Protein AF-0000000079923025 (afdb_homodimer)

Foldseek 3Di:
DFDFKAWFAWEKEFAFPCQVVVVCCCCPVQVKDWDDFPQVLRLVGGRQKYKYFYANDDDLFAARVRGPTIIMGSHDVVVVVVVCVVDPVVVRTPDMDIWAIEMEGAADAAVVQLVVVVCVVFVKDKFAPNVCSRGGTNAFHKYWYFNAGRVDRDHSVRTDGIIITGRDHPVVVVVVCVVCSVVSRVSRVPPDFWFKKKKKKDAPLPPQVLLVVLVVLLCVQRSFFDFPDKDWDWDPPDPPDTDIIIMTTTTGNDDQLVVVLLQLLSQADLVLDGGIDMWMDTPNHTDDPVNNDDPPPPDSSVSNNVSVVVSVVSGDPVSVVVSVVSVVVSVVSVD/DFDFKAWFAWEKEFAFPCQVVVVCCCCPVQVKDWDDFPQVLRLVGGRQKYKYFYANDDDLFAARVRGPTIIMGSHDPVVVVVVCVVDPVVVRTPDMDIWAIEMEGAADAAVVQLVVVVCVVFVKDKFAPNVCSRGGTNAFHKYWYFNAGRVDRDHSVRTDGIIITGRDHPVVVVVVCVVCSVVSRVSRVPPDFWFKKKKKKDAPLPVQVLLVVLVVLLCVQRSFFDFPDKDWDWDPPDPPDTDIIIMTTTTGNDDQLVVVLLQLLSQADLVLDGGIDMWMDTPNHTDDPVNNDDPPPPDSSVSNNVSVVVSVVSGDPVSVVVSVVSVVVSVVSVD

Sequence (670 aa):
MFSIIRRGPKSLIIESKNIDKLKEYFVNELKAIKEASLTTAFQEAGEEYTIIFLVEKVKEVVKCSECIDTLIIKEDPDIILCKVLNNKIKEDITFSRIAPRIIFMRIFGDIDKILVKVKEDYKAVEGNIIDLLDNYNDKGTILAFTEKPLNKIMYLEDIHEKSLFIEEKYSDIFKKLRIHALKYLNAGLDNRDWYEIEIKIYDRYGAYKLHYERLLKILEGLELGFILGESWTKDYPRLFMAVGVYRVRFFTFYNPKYIKKILVGSEFLEDGMRIVDYDLYYNRKKINWTDIVEDNLRSKNLLGEKYRKEIFSKLEEKEINEILNLECEIIKTRDMFSIIRRGPKSLIIESKNIDKLKEYFVNELKAIKEASLTTAFQEAGEEYTIIFLVEKVKEVVKCSECIDTLIIKEDPDIILCKVLNNKIKEDITFSRIAPRIIFMRIFGDIDKILVKVKEDYKAVEGNIIDLLDNYNDKGTILAFTEKPLNKIMYLEDIHEKSLFIEEKYSDIFKKLRIHALKYLNAGLDNRDWYEIEIKIYDRYGAYKLHYERLLKILEGLELGFILGESWTKDYPRLFMAVGVYRVRFFTFYNPKYIKKILVGSEFLEDGMRIVDYDLYYNRKKINWTDIVEDNLRSKNLLGEKYRKEIFSKLEEKEINEILNLECEIIKTRD

Secondary structure (DSSP, 8-state):
----EEE--EEEEEEES-HHHHHHHHHHHH--EEES-HHHHHHH--TT-EEEEEESS--SS--GGG-SEEEEESS-HHHHHHHHHTSGGGGGEEEEEEPPEEEEEE--S-HHHHHHHHHHHS-EEEE-HHHHHHH--SS-EEEEEESS-TTS---GGGEEEEEEEE-S-HHHHHHHHHHHHHHHHHHTTTT-PPEEEEEEEE-TT--HHHHHHHHHHHHHHTT--EEEEEEEEEEEEETTEEEEEEEEEEEESS-HHHHHHHHHHHTB-TTS-B--EEEEEETTEEEPGGGG--TT---HHHHHHHHHHHHHHTS-HHHHHHHHHHHHHHHHHT-/----EEE--EEEEEEES-HHHHHHHHHHHH--EEES-HHHHHHH--TT-EEEEEESS--SS--GGG-SEEEEESS-HHHHHHHHHTSGGGGGEEEEEEPPEEEEEE--S-HHHHHHHHHHHS-EEEE-HHHHHHH--SS-EEEEEESS-TTS---GGGEEEEEEEE-S-HHHHHHHHHHHHHHHHHHTTTT-BPEEEEEEEE-TT--HHHHHHHHHHHHHHTT--EEEEEEEEEEEEETTEEEEEEEEEEEESS-HHHHHHHHHHHTB-TTS-B--EEEEEETTEEEPGGGG--TT---HHHHHHHHHHHHHHTS-HHHHHHHHHHHHHHHHHT-

Nearest PDB structures (foldseek):
  2zdo-assembly2_C  TM=4.594E-01  e=4.541E-01  Staphylococcus aureus
  1xbw-assembly2_D  TM=4.341E-01  e=4.278E-01  Staphylococcus aureus subsp. aureus MW2
  1xbw-assembly1_B  TM=3.808E-01  e=3.797E-01  Staphylococcus aureus subsp. aureus MW2
  2dny-assembly1_A  TM=4.589E-01  e=1.329E+00  Homo sapiens
  3us5-assembly1_A  TM=3.776E-01  e=9.292E-01  Homo sapiens

Organism: NCBI:txid1123349

Radius of gyration: 26.83 Å; Cα contacts (8 Å, |Δi|>4): 1394; chains: 2; bounding box: 52×82×68 Å

Structure (mmCIF, N/CA/C/O backbone):
data_AF-0000000079923025-model_v1
#
loop_
_entity.id
_entity.type
_entity.pdbx_description
1 polymer 'Uncharacterized protein'
#
loop_
_atom_site.group_PDB
_atom_site.id
_atom_site.type_symbol
_atom_site.label_atom_id
_atom_site.label_alt_id
_atom_site.label_comp_id
_atom_site.label_asym_id
_atom_site.label_entity_id
_atom_site.label_seq_id
_atom_site.pdbx_PDB_ins_code
_atom_site.Cartn_x
_atom_site.Cartn_y
_atom_site.Cartn_z
_atom_site.occupancy
_atom_site.B_iso_or_equiv
_atom_site.auth_seq_id
_atom_site.auth_comp_id
_atom_site.auth_asym_id
_atom_site.auth_atom_id
_atom_site.pdbx_PDB_model_num
ATOM 1 N N . MET A 1 1 ? 1.878 10.064 -4.904 1 61.19 1 MET A N 1
ATOM 2 C CA . MET A 1 1 ? 1.773 9.595 -3.526 1 61.19 1 MET A CA 1
ATOM 3 C C . MET A 1 1 ? 2.975 8.733 -3.152 1 61.19 1 MET A C 1
ATOM 5 O O . MET A 1 1 ? 3.638 8.172 -4.026 1 61.19 1 MET A O 1
ATOM 9 N N . PHE A 1 2 ? 3.318 9.057 -1.99 1 70.37 2 PHE A N 1
ATOM 10 C CA . PHE A 1 2 ? 4.473 8.474 -1.317 1 70.37 2 PHE A CA 1
ATOM 11 C C . PHE A 1 2 ? 4.204 7.02 -0.945 1 70.37 2 PHE A C 1
ATOM 13 O O . PHE A 1 2 ? 3.281 6.73 -0.182 1 70.37 2 PHE A O 1
ATOM 20 N N . SER A 1 3 ? 4.802 6.156 -1.74 1 79.95 3 SER A N 1
ATOM 21 C CA . SER A 1 3 ? 4.725 4.74 -1.395 1 79.95 3 SER A CA 1
ATOM 22 C C . SER A 1 3 ? 5.807 4.356 -0.392 1 79.95 3 SER A C 1
ATOM 24 O O . SER A 1 3 ? 6.966 4.75 -0.54 1 79.95 3 SER A O 1
ATOM 26 N N . ILE A 1 4 ? 5.338 3.598 0.597 1 87.47 4 ILE A N 1
ATOM 27 C CA . ILE A 1 4 ? 6.292 3.241 1.641 1 87.47 4 ILE A CA 1
ATOM 28 C C . ILE A 1 4 ? 6.791 1.815 1.418 1 87.47 4 ILE A C 1
ATOM 30 O O . ILE A 1 4 ? 7.919 1.481 1.787 1 87.47 4 ILE A O 1
ATOM 34 N N . ILE A 1 5 ? 5.936 1.028 0.785 1 90.41 5 ILE A N 1
ATOM 35 C CA . ILE A 1 5 ? 6.355 -0.346 0.532 1 90.41 5 ILE A CA 1
ATOM 36 C C . ILE A 1 5 ? 6.012 -0.733 -0.905 1 90.41 5 ILE A C 1
ATOM 38 O O . ILE A 1 5 ? 5.067 -0.199 -1.49 1 90.41 5 ILE A O 1
ATOM 42 N N . ARG A 1 6 ? 6.836 -1.585 -1.41 1 90.16 6 ARG A N 1
ATOM 43 C CA . ARG A 1 6 ? 6.666 -2.126 -2.755 1 90.16 6 ARG A CA 1
ATOM 44 C C . ARG A 1 6 ? 7.058 -3.599 -2.806 1 90.16 6 ARG A C 1
ATOM 46 O O . ARG A 1 6 ? 7.976 -4.027 -2.102 1 90.16 6 ARG A O 1
ATOM 53 N N . ARG A 1 7 ? 6.336 -4.282 -3.616 1 90.42 7 ARG A N 1
ATOM 54 C CA . ARG A 1 7 ? 6.716 -5.675 -3.827 1 90.42 7 ARG A CA 1
ATOM 55 C C . ARG A 1 7 ? 7.931 -5.779 -4.742 1 90.42 7 ARG A C 1
ATOM 57 O O . ARG A 1 7 ? 8.143 -4.921 -5.601 1 90.42 7 ARG A O 1
ATOM 64 N N . GLY A 1 8 ? 8.749 -6.753 -4.538 1 89.87 8 GLY A N 1
ATOM 65 C CA . GLY A 1 8 ? 9.821 -7.094 -5.458 1 89.87 8 GLY A CA 1
ATOM 66 C C . GLY A 1 8 ? 9.442 -8.19 -6.436 1 89.87 8 GLY A C 1
ATOM 67 O O . GLY A 1 8 ? 8.299 -8.65 -6.449 1 89.87 8 GLY A O 1
ATOM 68 N N . PRO A 1 9 ? 10.36 -8.417 -7.302 1 89.35 9 PRO A N 1
ATOM 69 C CA . PRO A 1 9 ? 10.104 -9.532 -8.218 1 89.35 9 PRO A CA 1
ATOM 70 C C . PRO A 1 9 ? 9.858 -10.85 -7.489 1 89.35 9 PRO A C 1
ATOM 72 O O . PRO A 1 9 ? 10.371 -11.055 -6.385 1 89.35 9 PRO A O 1
ATOM 75 N N . LYS A 1 10 ? 9.041 -11.641 -8.109 1 91.34 10 LYS A N 1
ATOM 76 C CA . LYS A 1 10 ? 8.784 -12.966 -7.552 1 91.34 10 LYS A CA 1
ATOM 77 C C . LYS A 1 10 ? 9.765 -13.995 -8.107 1 91.34 10 LYS A C 1
ATOM 79 O O . LYS A 1 10 ? 10.401 -13.762 -9.136 1 91.34 10 LYS A O 1
ATOM 84 N N . SER A 1 11 ? 9.921 -15.045 -7.346 1 91.29 11 SER A N 1
ATOM 85 C CA . SER A 1 11 ? 10.866 -16.073 -7.772 1 91.29 11 SER A CA 1
ATOM 86 C C . SER A 1 11 ? 10.23 -17.459 -7.731 1 91.29 11 SER A C 1
ATOM 88 O O . SER A 1 11 ? 9.548 -17.807 -6.765 1 91.29 11 SER A O 1
ATOM 90 N N . LEU A 1 12 ? 10.451 -18.146 -8.743 1 93.92 12 LEU A N 1
ATOM 91 C CA . LEU A 1 12 ? 9.966 -19.514 -8.899 1 93.92 12 LEU A CA 1
ATOM 92 C C . LEU A 1 12 ? 11.119 -20.469 -9.189 1 93.92 12 LEU A C 1
ATOM 94 O O . LEU A 1 12 ? 11.902 -20.241 -10.115 1 93.92 12 LEU A O 1
ATOM 98 N N . ILE A 1 13 ? 11.269 -21.508 -8.403 1 94.16 13 ILE A N 1
ATOM 99 C CA . ILE A 1 13 ? 12.282 -22.537 -8.607 1 94.16 13 ILE A CA 1
ATOM 100 C C . ILE A 1 13 ? 11.634 -23.791 -9.189 1 94.16 13 ILE A C 1
ATOM 102 O O . ILE A 1 13 ? 10.668 -24.315 -8.629 1 94.16 13 ILE A O 1
ATOM 106 N N . ILE A 1 14 ? 12.208 -24.258 -10.258 1 95.86 14 ILE A N 1
ATOM 107 C CA . ILE A 1 14 ? 11.639 -25.415 -10.94 1 95.86 14 ILE A CA 1
ATOM 108 C C . ILE A 1 14 ? 12.716 -26.48 -11.136 1 95.86 14 ILE A C 1
ATOM 110 O O . ILE A 1 14 ? 13.803 -26.187 -11.64 1 95.86 14 ILE A O 1
ATOM 114 N N . GLU A 1 15 ? 12.375 -27.589 -10.695 1 96.64 15 GLU A N 1
ATOM 115 C CA . GLU A 1 15 ? 13.218 -28.761 -10.916 1 96.64 15 GLU A CA 1
ATOM 116 C C . GLU A 1 15 ? 12.798 -29.513 -12.176 1 96.64 15 GLU A C 1
ATOM 118 O O . GLU A 1 15 ? 11.611 -29.776 -12.381 1 96.64 15 GLU A O 1
ATOM 123 N N . SER A 1 16 ? 13.69 -29.824 -12.986 1 95.19 16 SER A N 1
ATOM 124 C CA . SER A 1 16 ? 13.393 -30.587 -14.194 1 95.19 16 SER A CA 1
ATOM 125 C C . SER A 1 16 ? 14.597 -31.412 -14.637 1 95.19 16 SER A C 1
ATOM 127 O O . SER A 1 16 ? 15.742 -30.983 -14.479 1 95.19 16 SER A O 1
ATOM 129 N N . LYS A 1 17 ? 14.283 -32.534 -15.24 1 91.7 17 LYS A N 1
ATOM 130 C CA . LYS A 1 17 ? 15.33 -33.347 -15.852 1 91.7 17 LYS A CA 1
ATOM 131 C C . LYS A 1 17 ? 15.561 -32.944 -17.306 1 91.7 17 LYS A C 1
ATOM 133 O O . LYS A 1 17 ? 16.57 -33.318 -17.907 1 91.7 17 LYS A O 1
ATOM 138 N N . ASN A 1 18 ? 14.678 -32.259 -17.842 1 93.88 18 ASN A N 1
ATOM 139 C CA . ASN A 1 18 ? 14.757 -31.76 -19.21 1 93.88 18 ASN A CA 1
ATOM 140 C C . ASN A 1 18 ? 14.776 -30.235 -19.251 1 93.88 18 ASN A C 1
ATOM 142 O O . ASN A 1 18 ? 13.881 -29.614 -19.826 1 93.88 18 ASN A O 1
ATOM 146 N N . ILE A 1 19 ? 15.789 -29.685 -18.832 1 93.48 19 ILE A N 1
ATOM 147 C CA . ILE A 1 19 ? 15.911 -28.245 -18.627 1 93.48 19 ILE A CA 1
ATOM 148 C C . ILE A 1 19 ? 15.836 -27.525 -19.971 1 93.48 19 ILE A C 1
ATOM 150 O O . ILE A 1 19 ? 15.193 -26.479 -20.087 1 93.48 19 ILE A O 1
ATOM 154 N N . ASP A 1 20 ? 16.445 -28.048 -20.968 1 93.46 20 ASP A N 1
ATOM 155 C CA . ASP A 1 20 ? 16.463 -27.407 -22.279 1 93.46 20 ASP A CA 1
ATOM 156 C C . ASP A 1 20 ? 15.057 -27.322 -22.868 1 93.46 20 ASP A C 1
ATOM 158 O O . ASP A 1 20 ? 14.677 -26.297 -23.438 1 93.46 20 ASP A O 1
ATOM 162 N N . LYS A 1 21 ? 14.386 -28.4 -22.699 1 94.92 21 LYS A N 1
ATOM 163 C CA . LYS A 1 21 ? 13.011 -28.418 -23.189 1 94.92 21 LYS A CA 1
ATOM 164 C C . LYS A 1 21 ? 12.153 -27.39 -22.456 1 94.92 21 LYS A C 1
ATOM 166 O O . LYS A 1 21 ? 11.354 -26.685 -23.076 1 94.92 21 LYS A O 1
ATOM 171 N N . LEU A 1 22 ? 12.32 -27.348 -21.215 1 94.72 22 LEU A N 1
ATOM 172 C CA . LEU A 1 22 ? 11.563 -26.401 -20.403 1 94.72 22 LEU A CA 1
ATOM 173 C C . LEU A 1 22 ? 11.936 -24.965 -20.756 1 94.72 22 LEU A C 1
ATOM 175 O O . LEU A 1 22 ? 11.065 -24.097 -20.848 1 94.72 22 LEU A O 1
ATOM 179 N N . LYS A 1 23 ? 13.182 -24.744 -20.871 1 94.66 23 LYS A N 1
ATOM 180 C CA . LYS A 1 23 ? 13.678 -23.425 -21.253 1 94.66 23 LYS A CA 1
ATOM 181 C C . LYS A 1 23 ? 13.073 -22.973 -22.579 1 94.66 23 LYS A C 1
ATOM 183 O O . LYS A 1 23 ? 12.638 -21.827 -22.71 1 94.66 23 LYS A O 1
ATOM 188 N N . GLU A 1 24 ? 13.049 -23.811 -23.496 1 95.05 24 GLU A N 1
ATOM 189 C CA . GLU A 1 24 ? 12.492 -23.498 -24.808 1 95.05 24 GLU A CA 1
ATOM 190 C C . GLU A 1 24 ? 11.009 -23.155 -24.711 1 95.05 24 GLU A C 1
ATOM 192 O O . GLU A 1 24 ? 10.529 -22.25 -25.397 1 95.05 24 GLU A O 1
ATOM 197 N N . TYR A 1 25 ? 10.371 -23.884 -23.913 1 95.79 25 TYR A N 1
ATOM 198 C CA . TYR A 1 25 ? 8.951 -23.61 -23.717 1 95.79 25 TYR A CA 1
ATOM 199 C C . TYR A 1 25 ? 8.739 -22.214 -23.143 1 95.79 25 TYR A C 1
ATOM 201 O O . TYR A 1 25 ? 7.905 -21.452 -23.638 1 95.79 25 TYR A O 1
ATOM 209 N N . PHE A 1 26 ? 9.485 -21.853 -22.107 1 96.21 26 PHE A N 1
ATOM 210 C CA . PHE A 1 26 ? 9.321 -20.558 -21.457 1 96.21 26 PHE A CA 1
ATOM 211 C C . PHE A 1 26 ? 9.683 -19.424 -22.409 1 96.21 26 PHE A C 1
ATOM 213 O O . PHE A 1 26 ? 9.009 -18.392 -22.438 1 96.21 26 PHE A O 1
ATOM 220 N N . VAL A 1 27 ? 10.693 -19.593 -23.16 1 95.61 27 VAL A N 1
ATOM 221 C CA . VAL A 1 27 ? 11.17 -18.549 -24.061 1 95.61 27 VAL A CA 1
ATOM 222 C C . VAL A 1 27 ? 10.204 -18.398 -25.234 1 95.61 27 VAL A C 1
ATOM 224 O O . VAL A 1 27 ? 9.801 -17.284 -25.576 1 95.61 27 VAL A O 1
ATOM 227 N N . ASN A 1 28 ? 9.759 -19.482 -25.784 1 95.08 28 ASN A N 1
ATOM 228 C CA . ASN A 1 28 ? 8.976 -19.441 -27.015 1 95.08 28 ASN A CA 1
ATOM 229 C C . ASN A 1 28 ? 7.495 -19.209 -26.73 1 95.08 28 ASN A C 1
ATOM 231 O O . ASN A 1 28 ? 6.825 -18.477 -27.46 1 95.08 28 ASN A O 1
ATOM 235 N N . GLU A 1 29 ? 7.046 -19.85 -25.703 1 93.98 29 GLU A N 1
ATOM 236 C CA . GLU A 1 29 ? 5.608 -19.805 -25.456 1 93.98 29 GLU A CA 1
ATOM 237 C C . GLU A 1 29 ? 5.25 -18.694 -24.473 1 93.98 29 GLU A C 1
ATOM 239 O O . GLU A 1 29 ? 4.148 -18.144 -24.524 1 93.98 29 GLU A O 1
ATOM 244 N N . LEU A 1 30 ? 6.128 -18.42 -23.554 1 94.81 30 LEU A N 1
ATOM 245 C CA . LEU A 1 30 ? 5.78 -17.458 -22.515 1 94.81 30 LEU A CA 1
ATOM 246 C C . LEU A 1 30 ? 6.636 -16.201 -22.629 1 94.81 30 LEU A C 1
ATOM 248 O O . LEU A 1 30 ? 6.602 -15.34 -21.747 1 94.81 30 LEU A O 1
ATOM 252 N N . LYS A 1 31 ? 7.524 -16.059 -23.584 1 94.29 31 LYS A N 1
ATOM 253 C CA . LYS A 1 31 ? 8.327 -14.878 -23.89 1 94.29 31 LYS A CA 1
ATOM 254 C C . LYS A 1 31 ? 9.291 -14.559 -22.75 1 94.29 31 LYS A C 1
ATOM 256 O O . LYS A 1 31 ? 9.431 -13.4 -22.354 1 94.29 31 LYS A O 1
ATOM 261 N N . ALA A 1 32 ? 9.813 -15.572 -22.241 1 94.55 32 ALA A N 1
ATOM 262 C CA . ALA A 1 32 ? 10.815 -15.406 -21.192 1 94.55 32 ALA A CA 1
ATOM 263 C C . ALA A 1 32 ? 12.134 -14.899 -21.768 1 94.55 32 ALA A C 1
ATOM 265 O O . ALA A 1 32 ? 12.47 -15.195 -22.917 1 94.55 32 ALA A O 1
ATOM 266 N N . ILE A 1 33 ? 12.841 -14.131 -21.023 1 92.69 33 ILE A N 1
ATOM 267 C CA . ILE A 1 33 ? 14.164 -13.641 -21.393 1 92.69 33 ILE A CA 1
ATOM 268 C C . ILE A 1 33 ? 15.228 -14.333 -20.545 1 92.69 33 ILE A C 1
ATOM 270 O O . ILE A 1 33 ? 15.102 -14.407 -19.32 1 92.69 33 ILE A O 1
ATOM 274 N N . LYS A 1 34 ? 16.174 -14.802 -21.212 1 89.29 34 LYS A N 1
ATOM 275 C CA . LYS A 1 34 ? 17.26 -15.467 -20.499 1 89.29 34 LYS A CA 1
ATOM 276 C C . LYS A 1 34 ? 18.223 -14.451 -19.891 1 89.29 34 LYS A C 1
ATOM 278 O O . LYS A 1 34 ? 18.551 -13.444 -20.523 1 89.29 34 LYS A O 1
ATOM 283 N N . GLU A 1 35 ? 18.501 -14.788 -18.658 1 80.15 35 GLU A N 1
ATOM 284 C CA . GLU A 1 35 ? 19.459 -13.917 -17.984 1 80.15 35 GLU A CA 1
ATOM 285 C C . GLU A 1 35 ? 20.68 -14.702 -17.51 1 80.15 35 GLU A C 1
ATOM 287 O O . GLU A 1 35 ? 20.585 -15.899 -17.233 1 80.15 35 GLU A O 1
ATOM 292 N N . ALA A 1 36 ? 21.715 -13.953 -17.421 1 70.84 36 ALA A N 1
ATOM 293 C CA . ALA A 1 36 ? 23.007 -14.578 -17.152 1 70.84 36 ALA A CA 1
ATOM 294 C C . ALA A 1 36 ? 23.216 -14.785 -15.655 1 70.84 36 ALA A C 1
ATOM 296 O O . ALA A 1 36 ? 23.878 -15.739 -15.24 1 70.84 36 ALA A O 1
ATOM 297 N N . SER A 1 37 ? 22.738 -13.837 -14.877 1 77.49 37 SER A N 1
ATOM 298 C CA . SER A 1 37 ? 23.028 -13.92 -13.449 1 77.49 37 SER A CA 1
ATOM 299 C C . SER A 1 37 ? 21.842 -13.446 -12.615 1 77.49 37 SER A C 1
ATOM 301 O O . SER A 1 37 ? 20.934 -12.793 -13.134 1 77.49 37 SER A O 1
ATOM 303 N N . LEU A 1 38 ? 21.866 -13.889 -11.389 1 76.89 38 LEU A N 1
ATOM 304 C CA . LEU A 1 38 ? 20.852 -13.438 -10.441 1 76.89 38 LEU A CA 1
ATOM 305 C C . LEU A 1 38 ? 20.841 -11.917 -10.339 1 76.89 38 LEU A C 1
ATOM 307 O O . LEU A 1 38 ? 19.774 -11.303 -10.266 1 76.89 38 LEU A O 1
ATOM 311 N N . THR A 1 39 ? 22.012 -11.359 -10.355 1 76.9 39 THR A N 1
ATOM 312 C CA . THR A 1 39 ? 22.157 -9.914 -10.222 1 76.9 39 THR A CA 1
ATOM 313 C C . THR A 1 39 ? 21.494 -9.193 -11.392 1 76.9 39 THR A C 1
ATOM 315 O O . THR A 1 39 ? 20.756 -8.226 -11.194 1 76.9 39 THR A O 1
ATOM 318 N N . THR A 1 40 ? 21.739 -9.694 -12.496 1 79.81 40 THR A N 1
ATOM 319 C CA . THR A 1 40 ? 21.17 -9.062 -13.681 1 79.81 40 THR A CA 1
ATOM 320 C C . THR A 1 40 ? 19.66 -9.273 -13.735 1 79.81 40 THR A C 1
ATOM 322 O O . THR A 1 40 ? 18.917 -8.38 -14.149 1 79.81 40 THR A O 1
ATOM 325 N N . ALA A 1 41 ? 19.266 -10.457 -13.361 1 81.92 41 ALA A N 1
ATOM 326 C CA . ALA A 1 41 ? 17.836 -10.756 -13.335 1 81.92 41 ALA A CA 1
ATOM 327 C C . ALA A 1 41 ? 17.096 -9.816 -12.387 1 81.92 41 ALA A C 1
ATOM 329 O O . ALA A 1 41 ? 16.027 -9.302 -12.722 1 81.92 41 ALA A O 1
ATOM 330 N N . PHE A 1 42 ? 17.73 -9.569 -11.304 1 77.95 42 PHE A N 1
ATOM 331 C CA . PHE A 1 42 ? 17.14 -8.709 -10.285 1 77.95 42 PHE A CA 1
ATOM 332 C C . PHE A 1 42 ? 17.049 -7.27 -10.778 1 77.95 42 PHE A C 1
ATOM 334 O O . PHE A 1 42 ? 16.083 -6.566 -10.479 1 77.95 42 PHE A O 1
ATOM 341 N N . GLN A 1 43 ? 17.924 -6.847 -11.449 1 77.16 43 GLN A N 1
ATOM 342 C CA . GLN A 1 43 ? 17.985 -5.477 -11.946 1 77.16 43 GLN A CA 1
ATOM 343 C C . GLN A 1 43 ? 16.944 -5.24 -13.036 1 77.16 43 GLN A C 1
ATOM 345 O O . GLN A 1 43 ? 16.371 -4.152 -13.129 1 77.16 43 GLN A O 1
ATOM 350 N N . GLU A 1 44 ? 16.726 -6.281 -13.706 1 80.63 44 GLU A N 1
ATOM 351 C CA . GLU A 1 44 ? 15.823 -6.144 -14.845 1 80.63 44 GLU A CA 1
ATOM 352 C C . GLU A 1 44 ? 14.381 -6.443 -14.445 1 80.63 44 GLU A C 1
ATOM 354 O O . GLU A 1 44 ? 13.443 -5.993 -15.106 1 80.63 44 GLU A O 1
ATOM 359 N N . ALA A 1 45 ? 14.279 -7.207 -13.439 1 83.32 45 ALA A N 1
ATOM 360 C CA . ALA A 1 45 ? 12.949 -7.66 -13.038 1 83.32 45 ALA A CA 1
ATOM 361 C C . ALA A 1 45 ? 12.287 -6.653 -12.102 1 83.32 45 ALA A C 1
ATOM 363 O O . ALA A 1 45 ? 12.809 -6.361 -11.024 1 83.32 45 ALA A O 1
ATOM 364 N N . GLY A 1 46 ? 11.247 -6.104 -12.569 1 82.48 46 GLY A N 1
ATOM 365 C CA . GLY A 1 46 ? 10.456 -5.216 -11.733 1 82.48 46 GLY A CA 1
ATOM 366 C C . GLY A 1 46 ? 9.402 -5.944 -10.92 1 82.48 46 GLY A C 1
ATOM 367 O O . GLY A 1 46 ? 9.463 -7.166 -10.767 1 82.48 46 GLY A O 1
ATOM 368 N N . GLU A 1 47 ? 8.478 -5.281 -10.363 1 84.76 47 GLU A N 1
ATOM 369 C CA . GLU A 1 47 ? 7.437 -5.817 -9.491 1 84.76 47 GLU A CA 1
ATOM 370 C C . GLU A 1 47 ? 6.532 -6.788 -10.243 1 84.76 47 GLU A C 1
ATOM 372 O O . GLU A 1 47 ? 5.952 -7.696 -9.644 1 84.76 47 GLU A O 1
ATOM 377 N N . GLU A 1 48 ? 6.472 -6.689 -11.501 1 87.01 48 GLU A N 1
ATOM 378 C CA . GLU A 1 48 ? 5.537 -7.469 -12.305 1 87.01 48 GLU A CA 1
ATOM 379 C C . GLU A 1 48 ? 6.222 -8.682 -12.927 1 87.01 48 GLU A C 1
ATOM 381 O O . GLU A 1 48 ? 5.64 -9.365 -13.773 1 87.01 48 GLU A O 1
ATOM 386 N N . TYR A 1 49 ? 7.406 -8.896 -12.508 1 90.21 49 TYR A N 1
ATOM 387 C CA . TYR A 1 49 ? 8.176 -9.968 -13.128 1 90.21 49 TYR A CA 1
ATOM 388 C C . TYR A 1 49 ? 8.332 -11.149 -12.177 1 90.21 49 TYR A C 1
ATOM 390 O O . TYR A 1 49 ? 8.216 -10.992 -10.959 1 90.21 49 TYR A O 1
ATOM 398 N N . THR A 1 50 ? 8.521 -12.225 -12.768 1 94.22 50 THR A N 1
ATOM 399 C CA . THR A 1 50 ? 8.904 -13.445 -12.066 1 94.22 50 THR A CA 1
ATOM 400 C C . THR A 1 50 ? 10.252 -13.955 -12.566 1 94.22 50 THR A C 1
ATOM 402 O O . THR A 1 50 ? 10.47 -14.068 -13.774 1 94.22 50 THR A O 1
ATOM 405 N N . ILE A 1 51 ? 11.108 -14.171 -11.669 1 92.6 51 ILE A N 1
ATOM 406 C CA . ILE A 1 51 ? 12.38 -14.806 -11.995 1 92.6 51 ILE A CA 1
ATOM 407 C C . ILE A 1 51 ? 12.26 -16.319 -11.829 1 92.6 51 ILE A C 1
ATOM 409 O O . ILE A 1 51 ? 11.911 -16.805 -10.75 1 92.6 51 ILE A O 1
ATOM 413 N N . ILE A 1 52 ? 12.555 -17.043 -12.841 1 94.51 52 ILE A N 1
ATOM 414 C CA . ILE A 1 52 ? 12.465 -18.499 -12.811 1 94.51 52 ILE A CA 1
ATOM 415 C C . ILE A 1 52 ? 13.866 -19.102 -12.75 1 94.51 52 ILE A C 1
ATOM 417 O O . ILE A 1 52 ? 14.701 -18.837 -13.618 1 94.51 52 ILE A O 1
ATOM 421 N N . PHE A 1 53 ? 14.056 -19.922 -11.775 1 92.43 53 PHE A N 1
ATOM 422 C CA . PHE A 1 53 ? 15.306 -20.658 -11.628 1 92.43 53 PHE A CA 1
ATOM 423 C C . PHE A 1 53 ? 15.116 -22.125 -11.996 1 92.43 53 PHE A C 1
ATOM 425 O O . PHE A 1 53 ? 14.357 -22.842 -11.34 1 92.43 53 PHE A O 1
ATOM 432 N N . LEU A 1 54 ? 15.818 -22.518 -13.005 1 94.34 54 LEU A N 1
ATOM 433 C CA . LEU A 1 54 ? 15.771 -23.92 -13.405 1 94.34 54 LEU A CA 1
ATOM 434 C C . LEU A 1 54 ? 16.94 -24.696 -12.806 1 94.34 54 LEU A C 1
ATOM 436 O O . LEU A 1 54 ? 18.1 -24.332 -13.007 1 94.34 54 LEU A O 1
ATOM 440 N N . VAL A 1 55 ? 16.575 -25.717 -12.109 1 93.47 55 VAL A N 1
ATOM 441 C CA . VAL A 1 55 ? 17.603 -26.505 -11.438 1 93.47 55 VAL A CA 1
ATOM 442 C C . VAL A 1 55 ? 17.381 -27.99 -11.718 1 93.47 55 VAL A C 1
ATOM 444 O O . VAL A 1 55 ? 16.273 -28.403 -12.066 1 93.47 55 VAL A O 1
ATOM 447 N N . GLU A 1 56 ? 18.41 -28.792 -11.583 1 92.3 56 GLU A N 1
ATOM 448 C CA . GLU A 1 56 ? 18.299 -30.236 -11.767 1 92.3 56 GLU A CA 1
ATOM 449 C C . GLU A 1 56 ? 17.687 -30.903 -10.538 1 92.3 56 GLU A C 1
ATOM 451 O O . GLU A 1 56 ? 16.956 -31.888 -10.66 1 92.3 56 GLU A O 1
ATOM 456 N N . LYS A 1 57 ? 18.072 -30.295 -9.444 1 90.78 57 LYS A N 1
ATOM 457 C CA . LYS A 1 57 ? 17.565 -30.818 -8.178 1 90.78 57 LYS A CA 1
ATOM 458 C C . LYS A 1 57 ? 17.309 -29.691 -7.181 1 90.78 57 LYS A C 1
ATOM 460 O O . LYS A 1 57 ? 18.196 -28.878 -6.914 1 90.78 57 LYS A O 1
ATOM 465 N N . VAL A 1 58 ? 16.091 -29.704 -6.683 1 86.79 58 VAL A N 1
ATOM 466 C CA . VAL A 1 58 ? 15.75 -28.689 -5.691 1 86.79 58 VAL A CA 1
ATOM 467 C C . VAL A 1 58 ? 16.18 -29.157 -4.303 1 86.79 58 VAL A C 1
ATOM 469 O O . VAL A 1 58 ? 15.896 -30.29 -3.908 1 86.79 58 VAL A O 1
ATOM 472 N N . LYS A 1 59 ? 16.939 -28.297 -3.699 1 87.22 59 LYS A N 1
ATOM 473 C CA . LYS A 1 59 ? 17.336 -28.487 -2.307 1 87.22 59 LYS A CA 1
ATOM 474 C C . LYS A 1 59 ? 16.627 -27.493 -1.392 1 87.22 59 LYS A C 1
ATOM 476 O O . LYS A 1 59 ? 15.85 -26.656 -1.859 1 87.22 59 LYS A O 1
ATOM 481 N N . GLU A 1 60 ? 16.716 -27.725 -0.104 1 84.56 60 GLU A N 1
ATOM 482 C CA . GLU A 1 60 ? 16.13 -26.765 0.826 1 84.56 60 GLU A CA 1
ATOM 483 C C . GLU A 1 60 ? 16.605 -25.346 0.527 1 84.56 60 GLU A C 1
ATOM 485 O O . GLU A 1 60 ? 15.794 -24.423 0.423 1 84.56 60 GLU A O 1
ATOM 490 N N . VAL A 1 61 ? 17.904 -25.295 0.465 1 86.52 61 VAL A N 1
ATOM 491 C CA . VAL A 1 61 ? 18.508 -24.037 0.039 1 86.52 61 VAL A CA 1
ATOM 492 C C . VAL A 1 61 ? 19.195 -24.226 -1.312 1 86.52 61 VAL A C 1
ATOM 494 O O . VAL A 1 61 ? 20.04 -25.111 -1.467 1 86.52 61 VAL A O 1
ATOM 497 N N . VAL A 1 62 ? 18.72 -23.475 -2.307 1 83.57 62 VAL A N 1
ATOM 498 C CA . VAL A 1 62 ? 19.3 -23.537 -3.644 1 83.57 62 VAL A CA 1
ATOM 499 C C . VAL A 1 62 ? 20.168 -22.305 -3.888 1 83.57 62 VAL A C 1
ATOM 501 O O . VAL A 1 62 ? 19.662 -21.181 -3.939 1 83.57 62 VAL A O 1
ATOM 504 N N . LYS A 1 63 ? 21.382 -22.518 -4.03 1 83.17 63 LYS A N 1
ATOM 505 C CA . LYS A 1 63 ? 22.291 -21.415 -4.327 1 83.17 63 LYS A CA 1
ATOM 506 C C . LYS A 1 63 ? 22.201 -21.009 -5.796 1 83.17 63 LYS A C 1
ATOM 508 O O . LYS A 1 63 ? 21.885 -21.835 -6.655 1 83.17 63 LYS A O 1
ATOM 513 N N . CYS A 1 64 ? 22.487 -19.764 -5.983 1 79.48 64 CYS A N 1
ATOM 514 C CA . CYS A 1 64 ? 22.432 -19.239 -7.343 1 79.48 64 CYS A CA 1
ATOM 515 C C . CYS A 1 64 ? 23.37 -20.01 -8.264 1 79.48 64 CYS A C 1
ATOM 517 O O . CYS A 1 64 ? 23.08 -20.185 -9.448 1 79.48 64 CYS A O 1
ATOM 519 N N . SER A 1 65 ? 24.481 -20.41 -7.73 1 79.78 65 SER A N 1
ATOM 520 C CA . SER A 1 65 ? 25.482 -21.132 -8.508 1 79.78 65 SER A CA 1
ATOM 521 C C . SER A 1 65 ? 24.953 -22.486 -8.969 1 79.78 65 SER A C 1
ATOM 523 O O . SER A 1 65 ? 25.473 -23.071 -9.922 1 79.78 65 SER A O 1
ATOM 525 N N . GLU A 1 66 ? 23.924 -22.928 -8.384 1 81.84 66 GLU A N 1
ATOM 526 C CA . GLU A 1 66 ? 23.366 -24.239 -8.704 1 81.84 66 GLU A CA 1
ATOM 527 C C . GLU A 1 66 ? 22.297 -24.134 -9.789 1 81.84 66 GLU A C 1
ATOM 529 O O . GLU A 1 66 ? 21.83 -25.15 -10.307 1 81.84 66 GLU A O 1
ATOM 534 N N . CYS A 1 67 ? 21.934 -22.973 -10.099 1 85 67 CYS A N 1
ATOM 535 C CA . CYS A 1 67 ? 20.928 -22.756 -11.132 1 85 67 CYS A CA 1
ATOM 536 C C . CYS A 1 67 ? 21.532 -22.907 -12.522 1 85 67 CYS A C 1
ATOM 538 O O . CYS A 1 67 ? 22.59 -22.343 -12.809 1 85 67 CYS A O 1
ATOM 540 N N . ILE A 1 68 ? 20.992 -23.67 -13.292 1 87.53 68 ILE A N 1
ATOM 541 C CA . ILE A 1 68 ? 21.485 -23.924 -14.641 1 87.53 68 ILE A CA 1
ATOM 542 C C . ILE A 1 68 ? 21.086 -22.773 -15.561 1 87.53 68 ILE A C 1
ATOM 544 O O . ILE A 1 68 ? 21.899 -22.293 -16.355 1 87.53 68 ILE A O 1
ATOM 548 N N . ASP A 1 69 ? 19.809 -22.406 -15.399 1 90.75 69 ASP A N 1
ATOM 549 C CA . ASP A 1 69 ? 19.304 -21.285 -16.185 1 90.75 69 ASP A CA 1
ATOM 550 C C . ASP A 1 69 ? 18.439 -20.361 -15.331 1 90.75 69 ASP A C 1
ATOM 552 O O . ASP A 1 69 ? 17.781 -20.812 -14.391 1 90.75 69 ASP A O 1
ATOM 556 N N . THR A 1 70 ? 18.526 -19.166 -15.625 1 91.9 70 THR A N 1
ATOM 557 C CA . THR A 1 70 ? 17.693 -18.141 -15.005 1 91.9 70 THR A CA 1
ATOM 558 C C . THR A 1 70 ? 16.91 -17.368 -16.063 1 91.9 70 THR A C 1
ATOM 560 O O . THR A 1 70 ? 17.495 -16.825 -17.003 1 91.9 70 THR A O 1
ATOM 563 N N . LEU A 1 71 ? 15.624 -17.39 -15.886 1 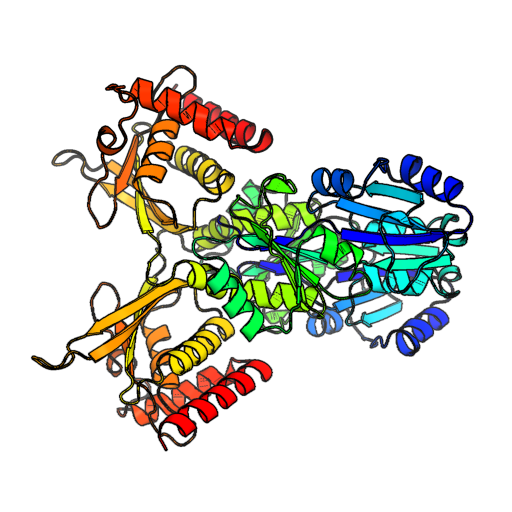94.46 71 LEU A N 1
ATOM 564 C CA . LEU A 1 71 ? 14.753 -16.718 -16.845 1 94.46 71 LEU A CA 1
ATOM 565 C C . LEU A 1 71 ? 13.914 -15.645 -16.159 1 94.46 71 LEU A C 1
ATOM 567 O O . LEU A 1 71 ? 13.628 -15.745 -14.963 1 94.46 71 LEU A O 1
ATOM 571 N N . ILE A 1 72 ? 13.541 -14.62 -16.861 1 94.77 72 ILE A N 1
ATOM 572 C CA . ILE A 1 72 ? 12.643 -13.585 -16.362 1 94.77 72 ILE A CA 1
ATOM 573 C C . ILE A 1 72 ? 11.411 -13.493 -17.259 1 94.77 72 ILE A C 1
ATOM 575 O O . ILE A 1 72 ? 11.526 -13.521 -18.487 1 94.77 72 ILE A O 1
ATOM 579 N N . ILE A 1 73 ? 10.298 -13.507 -16.633 1 94.93 73 ILE A N 1
ATOM 580 C CA . ILE A 1 73 ? 9.033 -13.398 -17.352 1 94.93 73 ILE A CA 1
ATOM 581 C C . ILE A 1 73 ? 8.197 -12.269 -16.756 1 94.93 73 ILE A C 1
ATOM 583 O O . ILE A 1 73 ? 8.085 -12.149 -15.534 1 94.93 73 ILE A O 1
ATOM 587 N N . LYS A 1 74 ? 7.657 -11.396 -17.602 1 91.14 74 LYS A N 1
ATOM 588 C CA . LYS A 1 74 ? 6.791 -10.315 -17.139 1 91.14 74 LYS A CA 1
ATOM 589 C C . LYS A 1 74 ? 5.376 -10.82 -16.874 1 91.14 74 LYS A C 1
ATOM 591 O O . LYS A 1 74 ? 4.43 -10.419 -17.555 1 91.14 74 LYS A O 1
ATOM 596 N N . GLU A 1 75 ? 5.324 -11.689 -15.93 1 92.18 75 GLU A N 1
ATOM 597 C CA . GLU A 1 75 ? 4.06 -12.295 -15.523 1 92.18 75 GLU A CA 1
ATOM 598 C C . GLU A 1 75 ? 4.126 -12.796 -14.083 1 92.18 75 GLU A C 1
ATOM 600 O O . GLU A 1 75 ? 5.209 -13.091 -13.573 1 92.18 75 GLU A O 1
ATOM 605 N N . ASP A 1 76 ? 2.963 -12.865 -13.456 1 91.82 76 ASP A N 1
ATOM 606 C CA . ASP A 1 76 ? 2.907 -13.388 -12.094 1 91.82 76 ASP A CA 1
ATOM 607 C C . ASP A 1 76 ? 3.078 -14.905 -12.081 1 91.82 76 ASP A C 1
ATOM 609 O O . ASP A 1 76 ? 2.68 -15.589 -13.027 1 91.82 76 ASP A O 1
ATOM 613 N N . PRO A 1 77 ? 3.634 -15.402 -11.042 1 94.49 77 PRO A N 1
ATOM 614 C CA . PRO A 1 77 ? 3.902 -16.841 -10.993 1 94.49 77 PRO A CA 1
ATOM 615 C C . PRO A 1 77 ? 2.633 -17.682 -11.113 1 94.49 77 PRO A C 1
ATOM 617 O O . PRO A 1 77 ? 2.667 -18.781 -11.672 1 94.49 77 PRO A O 1
ATOM 620 N N . ASP A 1 78 ? 1.537 -17.204 -10.526 1 94.16 78 ASP A N 1
ATOM 621 C CA . ASP A 1 78 ? 0.304 -17.982 -10.594 1 94.16 78 ASP A CA 1
ATOM 622 C C . ASP A 1 78 ? -0.178 -18.121 -12.037 1 94.16 78 ASP A C 1
ATOM 624 O O . ASP A 1 78 ? -0.649 -19.186 -12.439 1 94.16 78 ASP A O 1
ATOM 628 N N . ILE A 1 79 ? -0.043 -17.103 -12.786 1 93.65 79 ILE A N 1
ATOM 629 C CA . ILE A 1 79 ? -0.426 -17.158 -14.193 1 93.65 79 ILE A CA 1
ATOM 630 C C . ILE A 1 79 ? 0.517 -18.094 -14.947 1 93.65 79 ILE A C 1
ATOM 632 O O . ILE A 1 79 ? 0.074 -18.902 -15.766 1 93.65 79 ILE A O 1
ATOM 636 N N . ILE A 1 80 ? 1.775 -17.993 -14.707 1 96.06 80 ILE A N 1
ATOM 637 C CA . ILE A 1 80 ? 2.78 -18.841 -15.339 1 96.06 80 ILE A CA 1
ATOM 638 C C . ILE A 1 80 ? 2.481 -20.308 -15.038 1 96.06 80 ILE A C 1
ATOM 640 O O . ILE A 1 80 ? 2.497 -21.149 -15.939 1 96.06 80 ILE A O 1
ATOM 644 N N . LEU A 1 81 ? 2.218 -20.564 -13.821 1 96.99 81 LEU A N 1
ATOM 645 C CA . LEU A 1 81 ? 1.982 -21.933 -13.377 1 96.99 81 LEU A CA 1
ATOM 646 C C . LEU A 1 81 ? 0.699 -22.489 -13.986 1 96.99 81 LEU A C 1
ATOM 648 O O . LEU A 1 81 ? 0.624 -23.676 -14.311 1 96.99 81 LEU A O 1
ATOM 652 N N . CYS A 1 82 ? -0.288 -21.679 -14.124 1 96.16 82 CYS A N 1
ATOM 653 C CA . CYS A 1 82 ? -1.498 -22.111 -14.814 1 96.16 82 CYS A CA 1
ATOM 654 C C . CYS A 1 82 ? -1.196 -22.489 -16.259 1 96.16 82 CYS A C 1
ATOM 656 O O . CYS A 1 82 ? -1.674 -23.514 -16.75 1 96.16 82 CYS A O 1
ATOM 658 N N . LYS A 1 83 ? -0.436 -21.691 -16.941 1 95.67 83 LYS A N 1
ATOM 659 C CA . LYS A 1 83 ? -0.077 -21.971 -18.328 1 95.67 83 LYS A CA 1
ATOM 660 C C . LYS A 1 83 ? 0.697 -23.282 -18.442 1 95.67 83 LYS A C 1
ATOM 662 O O . LYS A 1 83 ? 0.475 -24.061 -19.371 1 95.67 83 LYS A O 1
ATOM 667 N N . VAL A 1 84 ? 1.576 -23.48 -17.524 1 96.45 84 VAL A N 1
ATOM 668 C CA . VAL A 1 84 ? 2.365 -24.706 -17.49 1 96.45 84 VAL A CA 1
ATOM 669 C C . VAL A 1 84 ? 1.448 -25.905 -17.258 1 96.45 84 VAL A C 1
ATOM 671 O O . VAL A 1 84 ? 1.571 -26.928 -17.936 1 96.45 84 VAL A O 1
ATOM 674 N N . LEU A 1 85 ? 0.587 -25.755 -16.305 1 95.8 85 LEU A N 1
ATOM 675 C CA . LEU A 1 85 ? -0.331 -26.828 -15.941 1 95.8 85 LEU A CA 1
ATOM 676 C C . LEU A 1 85 ? -1.252 -27.176 -17.106 1 95.8 85 LEU A C 1
ATOM 678 O O . LEU A 1 85 ? -1.691 -28.321 -17.235 1 95.8 85 LEU A O 1
ATOM 682 N N . ASN A 1 86 ? -1.57 -26.205 -17.921 1 95.94 86 ASN A N 1
ATOM 683 C CA . ASN A 1 86 ? -2.49 -26.381 -19.039 1 95.94 86 ASN A CA 1
ATOM 684 C C . ASN A 1 86 ? -1.795 -27.007 -20.244 1 95.94 86 ASN A C 1
ATOM 686 O O . ASN A 1 86 ? -2.442 -27.324 -21.244 1 95.94 86 ASN A O 1
ATOM 690 N N . ASN A 1 87 ? -0.507 -27.14 -20.169 1 94.36 87 ASN A N 1
ATOM 691 C CA . ASN A 1 87 ? 0.29 -27.639 -21.284 1 94.36 87 ASN A CA 1
ATOM 692 C C . ASN A 1 87 ? 0.998 -28.943 -20.928 1 94.36 87 ASN A C 1
ATOM 694 O O . ASN A 1 87 ? 1.204 -29.24 -19.75 1 94.36 87 ASN A O 1
ATOM 698 N N . LYS A 1 88 ? 1.462 -29.688 -21.863 1 92.98 88 LYS A N 1
ATOM 699 C CA . LYS A 1 88 ? 2.113 -30.981 -21.669 1 92.98 88 LYS A CA 1
ATOM 700 C C . LYS A 1 88 ? 3.467 -30.817 -20.983 1 92.98 88 LYS A C 1
ATOM 702 O O . LYS A 1 88 ? 3.995 -31.77 -20.406 1 92.98 88 LYS A O 1
ATOM 707 N N . ILE A 1 89 ? 3.938 -29.654 -20.97 1 94.38 89 ILE A N 1
ATOM 708 C CA . ILE A 1 89 ? 5.256 -29.379 -20.408 1 94.38 89 ILE A CA 1
ATOM 709 C C . ILE A 1 89 ? 5.247 -29.666 -18.908 1 94.38 89 ILE A C 1
ATOM 711 O O . ILE A 1 89 ? 6.306 -29.8 -18.29 1 94.38 89 ILE A O 1
ATOM 715 N N . LYS A 1 90 ? 4.044 -29.726 -18.322 1 94.33 90 LYS A N 1
ATOM 716 C CA . LYS A 1 90 ? 3.922 -30.003 -16.893 1 94.33 90 LYS A CA 1
ATOM 717 C C . LYS A 1 90 ? 4.6 -31.32 -16.529 1 94.33 90 LYS A C 1
ATOM 719 O O . LYS A 1 90 ? 5.06 -31.495 -15.398 1 94.33 90 LYS A O 1
ATOM 724 N N . GLU A 1 91 ? 4.728 -32.207 -17.478 1 93.48 91 GLU A N 1
ATOM 725 C CA . GLU A 1 91 ? 5.321 -33.518 -17.233 1 93.48 91 GLU A CA 1
ATOM 726 C C . GLU A 1 91 ? 6.828 -33.411 -17.019 1 93.48 91 GLU A C 1
ATOM 728 O O . GLU A 1 91 ? 7.436 -34.288 -16.402 1 93.48 91 GLU A O 1
ATOM 733 N N . ASP A 1 92 ? 7.382 -32.346 -17.489 1 94.5 92 ASP A N 1
ATOM 734 C CA . ASP A 1 92 ? 8.827 -32.161 -17.396 1 94.5 92 ASP A CA 1
ATOM 735 C C . ASP A 1 92 ? 9.212 -31.51 -16.069 1 94.5 92 ASP A C 1
ATOM 737 O O . ASP A 1 92 ? 10.398 -31.372 -15.761 1 94.5 92 ASP A O 1
ATOM 741 N N . ILE A 1 93 ? 8.237 -31.138 -15.333 1 95.53 93 ILE A N 1
ATOM 742 C CA . ILE A 1 93 ? 8.492 -30.521 -14.035 1 95.53 93 ILE A CA 1
ATOM 743 C C . ILE A 1 93 ? 8.327 -31.561 -12.929 1 95.53 93 ILE A C 1
ATOM 745 O O . ILE A 1 93 ? 7.24 -32.112 -12.743 1 95.53 93 ILE A O 1
ATOM 749 N N . THR A 1 94 ? 9.379 -31.811 -12.26 1 94.9 94 THR A N 1
ATOM 750 C CA . THR A 1 94 ? 9.339 -32.816 -11.203 1 94.9 94 THR A CA 1
ATOM 751 C C . THR A 1 94 ? 9.044 -32.169 -9.852 1 94.9 94 THR A C 1
ATOM 753 O O . THR A 1 94 ? 8.51 -32.818 -8.951 1 94.9 94 THR A O 1
ATOM 756 N N . PHE A 1 95 ? 9.484 -30.929 -9.732 1 95.85 95 PHE A N 1
ATOM 757 C CA . PHE A 1 95 ? 9.248 -30.204 -8.489 1 95.85 95 PHE A CA 1
ATOM 758 C C . PHE A 1 95 ? 9.305 -28.699 -8.72 1 95.85 95 PHE A C 1
ATOM 760 O O . PHE A 1 95 ? 10.063 -28.225 -9.569 1 95.85 95 PHE A O 1
ATOM 767 N N . SER A 1 96 ? 8.476 -28.021 -8.04 1 95.59 96 SER A N 1
ATOM 768 C CA . SER A 1 96 ? 8.487 -26.564 -8.124 1 95.59 96 SER A CA 1
ATOM 769 C C . SER A 1 96 ? 8.16 -25.93 -6.776 1 95.59 96 SER A C 1
ATOM 771 O O . SER A 1 96 ? 7.445 -26.521 -5.964 1 95.59 96 SER A O 1
ATOM 773 N N . ARG A 1 97 ? 8.667 -24.758 -6.502 1 94.71 97 ARG A N 1
ATOM 774 C CA . ARG A 1 97 ? 8.332 -24.004 -5.298 1 94.71 97 ARG A CA 1
ATOM 775 C C . ARG A 1 97 ? 8.607 -22.517 -5.49 1 94.71 97 ARG A C 1
ATOM 777 O O . ARG A 1 97 ? 9.401 -22.133 -6.351 1 94.71 97 ARG A O 1
ATOM 784 N N . ILE A 1 98 ? 7.89 -21.75 -4.677 1 92.29 98 ILE A N 1
ATOM 785 C CA . ILE A 1 98 ? 8.11 -20.308 -4.662 1 92.29 98 ILE A CA 1
ATOM 786 C C . ILE A 1 98 ? 9.257 -19.971 -3.713 1 92.29 98 ILE A C 1
ATOM 788 O O . ILE A 1 98 ? 9.37 -20.555 -2.633 1 92.29 98 ILE A O 1
ATOM 792 N N . ALA A 1 99 ? 10.18 -19.146 -4.176 1 89.03 99 ALA A N 1
ATOM 793 C CA . ALA A 1 99 ? 11.237 -18.624 -3.313 1 89.03 99 ALA A CA 1
ATOM 794 C C . ALA A 1 99 ? 10.738 -17.44 -2.49 1 89.03 99 ALA A C 1
ATOM 796 O O . ALA A 1 99 ? 9.653 -16.913 -2.744 1 89.03 99 ALA A O 1
ATOM 797 N N . PRO A 1 100 ? 11.491 -17.099 -1.475 1 86.92 100 PRO A N 1
ATOM 798 C CA . PRO A 1 100 ? 11.046 -15.984 -0.635 1 86.92 100 PRO A CA 1
ATOM 799 C C . PRO A 1 100 ? 10.728 -14.727 -1.442 1 86.92 100 PRO A C 1
ATOM 801 O O . PRO A 1 100 ? 11.436 -14.41 -2.402 1 86.92 100 PRO A O 1
ATOM 804 N N . ARG A 1 101 ? 9.691 -14.113 -1.076 1 90.91 101 ARG A N 1
ATOM 805 C CA . ARG A 1 101 ? 9.289 -12.862 -1.711 1 90.91 101 ARG A CA 1
ATOM 806 C C . ARG A 1 101 ? 10.026 -11.676 -1.099 1 90.91 101 ARG A C 1
ATOM 808 O O . ARG A 1 101 ? 10.541 -11.767 0.017 1 90.91 101 ARG A O 1
ATOM 815 N N . ILE A 1 102 ? 10.145 -10.706 -1.879 1 92.9 102 ILE A N 1
ATOM 816 C CA . ILE A 1 102 ? 10.883 -9.519 -1.46 1 92.9 102 ILE A CA 1
ATOM 817 C C . ILE A 1 102 ? 9.921 -8.343 -1.302 1 92.9 102 ILE A C 1
ATOM 819 O O . ILE A 1 102 ? 9.037 -8.14 -2.137 1 92.9 102 ILE A O 1
ATOM 823 N N . ILE A 1 103 ? 10.065 -7.632 -0.251 1 94.41 103 ILE A N 1
ATOM 824 C CA . ILE A 1 103 ? 9.383 -6.361 -0.034 1 94.41 103 ILE A CA 1
ATOM 825 C C . ILE A 1 103 ? 10.409 -5.236 0.072 1 94.41 103 ILE A C 1
ATOM 827 O O . ILE A 1 103 ? 11.383 -5.344 0.821 1 94.41 103 ILE A O 1
ATOM 831 N N . PHE A 1 104 ? 10.225 -4.249 -0.686 1 93.65 104 PHE A N 1
ATOM 832 C CA . PHE A 1 104 ? 11.048 -3.051 -0.569 1 93.65 104 PHE A CA 1
ATOM 833 C C . PHE A 1 104 ? 10.365 -2.008 0.308 1 93.65 104 PHE A C 1
ATOM 835 O O . PHE A 1 104 ? 9.173 -1.738 0.147 1 93.65 104 PHE A O 1
ATOM 842 N N . MET A 1 105 ? 11.083 -1.491 1.172 1 94.22 105 MET A N 1
ATOM 843 C CA . MET A 1 105 ? 10.556 -0.442 2.04 1 94.22 105 MET A CA 1
ATOM 844 C C . MET A 1 105 ? 11.374 0.838 1.906 1 94.22 105 MET A C 1
ATOM 846 O O . MET A 1 105 ? 12.605 0.801 1.957 1 94.22 105 MET A O 1
ATOM 850 N N . ARG A 1 106 ? 10.695 1.887 1.726 1 92.37 106 ARG A N 1
ATOM 851 C CA . ARG A 1 106 ? 11.324 3.203 1.687 1 92.37 106 ARG A CA 1
ATOM 852 C C . ARG A 1 106 ? 11.748 3.65 3.082 1 92.37 106 ARG A C 1
ATOM 854 O O . ARG A 1 106 ? 11.018 3.445 4.054 1 92.37 106 ARG A O 1
ATOM 861 N N . ILE A 1 107 ? 12.9 4.212 3.172 1 91.3 107 ILE A N 1
ATOM 862 C CA . ILE A 1 107 ? 13.372 4.662 4.477 1 91.3 107 ILE A CA 1
ATOM 863 C C . ILE A 1 107 ? 13.922 6.082 4.365 1 91.3 107 ILE A C 1
ATOM 865 O O . ILE A 1 107 ? 14.291 6.527 3.275 1 91.3 107 ILE A O 1
ATOM 869 N N . PHE A 1 108 ? 13.909 6.764 5.449 1 87.8 108 PHE A N 1
ATOM 870 C CA . PHE A 1 108 ? 14.468 8.101 5.603 1 87.8 108 PHE A CA 1
ATOM 871 C C . PHE A 1 108 ? 15.15 8.25 6.958 1 87.8 108 PHE A C 1
ATOM 873 O O . PHE A 1 108 ? 14.639 7.769 7.971 1 87.8 108 PHE A O 1
ATOM 880 N N . GLY A 1 109 ? 16.271 8.85 6.949 1 88.29 109 GLY A N 1
ATOM 881 C CA . GLY A 1 109 ? 16.925 9.112 8.221 1 88.29 109 GLY A CA 1
ATOM 882 C C . GLY A 1 109 ? 17.813 7.971 8.681 1 88.29 109 GLY A C 1
ATOM 883 O O . GLY A 1 109 ? 18.586 7.423 7.893 1 88.29 109 GLY A O 1
ATOM 884 N N . ASP A 1 110 ? 17.674 7.613 9.945 1 91.34 110 ASP A N 1
ATOM 885 C CA . ASP A 1 110 ? 18.562 6.645 10.581 1 91.34 110 ASP A CA 1
ATOM 886 C C . ASP A 1 110 ? 18.07 5.217 10.354 1 91.34 110 ASP A C 1
ATOM 888 O O . ASP A 1 110 ? 17.171 4.746 11.054 1 91.34 110 ASP A O 1
ATOM 892 N N . ILE A 1 111 ? 18.733 4.489 9.583 1 91.07 111 ILE A N 1
ATOM 893 C CA . ILE A 1 111 ? 18.327 3.138 9.212 1 91.07 111 ILE A CA 1
ATOM 894 C C . ILE A 1 111 ? 18.464 2.209 10.416 1 91.07 111 ILE A C 1
ATOM 896 O O . ILE A 1 111 ? 17.665 1.286 10.59 1 91.07 111 ILE A O 1
ATOM 900 N N . ASP A 1 112 ? 19.433 2.468 11.233 1 92.66 112 ASP A N 1
ATOM 901 C CA . ASP A 1 112 ? 19.648 1.592 12.38 1 92.66 112 ASP A CA 1
ATOM 902 C C . ASP A 1 112 ? 18.451 1.624 13.328 1 92.66 112 ASP A C 1
ATOM 904 O O . ASP A 1 112 ? 18.057 0.591 13.874 1 92.66 112 ASP A O 1
ATOM 908 N N . LYS A 1 113 ? 17.92 2.754 13.453 1 91.07 113 LYS A N 1
ATOM 909 C CA . LYS A 1 113 ? 16.736 2.87 14.299 1 91.07 113 LYS A CA 1
ATOM 910 C C . LYS A 1 113 ? 15.549 2.132 13.688 1 91.07 113 LYS A C 1
ATOM 912 O O . LYS A 1 113 ? 14.745 1.536 14.407 1 91.07 113 LYS A O 1
ATOM 917 N N . ILE A 1 114 ? 15.445 2.227 12.395 1 91.24 114 ILE A N 1
ATOM 918 C CA . ILE A 1 114 ? 14.375 1.534 11.686 1 91.24 114 ILE A CA 1
ATOM 919 C C . ILE A 1 114 ? 14.538 0.025 11.853 1 91.24 114 ILE A C 1
ATOM 921 O O . ILE A 1 114 ? 13.575 -0.679 12.167 1 91.24 114 ILE A O 1
ATOM 925 N N . LEU A 1 115 ? 15.766 -0.452 11.704 1 94.09 115 LEU A N 1
ATOM 926 C CA . LEU A 1 115 ? 16.056 -1.877 11.83 1 94.09 115 LEU A CA 1
ATOM 927 C C . LEU A 1 115 ? 15.724 -2.377 13.232 1 94.09 115 LEU A C 1
ATOM 929 O O . LEU A 1 115 ? 15.152 -3.457 13.391 1 94.09 115 LEU A O 1
ATOM 933 N N . VAL A 1 116 ? 16.055 -1.583 14.176 1 92.26 116 VAL A N 1
ATOM 934 C CA . VAL A 1 116 ? 15.782 -1.948 15.563 1 92.26 116 VAL A CA 1
ATOM 935 C C . VAL A 1 116 ? 14.275 -2.063 15.78 1 92.26 116 VAL A C 1
ATOM 937 O O . VAL A 1 116 ? 13.801 -3.022 16.394 1 92.26 116 VAL A O 1
ATOM 940 N N . LYS A 1 117 ? 13.557 -1.141 15.257 1 88.84 117 LYS A N 1
ATOM 941 C CA . LYS A 1 117 ? 12.108 -1.137 15.433 1 88.84 117 LYS A CA 1
ATOM 942 C C . LYS A 1 117 ? 11.466 -2.336 14.74 1 88.84 117 LYS A C 1
ATOM 944 O O . LYS A 1 117 ? 10.528 -2.936 15.269 1 88.84 117 LYS A O 1
ATOM 949 N N . VAL A 1 118 ? 11.915 -2.677 13.55 1 91.85 118 VAL A N 1
ATOM 950 C CA . VAL A 1 118 ? 11.383 -3.821 12.817 1 91.85 118 VAL A CA 1
ATOM 951 C C . VAL A 1 118 ? 11.721 -5.112 13.558 1 91.85 118 VAL A C 1
ATOM 953 O O . VAL A 1 118 ? 10.879 -6.006 13.676 1 91.85 118 VAL A O 1
ATOM 956 N N . LYS A 1 119 ? 12.868 -5.192 14.104 1 92.85 119 LYS A N 1
ATOM 957 C CA . LYS A 1 119 ? 13.333 -6.393 14.79 1 92.85 119 LYS A CA 1
ATOM 958 C C . LYS A 1 119 ? 12.605 -6.584 16.118 1 92.85 119 LYS A C 1
ATOM 960 O O . LYS A 1 119 ? 12.551 -7.696 16.648 1 92.85 119 LYS A O 1
ATOM 965 N N . GLU A 1 120 ? 12.091 -5.488 16.617 1 87.67 120 GLU A N 1
ATOM 966 C CA . GLU A 1 120 ? 11.24 -5.602 17.798 1 87.67 120 GLU A CA 1
ATOM 967 C C . GLU A 1 120 ? 9.95 -6.352 17.478 1 87.67 120 GLU A C 1
ATOM 969 O O . GLU A 1 120 ? 9.401 -7.046 18.336 1 87.67 120 GLU A O 1
ATOM 974 N N . ASP A 1 121 ? 9.541 -6.19 16.279 1 87.12 121 ASP A N 1
ATOM 975 C CA . ASP A 1 121 ? 8.25 -6.759 15.903 1 87.12 121 ASP A CA 1
ATOM 976 C C . ASP A 1 121 ? 8.422 -8.124 15.242 1 87.12 121 ASP A C 1
ATOM 978 O O . ASP A 1 121 ? 7.498 -8.94 15.238 1 87.12 121 ASP A O 1
ATOM 982 N N . TYR A 1 122 ? 9.602 -8.3 14.654 1 90.52 122 TYR A N 1
ATOM 983 C CA . TYR A 1 122 ? 9.821 -9.533 13.905 1 90.52 122 TYR A CA 1
ATOM 984 C C . TYR A 1 122 ? 11.156 -10.168 14.277 1 90.52 122 TYR A C 1
ATOM 986 O O . TYR A 1 122 ? 12.145 -9.465 14.496 1 90.52 122 TYR A O 1
ATOM 994 N N . LYS A 1 123 ? 11.111 -11.443 14.392 1 90.16 123 LYS A N 1
ATOM 995 C CA . LYS A 1 123 ? 12.388 -12.151 14.408 1 90.16 123 LYS A CA 1
ATOM 996 C C . LYS A 1 123 ? 13.032 -12.154 13.024 1 90.16 123 LYS A C 1
ATOM 998 O O . LYS A 1 123 ? 12.524 -12.793 12.099 1 90.16 123 LYS A O 1
ATOM 1003 N N . ALA A 1 124 ? 14.094 -11.463 12.965 1 94.04 124 ALA A N 1
ATOM 1004 C CA . ALA A 1 124 ? 14.666 -11.281 11.634 1 94.04 124 ALA A CA 1
ATOM 1005 C C . ALA A 1 124 ? 16.179 -11.476 11.655 1 94.04 124 ALA A C 1
ATOM 1007 O O . ALA A 1 124 ? 16.826 -11.251 12.681 1 94.04 124 ALA A O 1
ATOM 1008 N N . VAL A 1 125 ? 16.7 -11.929 10.627 1 94.37 125 VAL A N 1
ATOM 1009 C CA . VAL A 1 125 ? 18.134 -12.069 10.399 1 94.37 125 VAL A CA 1
ATOM 1010 C C . VAL A 1 125 ? 18.616 -10.974 9.449 1 94.37 125 VAL A C 1
ATOM 1012 O O . VAL A 1 125 ? 18.05 -10.788 8.369 1 94.37 125 VAL A O 1
ATOM 1015 N N . GLU A 1 126 ? 19.648 -10.336 9.879 1 94.84 126 GLU A N 1
ATOM 1016 C CA . GLU A 1 126 ? 20.184 -9.227 9.094 1 94.84 126 GLU A CA 1
ATOM 1017 C C . GLU A 1 126 ? 21.258 -9.707 8.122 1 94.84 126 GLU A C 1
ATOM 1019 O O . GLU A 1 126 ? 22.041 -10.603 8.447 1 94.84 126 GLU A O 1
ATOM 1024 N N . GLY A 1 127 ? 21.316 -9.088 6.885 1 93.3 127 GLY A N 1
ATOM 1025 C CA . GLY A 1 127 ? 22.334 -9.401 5.895 1 93.3 127 GLY A CA 1
ATOM 1026 C C . GLY A 1 127 ? 22.137 -8.665 4.583 1 93.3 127 GLY A C 1
ATOM 1027 O O . GLY A 1 127 ? 21.198 -7.88 4.441 1 93.3 127 GLY A O 1
ATOM 1028 N N . ASN A 1 128 ? 23.095 -8.863 3.737 1 92.05 128 ASN A N 1
ATOM 1029 C CA . ASN A 1 128 ? 22.953 -8.354 2.377 1 92.05 128 ASN A CA 1
ATOM 1030 C C . ASN A 1 128 ? 21.859 -9.094 1.613 1 92.05 128 ASN A C 1
ATOM 1032 O O . ASN A 1 128 ? 21.697 -10.306 1.771 1 92.05 128 ASN A O 1
ATOM 1036 N N . ILE A 1 129 ? 21.169 -8.383 0.751 1 89.99 129 ILE A N 1
ATOM 1037 C CA . ILE A 1 129 ? 19.994 -8.944 0.094 1 89.99 129 ILE A CA 1
ATOM 1038 C C . ILE A 1 129 ? 20.393 -10.175 -0.715 1 89.99 129 ILE A C 1
ATOM 1040 O O . ILE A 1 129 ? 19.689 -11.188 -0.704 1 89.99 129 ILE A O 1
ATOM 1044 N N . ILE A 1 130 ? 21.505 -10.129 -1.443 1 85.11 130 ILE A N 1
ATOM 1045 C CA . ILE A 1 130 ? 21.937 -11.238 -2.286 1 85.11 130 ILE A CA 1
ATOM 1046 C C . ILE A 1 130 ? 22.306 -12.436 -1.414 1 85.11 130 ILE A C 1
ATOM 1048 O O . ILE A 1 130 ? 21.97 -13.577 -1.741 1 85.11 130 ILE A O 1
ATOM 1052 N N . ASP A 1 131 ? 22.977 -12.148 -0.319 1 88.02 131 ASP A N 1
ATOM 1053 C CA . ASP A 1 131 ? 23.348 -13.207 0.614 1 88.02 131 ASP A CA 1
ATOM 1054 C C . ASP A 1 131 ? 22.11 -13.861 1.224 1 88.02 131 ASP A C 1
ATOM 1056 O O . ASP A 1 131 ? 22.068 -15.08 1.399 1 88.02 131 ASP A O 1
ATOM 1060 N N . LEU A 1 132 ? 21.172 -13.058 1.549 1 89.59 132 LEU A N 1
ATOM 1061 C CA . LEU A 1 132 ? 19.942 -13.572 2.14 1 89.59 132 LEU A CA 1
ATOM 1062 C C . LEU A 1 132 ? 19.174 -14.43 1.139 1 89.59 132 LEU A C 1
ATOM 1064 O O . LEU A 1 132 ? 18.672 -15.5 1.489 1 89.59 132 LEU A O 1
ATOM 1068 N N . LEU A 1 133 ? 19.109 -13.984 -0.085 1 85.06 133 LEU A N 1
ATOM 1069 C CA . LEU A 1 133 ? 18.415 -14.728 -1.131 1 85.06 133 LEU A CA 1
ATOM 1070 C C . LEU A 1 133 ? 19.114 -16.055 -1.408 1 85.06 133 LEU A C 1
ATOM 1072 O O . LEU A 1 133 ? 18.458 -17.058 -1.698 1 85.06 133 LEU A O 1
ATOM 1076 N N . ASP A 1 134 ? 20.386 -15.999 -1.311 1 84.03 134 ASP A N 1
ATOM 1077 C CA . ASP A 1 134 ? 21.194 -17.175 -1.616 1 84.03 134 ASP A CA 1
ATOM 1078 C C . ASP A 1 134 ? 21.138 -18.19 -0.477 1 84.03 134 ASP A C 1
ATOM 1080 O O . ASP A 1 134 ? 21.294 -19.392 -0.701 1 84.03 134 ASP A O 1
ATOM 1084 N N . ASN A 1 135 ? 20.85 -17.692 0.672 1 86.51 135 ASN A N 1
ATOM 1085 C CA . ASN A 1 135 ? 20.984 -18.574 1.827 1 86.51 135 ASN A CA 1
ATOM 1086 C C . ASN A 1 135 ? 19.626 -18.901 2.442 1 86.51 135 ASN A C 1
ATOM 1088 O O . ASN A 1 135 ? 19.498 -19.868 3.196 1 86.51 135 ASN A O 1
ATOM 1092 N N . TYR A 1 136 ? 18.654 -18.065 2.188 1 82.19 136 TYR A N 1
ATOM 1093 C CA . TYR A 1 136 ? 17.33 -18.268 2.766 1 82.19 136 TYR A CA 1
ATOM 1094 C C . TYR A 1 136 ? 16.26 -18.298 1.681 1 82.19 136 TYR A C 1
ATOM 1096 O O . TYR A 1 136 ? 15.495 -17.343 1.528 1 82.19 136 TYR A O 1
ATOM 1104 N N . ASN A 1 137 ? 16.123 -19.302 0.959 1 75.34 137 ASN A N 1
ATOM 1105 C CA . ASN A 1 137 ? 15.175 -19.291 -0.15 1 75.34 137 ASN A CA 1
ATOM 1106 C C . ASN A 1 137 ? 14.171 -20.435 -0.042 1 75.34 137 ASN A C 1
ATOM 1108 O O . ASN A 1 137 ? 13.595 -20.858 -1.046 1 75.34 137 ASN A O 1
ATOM 1112 N N . ASP A 1 138 ? 14.113 -21.004 1.022 1 78.08 138 ASP A N 1
ATOM 1113 C CA . ASP A 1 138 ? 13.133 -22.07 1.215 1 78.08 138 ASP A CA 1
ATOM 1114 C C . ASP A 1 138 ? 11.803 -21.509 1.712 1 78.08 138 ASP A C 1
ATOM 1116 O O . ASP A 1 138 ? 10.745 -22.091 1.46 1 78.08 138 ASP A O 1
ATOM 1120 N N . LYS A 1 139 ? 11.895 -20.494 2.476 1 80.8 139 LYS A N 1
ATOM 1121 C CA . LYS A 1 139 ? 10.681 -19.897 3.024 1 80.8 139 LYS A CA 1
ATOM 1122 C C . LYS A 1 139 ? 10.94 -18.474 3.513 1 80.8 139 LYS A C 1
ATOM 1124 O O . LYS A 1 139 ? 12.07 -17.985 3.443 1 80.8 139 LYS A O 1
ATOM 1129 N N . GLY A 1 140 ? 9.886 -17.826 3.81 1 88.88 140 GLY A N 1
ATOM 1130 C CA . GLY A 1 140 ? 10.011 -16.539 4.477 1 88.88 140 GLY A CA 1
ATOM 1131 C C . GLY A 1 140 ? 9.925 -15.363 3.523 1 88.88 140 GLY A C 1
ATOM 1132 O O . GLY A 1 140 ? 9.393 -15.489 2.419 1 88.88 140 GLY A O 1
ATOM 1133 N N . THR A 1 141 ? 10.289 -14.204 4.023 1 94.32 141 THR A N 1
ATOM 1134 C CA . THR A 1 141 ? 10.174 -12.933 3.318 1 94.32 141 THR A CA 1
ATOM 1135 C C . THR A 1 141 ? 11.414 -12.074 3.545 1 94.32 141 THR A C 1
ATOM 1137 O O . THR A 1 141 ? 11.963 -12.046 4.648 1 94.32 141 THR A O 1
ATOM 1140 N N . ILE A 1 142 ? 11.881 -11.513 2.511 1 95.19 142 ILE A N 1
ATOM 1141 C CA . ILE A 1 142 ? 13.007 -10.593 2.619 1 95.19 142 ILE A CA 1
ATOM 1142 C C . ILE A 1 142 ? 12.5 -9.152 2.596 1 95.19 142 ILE A C 1
ATOM 1144 O O . ILE A 1 142 ? 11.727 -8.774 1.713 1 95.19 142 ILE A O 1
ATOM 1148 N N . LEU A 1 143 ? 12.874 -8.418 3.544 1 96.33 143 LEU A N 1
ATOM 1149 C CA . LEU A 1 143 ? 12.573 -6.992 3.613 1 96.33 143 LEU A CA 1
ATOM 1150 C C . LEU A 1 143 ? 13.812 -6.159 3.302 1 96.33 143 LEU A C 1
ATOM 1152 O O . LEU A 1 143 ? 14.762 -6.133 4.088 1 96.33 143 LEU A O 1
ATOM 1156 N N . ALA A 1 144 ? 13.821 -5.53 2.18 1 95.41 144 ALA A N 1
ATOM 1157 C CA . ALA A 1 144 ? 14.938 -4.697 1.743 1 95.41 144 ALA A CA 1
ATOM 1158 C C . ALA A 1 144 ? 14.604 -3.214 1.882 1 95.41 144 ALA A C 1
ATOM 1160 O O . ALA A 1 144 ? 13.435 -2.826 1.818 1 95.41 144 ALA A O 1
ATOM 1161 N N . PHE A 1 145 ? 15.607 -2.407 2.055 1 95.8 145 PHE A N 1
ATOM 1162 C CA . PHE A 1 145 ? 15.409 -0.99 2.338 1 95.8 145 PHE A CA 1
ATOM 1163 C C . PHE A 1 145 ? 16.069 -0.127 1.269 1 95.8 145 PHE A C 1
ATOM 1165 O O . PHE A 1 145 ? 17.125 -0.482 0.742 1 95.8 145 PHE A O 1
ATOM 1172 N N . THR A 1 146 ? 15.465 0.992 0.967 1 94.2 146 THR A N 1
ATOM 1173 C CA . THR A 1 146 ? 16.029 1.921 -0.006 1 94.2 146 THR A CA 1
ATOM 1174 C C . THR A 1 146 ? 15.612 3.354 0.31 1 94.2 146 THR A C 1
ATOM 1176 O O . THR A 1 146 ? 14.549 3.584 0.89 1 94.2 146 THR A O 1
ATOM 1179 N N . GLU A 1 147 ? 16.409 4.294 -0.044 1 91.1 147 GLU A N 1
ATOM 1180 C CA . GLU A 1 147 ? 16.085 5.71 0.102 1 91.1 147 GLU A CA 1
ATOM 1181 C C . GLU A 1 147 ? 15.501 6.279 -1.188 1 91.1 147 GLU A C 1
ATOM 1183 O O . GLU A 1 147 ? 15.018 7.413 -1.21 1 91.1 147 GLU A O 1
ATOM 1188 N N . LYS A 1 148 ? 15.522 5.481 -2.165 1 89.16 148 LYS A N 1
ATOM 1189 C CA . LYS A 1 148 ? 15.069 5.934 -3.477 1 89.16 148 LYS A CA 1
ATOM 1190 C C . LYS A 1 148 ? 13.564 5.738 -3.636 1 89.16 148 LYS A C 1
ATOM 1192 O O . LYS A 1 148 ? 12.965 4.904 -2.955 1 89.16 148 LYS A O 1
ATOM 1197 N N . PRO A 1 149 ? 12.975 6.523 -4.542 1 88.31 149 PRO A N 1
ATOM 1198 C CA . PRO A 1 149 ? 11.555 6.313 -4.837 1 88.31 149 PRO A CA 1
ATOM 1199 C C . PRO A 1 149 ? 11.253 4.89 -5.3 1 88.31 149 PRO A C 1
ATOM 1201 O O . PRO A 1 149 ? 12.032 4.304 -6.056 1 88.31 149 PRO A O 1
ATOM 1204 N N . LEU A 1 150 ? 10.129 4.359 -4.886 1 88.72 150 LEU A N 1
ATOM 1205 C CA . LEU A 1 150 ? 9.804 2.953 -5.098 1 88.72 150 LEU A CA 1
ATOM 1206 C C . LEU A 1 150 ? 9.129 2.749 -6.45 1 88.72 150 LEU A C 1
ATOM 1208 O O . LEU A 1 150 ? 9.004 1.617 -6.922 1 88.72 150 LEU A O 1
ATOM 1212 N N . ASN A 1 151 ? 8.72 3.773 -7.065 1 81.01 151 ASN A N 1
ATOM 1213 C CA . ASN A 1 151 ? 8.036 3.638 -8.346 1 81.01 151 ASN A CA 1
ATOM 1214 C C . ASN A 1 151 ? 9.026 3.562 -9.505 1 81.01 151 ASN A C 1
ATOM 1216 O O . ASN A 1 151 ? 8.624 3.425 -10.662 1 81.01 151 ASN A O 1
ATOM 1220 N N . LYS A 1 152 ? 10.243 3.555 -9.208 1 79.6 152 LYS A N 1
ATOM 1221 C CA . LYS A 1 152 ? 11.287 3.509 -10.228 1 79.6 152 LYS A CA 1
ATOM 1222 C C . LYS A 1 152 ? 11.938 2.13 -10.287 1 79.6 152 LYS A C 1
ATOM 1224 O O . LYS A 1 152 ? 11.689 1.283 -9.427 1 79.6 152 LYS A O 1
ATOM 1229 N N . ILE A 1 153 ? 12.677 1.961 -11.355 1 77.23 153 ILE A N 1
ATOM 1230 C CA . ILE A 1 153 ? 13.499 0.758 -11.443 1 77.23 153 ILE A CA 1
ATOM 1231 C C . ILE A 1 153 ? 14.516 0.745 -10.305 1 77.23 153 ILE A C 1
ATOM 1233 O O . ILE A 1 153 ? 15.117 1.774 -9.988 1 77.23 153 ILE A O 1
ATOM 1237 N N . MET A 1 154 ? 14.553 -0.377 -9.686 1 81.5 154 MET A N 1
ATOM 1238 C CA . MET A 1 154 ? 15.459 -0.497 -8.548 1 81.5 154 MET A CA 1
ATOM 1239 C C . MET A 1 154 ? 16.698 -1.305 -8.921 1 81.5 154 MET A C 1
ATOM 1241 O O . MET A 1 154 ? 16.586 -2.437 -9.394 1 81.5 154 MET A O 1
ATOM 1245 N N . TYR A 1 155 ? 17.827 -0.668 -8.713 1 83.61 155 TYR A N 1
ATOM 1246 C CA . TYR A 1 155 ? 19.102 -1.353 -8.896 1 83.61 155 TYR A CA 1
ATOM 1247 C C . TYR A 1 155 ? 19.666 -1.821 -7.56 1 83.61 155 TYR A C 1
ATOM 1249 O O . TYR A 1 155 ? 19.246 -1.347 -6.502 1 83.61 155 TYR A O 1
ATOM 1257 N N . LEU A 1 156 ? 20.537 -2.766 -7.658 1 85.77 156 LEU A N 1
ATOM 1258 C CA . LEU A 1 156 ? 21.136 -3.296 -6.438 1 85.77 156 LEU A CA 1
ATOM 1259 C C . LEU A 1 156 ? 21.812 -2.188 -5.638 1 85.77 156 LEU A C 1
ATOM 1261 O O . LEU A 1 156 ? 21.823 -2.225 -4.405 1 85.77 156 LEU A O 1
ATOM 1265 N N . GLU A 1 157 ? 22.343 -1.254 -6.324 1 87.67 157 GLU A N 1
ATOM 1266 C CA . GLU A 1 157 ? 23.053 -0.155 -5.676 1 87.67 157 GLU A CA 1
ATOM 1267 C C . GLU A 1 157 ? 22.089 0.758 -4.925 1 87.67 157 GLU A C 1
ATOM 1269 O O . GLU A 1 157 ? 22.504 1.525 -4.054 1 87.67 157 GLU A O 1
ATOM 1274 N N . ASP A 1 158 ? 20.869 0.64 -5.302 1 89.11 158 ASP A N 1
ATOM 1275 C CA . ASP A 1 158 ? 19.86 1.487 -4.673 1 89.11 158 ASP A CA 1
ATOM 1276 C C . ASP A 1 158 ? 19.374 0.88 -3.359 1 89.11 158 ASP A C 1
ATOM 1278 O O . ASP A 1 158 ? 18.727 1.557 -2.558 1 89.11 158 ASP A O 1
ATOM 1282 N N . ILE A 1 159 ? 19.702 -0.351 -3.176 1 92.4 159 ILE A N 1
ATOM 1283 C CA . ILE A 1 159 ? 19.251 -1.076 -1.993 1 92.4 159 ILE A CA 1
ATOM 1284 C C . ILE A 1 159 ? 20.281 -0.931 -0.876 1 92.4 159 ILE A C 1
ATOM 1286 O O . ILE A 1 159 ? 21.486 -1.042 -1.115 1 92.4 159 ILE A O 1
ATOM 1290 N N . HIS A 1 160 ? 19.798 -0.681 0.223 1 94.08 160 HIS A N 1
ATOM 1291 C CA . HIS A 1 160 ? 20.688 -0.555 1.371 1 94.08 160 HIS A CA 1
ATOM 1292 C C . HIS A 1 160 ? 21.439 -1.856 1.631 1 94.08 160 HIS A C 1
ATOM 1294 O O . HIS A 1 160 ? 20.932 -2.941 1.334 1 94.08 160 HIS A O 1
ATOM 1300 N N . GLU A 1 161 ? 22.544 -1.778 2.241 1 93.37 161 GLU A N 1
ATOM 1301 C CA . GLU A 1 161 ? 23.409 -2.928 2.485 1 93.37 161 GLU A CA 1
ATOM 1302 C C . GLU A 1 161 ? 22.764 -3.905 3.464 1 93.37 161 GLU A C 1
ATOM 1304 O O . GLU A 1 161 ? 23.022 -5.109 3.409 1 93.37 161 GLU A O 1
ATOM 1309 N N . LYS A 1 162 ? 21.956 -3.336 4.307 1 94.72 162 LYS A N 1
ATOM 1310 C CA . LYS A 1 162 ? 21.29 -4.176 5.298 1 94.72 162 LYS A CA 1
ATOM 1311 C C . LYS A 1 162 ? 19.856 -4.489 4.879 1 94.72 162 LYS A C 1
ATOM 1313 O O . LYS A 1 162 ? 19.104 -3.588 4.503 1 94.72 162 LYS A O 1
ATOM 1318 N N . SER A 1 163 ? 19.528 -5.678 4.821 1 95.57 163 SER A N 1
ATOM 1319 C CA . SER A 1 163 ? 18.179 -6.202 4.638 1 95.57 163 SER A CA 1
ATOM 1320 C C . SER A 1 163 ? 17.825 -7.211 5.725 1 95.57 163 SER A C 1
ATOM 1322 O O . SER A 1 163 ? 18.676 -7.578 6.539 1 95.57 163 SER A O 1
ATOM 1324 N N . LEU A 1 164 ? 16.622 -7.566 5.8 1 96.62 164 LEU A N 1
ATOM 1325 C CA . LEU A 1 164 ? 16.168 -8.477 6.845 1 96.62 164 LEU A CA 1
ATOM 1326 C C . LEU A 1 164 ? 15.477 -9.695 6.241 1 96.62 164 LEU A C 1
ATOM 1328 O O . LEU A 1 164 ? 14.662 -9.562 5.326 1 96.62 164 LEU A O 1
ATOM 1332 N N . PHE A 1 165 ? 15.885 -10.837 6.679 1 96.13 165 PHE A N 1
ATOM 1333 C CA . PHE A 1 165 ? 15.122 -12.052 6.418 1 96.13 165 PHE A CA 1
ATOM 1334 C C . PHE A 1 165 ? 14.169 -12.35 7.569 1 96.13 165 PHE A C 1
ATOM 1336 O O . PHE A 1 165 ? 14.592 -12.453 8.722 1 96.13 165 PHE A O 1
ATOM 1343 N N . ILE A 1 166 ? 12.9 -12.4 7.318 1 95.49 166 ILE A N 1
ATOM 1344 C CA . ILE A 1 166 ? 11.865 -12.679 8.307 1 95.49 166 ILE A CA 1
ATOM 1345 C C . ILE A 1 166 ? 11.195 -14.014 7.991 1 95.49 166 ILE A C 1
ATOM 1347 O O . ILE A 1 166 ? 10.686 -14.214 6.885 1 95.49 166 ILE A O 1
ATOM 1351 N N . GLU A 1 167 ? 11.191 -14.891 8.965 1 91.45 167 GLU A N 1
ATOM 1352 C CA . GLU A 1 167 ? 10.623 -16.216 8.74 1 91.45 167 GLU A CA 1
ATOM 1353 C C . GLU A 1 167 ? 9.102 -16.192 8.86 1 91.45 167 GLU A C 1
ATOM 1355 O O . GLU A 1 167 ? 8.534 -16.827 9.751 1 91.45 167 GLU A O 1
ATOM 1360 N N . GLU A 1 168 ? 8.417 -15.41 8.254 1 90.55 168 GLU A N 1
ATOM 1361 C CA . GLU A 1 168 ? 6.963 -15.314 8.171 1 90.55 168 GLU A CA 1
ATOM 1362 C C . GLU A 1 168 ? 6.499 -15.219 6.72 1 90.55 168 GLU A C 1
ATOM 1364 O O . GLU A 1 168 ? 7.262 -14.807 5.844 1 90.55 168 GLU A O 1
ATOM 1369 N N . LYS A 1 169 ? 5.308 -15.59 6.556 1 88.45 169 LYS A N 1
ATOM 1370 C CA . LYS A 1 169 ? 4.734 -15.573 5.213 1 88.45 169 LYS A CA 1
ATOM 1371 C C . LYS A 1 169 ? 4.665 -14.151 4.663 1 88.45 169 LYS A C 1
ATOM 1373 O O . LYS A 1 169 ? 4.354 -13.21 5.397 1 88.45 169 LYS A O 1
ATOM 1378 N N . TYR A 1 170 ? 4.908 -14.05 3.403 1 89.17 170 TYR A N 1
ATOM 1379 C CA . TYR A 1 170 ? 4.912 -12.772 2.699 1 89.17 170 TYR A CA 1
ATOM 1380 C C . TYR A 1 170 ? 3.615 -12.01 2.945 1 89.17 170 TYR A C 1
ATOM 1382 O O . TYR A 1 170 ? 3.637 -10.812 3.235 1 89.17 170 TYR A O 1
ATOM 1390 N N . SER A 1 171 ? 2.514 -12.676 2.802 1 86.59 171 SER A N 1
ATOM 1391 C CA . SER A 1 171 ? 1.208 -12.032 2.907 1 86.59 171 SER A CA 1
ATOM 1392 C C . SER A 1 171 ? 1.001 -11.425 4.291 1 86.59 171 SER A C 1
ATOM 1394 O O . SER A 1 171 ? 0.409 -10.352 4.421 1 86.59 171 SER A O 1
ATOM 1396 N N . ASP A 1 172 ? 1.501 -12.075 5.266 1 86.63 172 ASP A N 1
ATOM 1397 C CA . ASP A 1 172 ? 1.363 -11.593 6.636 1 86.63 172 ASP A CA 1
ATOM 1398 C C . ASP A 1 172 ? 2.228 -10.357 6.873 1 86.63 172 ASP A C 1
ATOM 1400 O O . ASP A 1 172 ? 1.777 -9.384 7.481 1 86.63 172 ASP A O 1
ATOM 1404 N N . ILE A 1 173 ? 3.414 -10.467 6.411 1 90.34 173 ILE A N 1
ATOM 1405 C CA . ILE A 1 173 ? 4.342 -9.356 6.595 1 90.34 173 ILE A CA 1
ATOM 1406 C C . ILE A 1 173 ? 3.85 -8.139 5.814 1 90.34 173 ILE A C 1
ATOM 1408 O O . ILE A 1 173 ? 3.901 -7.012 6.313 1 90.34 173 ILE A O 1
ATOM 1412 N N . PHE A 1 174 ? 3.441 -8.38 4.636 1 88.63 174 PHE A N 1
ATOM 1413 C CA . PHE A 1 174 ? 2.973 -7.289 3.79 1 88.63 174 PHE A CA 1
ATOM 1414 C C . PHE A 1 174 ? 1.776 -6.589 4.422 1 88.63 174 PHE A C 1
ATOM 1416 O O . PHE A 1 174 ? 1.694 -5.359 4.415 1 88.63 174 PHE A O 1
ATOM 1423 N N . LYS A 1 175 ? 0.842 -7.305 4.898 1 84.43 175 LYS A N 1
ATOM 1424 C CA . LYS A 1 175 ? -0.316 -6.756 5.597 1 84.43 175 LYS A CA 1
ATOM 1425 C C . LYS A 1 175 ? 0.113 -5.914 6.795 1 84.43 175 LYS A C 1
ATOM 1427 O O . LYS A 1 175 ? -0.38 -4.8 6.986 1 84.43 175 LYS A O 1
ATOM 1432 N N . LYS A 1 176 ? 0.978 -6.412 7.561 1 84.95 176 LYS A N 1
ATOM 1433 C CA . LYS A 1 176 ? 1.452 -5.706 8.747 1 84.95 176 LYS A CA 1
ATOM 1434 C C . LYS A 1 176 ? 2.17 -4.413 8.367 1 84.95 176 LYS A C 1
ATOM 1436 O O . LYS A 1 176 ? 2.002 -3.387 9.028 1 84.95 176 LYS A O 1
ATOM 1441 N N . LEU A 1 177 ? 2.963 -4.516 7.318 1 88.32 177 LEU A N 1
ATOM 1442 C CA . LEU A 1 177 ? 3.71 -3.34 6.885 1 88.32 177 LEU A CA 1
ATOM 1443 C C . LEU A 1 177 ? 2.772 -2.278 6.32 1 88.32 177 LEU A C 1
ATOM 1445 O O . LEU A 1 177 ? 3.032 -1.08 6.452 1 88.32 177 LEU A O 1
ATOM 1449 N N . ARG A 1 178 ? 1.787 -2.726 5.678 1 83.9 178 ARG A N 1
ATOM 1450 C CA . ARG A 1 178 ? 0.8 -1.786 5.158 1 83.9 178 ARG A CA 1
ATOM 1451 C C . ARG A 1 178 ? 0.178 -0.967 6.283 1 83.9 178 ARG A C 1
ATOM 1453 O O . ARG A 1 178 ? -0.137 0.211 6.1 1 83.9 178 ARG A O 1
ATOM 1460 N N . ILE A 1 179 ? 0.148 -1.57 7.386 1 79.29 179 ILE A N 1
ATOM 1461 C CA . ILE A 1 179 ? -0.489 -0.937 8.536 1 79.29 179 ILE A CA 1
ATOM 1462 C C . ILE A 1 179 ? 0.544 -0.125 9.315 1 79.29 179 ILE A C 1
ATOM 1464 O O . ILE A 1 179 ? 0.265 0.998 9.743 1 79.29 179 ILE A O 1
ATOM 1468 N N . HIS A 1 180 ? 1.801 -0.672 9.367 1 82.69 180 HIS A N 1
ATOM 1469 C CA . HIS A 1 180 ? 2.776 -0.123 10.303 1 82.69 180 HIS A CA 1
ATOM 1470 C C . HIS A 1 180 ? 3.892 0.613 9.568 1 82.69 180 HIS A C 1
ATOM 1472 O O . HIS A 1 180 ? 4.826 1.117 10.196 1 82.69 180 HIS A O 1
ATOM 1478 N N . ALA A 1 181 ? 3.854 0.718 8.316 1 83.87 181 ALA A N 1
ATOM 1479 C CA . ALA A 1 181 ? 4.99 1.226 7.55 1 83.87 181 ALA A CA 1
ATOM 1480 C C . ALA A 1 181 ? 5.404 2.612 8.038 1 83.87 181 ALA A C 1
ATOM 1482 O O . ALA A 1 181 ? 6.595 2.919 8.115 1 83.87 181 ALA A O 1
ATOM 1483 N N . LEU A 1 182 ? 4.429 3.422 8.327 1 84.19 182 LEU A N 1
ATOM 1484 C CA . LEU A 1 182 ? 4.741 4.783 8.75 1 84.19 182 LEU A CA 1
ATOM 1485 C C . LEU A 1 182 ? 5.435 4.784 10.108 1 84.19 182 LEU A C 1
ATOM 1487 O O . LEU A 1 182 ? 6.286 5.636 10.374 1 84.19 182 LEU A O 1
ATOM 1491 N N . LYS A 1 183 ? 5.042 3.815 10.924 1 84.19 183 LYS A N 1
ATOM 1492 C CA . LYS A 1 183 ? 5.708 3.643 12.212 1 84.19 183 LYS A CA 1
ATOM 1493 C C . LYS A 1 183 ? 7.207 3.426 12.031 1 84.19 183 LYS A C 1
ATOM 1495 O O . LYS A 1 183 ? 8.018 4.048 12.721 1 84.19 183 LYS A O 1
ATOM 1500 N N . TYR A 1 184 ? 7.519 2.604 11.147 1 86.78 184 TYR A N 1
ATOM 1501 C CA . TYR A 1 184 ? 8.922 2.286 10.906 1 86.78 184 TYR A CA 1
ATOM 1502 C C . TYR A 1 184 ? 9.64 3.454 10.241 1 86.78 184 TYR A C 1
ATOM 1504 O O . TYR A 1 184 ? 10.768 3.788 10.611 1 86.78 184 TYR A O 1
ATOM 1512 N N . LEU A 1 185 ? 8.978 4.041 9.313 1 86.4 185 LEU A N 1
ATOM 1513 C CA . LEU A 1 185 ? 9.565 5.183 8.621 1 86.4 185 LEU A CA 1
ATOM 1514 C C . LEU A 1 185 ? 9.857 6.319 9.596 1 86.4 185 LEU A C 1
ATOM 1516 O O . LEU A 1 185 ? 10.923 6.936 9.535 1 86.4 185 LEU A O 1
ATOM 1520 N N . ASN A 1 186 ? 8.953 6.567 10.454 1 84.35 186 ASN A N 1
ATOM 1521 C CA . ASN A 1 186 ? 9.085 7.661 11.411 1 84.35 186 ASN A CA 1
ATOM 1522 C C . ASN A 1 186 ? 10.187 7.384 12.43 1 84.35 186 ASN A C 1
ATOM 1524 O O . ASN A 1 186 ? 10.779 8.315 12.979 1 84.35 186 ASN A O 1
ATOM 1528 N N . ALA A 1 187 ? 10.383 6.158 12.716 1 83.66 187 ALA A N 1
ATOM 1529 C CA . ALA A 1 187 ? 11.459 5.8 13.637 1 83.66 187 ALA A CA 1
ATOM 1530 C C . ALA A 1 187 ? 12.802 6.331 13.145 1 83.66 187 ALA A C 1
ATOM 1532 O O . ALA A 1 187 ? 13.672 6.679 13.947 1 83.66 187 ALA A O 1
ATOM 1533 N N . GLY A 1 188 ? 12.93 6.38 11.839 1 86.09 188 GLY A N 1
ATOM 1534 C CA . GLY A 1 188 ? 14.174 6.871 11.269 1 86.09 188 GLY A CA 1
ATOM 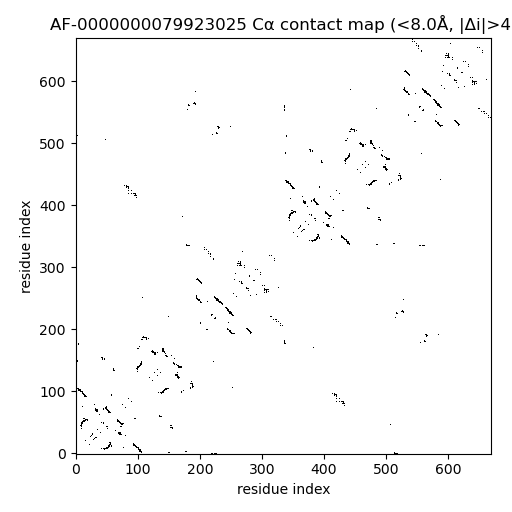1535 C C . GLY A 1 188 ? 14.311 8.38 11.348 1 86.09 188 GLY A C 1
ATOM 1536 O O . GLY A 1 188 ? 15.411 8.917 11.201 1 86.09 188 GLY A O 1
ATOM 1537 N N . LEU A 1 189 ? 13.19 9.034 11.48 1 84.21 189 LEU A N 1
ATOM 1538 C CA . LEU A 1 189 ? 13.192 10.492 11.483 1 84.21 189 LEU A CA 1
ATOM 1539 C C . LEU A 1 189 ? 13.468 11.033 12.883 1 84.21 189 LEU A C 1
ATOM 1541 O O . LEU A 1 189 ? 13.737 12.224 13.051 1 84.21 189 LEU A O 1
ATOM 1545 N N . ASP A 1 190 ? 13.522 10.1 13.855 1 75.48 190 ASP A N 1
ATOM 1546 C CA . ASP A 1 190 ? 13.765 10.478 15.243 1 75.48 190 ASP A CA 1
ATOM 1547 C C . ASP A 1 190 ? 12.756 11.524 15.712 1 75.48 190 ASP A C 1
ATOM 1549 O O . ASP A 1 190 ? 11.546 11.302 15.641 1 75.48 190 ASP A O 1
ATOM 1553 N N . ASN A 1 191 ? 13.161 12.75 16.149 1 72.24 191 ASN A N 1
ATOM 1554 C CA . ASN A 1 191 ? 12.282 13.743 16.755 1 72.24 191 ASN A CA 1
ATOM 1555 C C . ASN A 1 191 ? 11.872 14.817 15.751 1 72.24 191 ASN A C 1
ATOM 1557 O O . ASN A 1 191 ? 11.488 15.922 16.139 1 72.24 191 ASN A O 1
ATOM 1561 N N . ARG A 1 192 ? 11.871 14.392 14.518 1 77.53 192 ARG A N 1
ATOM 1562 C CA . ARG A 1 192 ? 11.519 15.389 13.513 1 77.53 192 ARG A CA 1
ATOM 1563 C C . ARG A 1 192 ? 10.133 15.121 12.937 1 77.53 192 ARG A C 1
ATOM 1565 O O . ARG A 1 192 ? 9.752 13.967 12.733 1 77.53 192 ARG A O 1
ATOM 1572 N N . ASP A 1 193 ? 9.447 16.205 12.67 1 81.65 193 ASP A N 1
ATOM 1573 C CA . ASP A 1 193 ? 8.136 16.152 12.029 1 81.65 193 ASP A CA 1
ATOM 1574 C C . ASP A 1 193 ? 8.264 16.241 10.51 1 81.65 193 ASP A C 1
ATOM 1576 O O . ASP A 1 193 ? 9.264 16.745 9.995 1 81.65 193 ASP A O 1
ATOM 1580 N N . TRP A 1 194 ? 7.313 15.684 9.835 1 87.54 194 TRP A N 1
ATOM 1581 C CA . TRP A 1 194 ? 7.186 15.968 8.41 1 87.54 194 TRP A CA 1
ATOM 1582 C C . TRP A 1 194 ? 6.943 17.455 8.17 1 87.54 194 TRP A C 1
ATOM 1584 O O . TRP A 1 194 ? 6.302 18.124 8.983 1 87.54 194 TRP A O 1
ATOM 1594 N N . TYR A 1 195 ? 7.505 17.892 7.107 1 90.34 195 TYR A N 1
ATOM 1595 C CA . TYR A 1 195 ? 7.195 19.263 6.717 1 90.34 195 TYR A CA 1
ATOM 1596 C C . TYR A 1 195 ? 5.773 19.369 6.18 1 90.34 195 TYR A C 1
ATOM 1598 O O . TYR A 1 195 ? 5.355 18.56 5.348 1 90.34 195 TYR A O 1
ATOM 1606 N N . GLU A 1 196 ? 5.085 20.197 6.739 1 91.13 196 GLU A N 1
ATOM 1607 C CA . GLU A 1 196 ? 3.801 20.571 6.154 1 91.13 196 GLU A CA 1
ATOM 1608 C C . GLU A 1 196 ? 3.926 21.838 5.312 1 91.13 196 GLU A C 1
ATOM 1610 O O . GLU A 1 196 ? 4.278 22.901 5.828 1 91.13 196 GLU A O 1
ATOM 1615 N N . ILE A 1 197 ? 3.603 21.712 4.084 1 94.29 197 ILE A N 1
ATOM 1616 C CA . ILE A 1 197 ? 3.733 22.882 3.223 1 94.29 197 ILE A CA 1
ATOM 1617 C C . ILE A 1 197 ? 2.433 23.102 2.453 1 94.29 197 ILE A C 1
ATOM 1619 O O . ILE A 1 197 ? 1.644 22.171 2.274 1 94.29 197 ILE A O 1
ATOM 1623 N N . GLU A 1 198 ? 2.238 24.298 2.135 1 94.01 198 GLU A N 1
ATOM 1624 C CA . GLU A 1 198 ? 1.095 24.688 1.315 1 94.01 198 GLU A CA 1
ATOM 1625 C C . GLU A 1 198 ? 1.544 25.197 -0.051 1 94.01 198 GLU A C 1
ATOM 1627 O O . GLU A 1 198 ? 2.378 26.101 -0.139 1 94.01 198 GLU A O 1
ATOM 1632 N N . ILE A 1 199 ? 1.007 24.578 -1.049 1 94.77 199 ILE A N 1
ATOM 1633 C CA . ILE A 1 199 ? 1.301 25.001 -2.413 1 94.77 199 ILE A CA 1
ATOM 1634 C C . ILE A 1 199 ? 0.081 25.698 -3.012 1 94.77 199 ILE A C 1
ATOM 1636 O O . ILE A 1 199 ? -1.014 25.13 -3.04 1 94.77 199 ILE A O 1
ATOM 1640 N N . LYS A 1 200 ? 0.203 26.87 -3.461 1 93.11 200 LYS A N 1
ATOM 1641 C CA . LYS A 1 200 ? -0.867 27.613 -4.119 1 93.11 200 LYS A CA 1
ATOM 1642 C C . LYS A 1 200 ? -0.61 27.737 -5.618 1 93.11 200 LYS A C 1
ATOM 1644 O O . LYS A 1 200 ? 0.491 28.102 -6.036 1 93.11 200 LYS A O 1
ATOM 1649 N N . ILE A 1 201 ? -1.56 27.423 -6.336 1 93.1 201 ILE A N 1
ATOM 1650 C CA . ILE A 1 201 ? -1.469 27.449 -7.792 1 93.1 201 ILE A CA 1
ATOM 1651 C C . ILE A 1 201 ? -2.19 28.682 -8.332 1 93.1 201 ILE A C 1
ATOM 1653 O O . ILE A 1 201 ? -3.378 28.881 -8.065 1 93.1 201 ILE A O 1
ATOM 1657 N N . TYR A 1 202 ? -1.487 29.499 -9.092 1 90.08 202 TYR A N 1
ATOM 1658 C CA . TYR A 1 202 ? -2.044 30.688 -9.729 1 90.08 202 TYR A CA 1
ATOM 1659 C C . TYR A 1 202 ? -2.008 30.561 -11.247 1 90.08 202 TYR A C 1
ATOM 1661 O O . TYR A 1 202 ? -0.969 30.229 -11.824 1 90.08 202 TYR A O 1
ATOM 1669 N N . ASP A 1 203 ? -3.101 30.828 -11.791 1 88.45 203 ASP A N 1
ATOM 1670 C CA . ASP A 1 203 ? -3.18 30.819 -13.248 1 88.45 203 ASP A CA 1
ATOM 1671 C C . ASP A 1 203 ? -4.182 31.857 -13.751 1 88.45 203 ASP A C 1
ATOM 1673 O O . ASP A 1 203 ? -5.381 31.749 -13.485 1 88.45 203 ASP A O 1
ATOM 1677 N N . ARG A 1 204 ? -3.719 32.721 -14.596 1 84.08 204 ARG A N 1
ATOM 1678 C CA . ARG A 1 204 ? -4.556 33.793 -15.125 1 84.08 204 ARG A CA 1
ATOM 1679 C C . ARG A 1 204 ? -5.625 33.242 -16.062 1 84.08 204 ARG A C 1
ATOM 1681 O O . ARG A 1 204 ? -6.686 33.848 -16.226 1 84.08 204 ARG A O 1
ATOM 1688 N N . TYR A 1 205 ? -5.401 32.144 -16.632 1 86.96 205 TYR A N 1
ATOM 1689 C CA . TYR A 1 205 ? -6.318 31.591 -17.624 1 86.96 205 TYR A CA 1
ATOM 1690 C C . TYR A 1 205 ? -7.275 30.593 -16.985 1 86.96 205 TYR A C 1
ATOM 1692 O O . TYR A 1 205 ? -8.156 30.05 -17.657 1 86.96 205 TYR A O 1
ATOM 1700 N N . GLY A 1 206 ? -7.082 30.243 -15.725 1 85 206 GLY A N 1
ATOM 1701 C CA . GLY A 1 206 ? -8.047 29.458 -14.972 1 85 206 GLY A CA 1
ATOM 1702 C C . GLY A 1 206 ? -7.9 27.964 -15.188 1 85 206 GLY A C 1
ATOM 1703 O O . GLY A 1 206 ? -8.797 27.191 -14.846 1 85 206 GLY A O 1
ATOM 1704 N N . ALA A 1 207 ? -6.826 27.508 -15.795 1 89.84 207 ALA A N 1
ATOM 1705 C CA . ALA A 1 207 ? -6.616 26.083 -16.039 1 89.84 207 ALA A CA 1
ATOM 1706 C C . ALA A 1 207 ? -6.068 25.39 -14.795 1 89.84 207 ALA A C 1
ATOM 1708 O O . ALA A 1 207 ? -5.083 24.65 -14.872 1 89.84 207 ALA A O 1
ATOM 1709 N N . TYR A 1 208 ? -6.688 25.579 -13.662 1 87.15 208 TYR A N 1
ATOM 1710 C CA . TYR A 1 208 ? -6.195 25.126 -12.366 1 87.15 208 TYR A CA 1
ATOM 1711 C C . TYR A 1 208 ? -6.141 23.605 -12.304 1 87.15 208 TYR A C 1
ATOM 1713 O O . TYR A 1 208 ? -5.162 23.031 -11.821 1 87.15 208 TYR A O 1
ATOM 1721 N N . LYS A 1 209 ? -7.134 23.047 -12.835 1 85.34 209 LYS A N 1
ATOM 1722 C CA . LYS A 1 209 ? -7.21 21.589 -12.788 1 85.34 209 LYS A CA 1
ATOM 1723 C C . LYS A 1 209 ? -6.034 20.953 -13.523 1 85.34 209 LYS A C 1
ATOM 1725 O O . LYS A 1 209 ? -5.409 20.02 -13.016 1 85.34 209 LYS A O 1
ATOM 1730 N N . LEU A 1 210 ? -5.739 21.438 -14.644 1 92.32 210 LEU A N 1
ATOM 1731 C CA . LEU A 1 210 ? -4.655 20.895 -15.455 1 92.32 210 LEU A CA 1
ATOM 1732 C C . LEU A 1 210 ? -3.307 21.11 -14.773 1 92.32 210 LEU A C 1
ATOM 1734 O O . LEU A 1 210 ? -2.463 20.212 -14.761 1 92.32 210 LEU A O 1
ATOM 1738 N N . HIS A 1 211 ? -3.133 22.316 -14.195 1 93.64 211 HIS A N 1
ATOM 1739 C CA . HIS A 1 211 ? -1.89 22.605 -13.489 1 93.64 211 HIS A CA 1
ATOM 1740 C C . HIS A 1 211 ? -1.726 21.703 -12.271 1 93.64 211 HIS A C 1
ATOM 1742 O O . HIS A 1 211 ? -0.615 21.265 -11.963 1 93.64 211 HIS A O 1
ATOM 1748 N N . TYR A 1 212 ? -2.819 21.447 -11.657 1 90.35 212 TYR A N 1
ATOM 1749 C CA . TYR A 1 212 ? -2.787 20.56 -10.5 1 90.35 212 TYR A CA 1
ATOM 1750 C C . TYR A 1 212 ? -2.405 19.143 -10.91 1 90.35 212 TYR A C 1
ATOM 1752 O O . TYR A 1 212 ? -1.55 18.516 -10.28 1 90.35 212 TYR A O 1
ATOM 1760 N N . GLU A 1 213 ? -3.031 18.654 -11.882 1 90.09 213 GLU A N 1
ATOM 1761 C CA . GLU A 1 213 ? -2.737 17.306 -12.36 1 90.09 213 GLU A CA 1
ATOM 1762 C C . GLU A 1 213 ? -1.272 17.172 -12.766 1 90.09 213 GLU A C 1
ATOM 1764 O O . GLU A 1 213 ? -0.633 16.157 -12.479 1 90.09 213 GLU A O 1
ATOM 1769 N N . ARG A 1 214 ? -0.796 18.175 -13.425 1 95.2 214 ARG A N 1
ATOM 1770 C CA . ARG A 1 214 ? 0.603 18.185 -13.839 1 95.2 214 ARG A CA 1
ATOM 1771 C C . ARG A 1 214 ? 1.532 18.157 -12.629 1 95.2 214 ARG A C 1
ATOM 1773 O O . ARG A 1 214 ? 2.503 17.398 -12.602 1 95.2 214 ARG A O 1
ATOM 1780 N N . LEU A 1 215 ? 1.228 18.999 -11.653 1 93.85 215 LEU A N 1
ATOM 1781 C CA . LEU A 1 215 ? 2.02 19.043 -10.429 1 93.85 215 LEU A CA 1
ATOM 1782 C C . LEU A 1 215 ? 1.968 17.705 -9.699 1 93.85 215 LEU A C 1
ATOM 1784 O O . LEU A 1 215 ? 2.99 17.224 -9.203 1 93.85 215 LEU A O 1
ATOM 1788 N N . LEU A 1 216 ? 0.799 17.177 -9.648 1 91.33 216 LEU A N 1
ATOM 1789 C CA . LEU A 1 216 ? 0.601 15.891 -8.987 1 91.33 216 LEU A CA 1
ATOM 1790 C C . LEU A 1 216 ? 1.469 14.812 -9.625 1 91.33 216 LEU A C 1
ATOM 1792 O O . LEU A 1 216 ? 2.083 14.007 -8.921 1 91.33 216 LEU A O 1
ATOM 1796 N N . LYS A 1 217 ? 1.497 14.788 -10.901 1 91.61 217 LYS A N 1
ATOM 1797 C CA . LYS A 1 217 ? 2.301 13.802 -11.616 1 91.61 217 LYS A CA 1
ATOM 1798 C C . LYS A 1 217 ? 3.779 13.935 -11.261 1 91.61 217 LYS A C 1
ATOM 1800 O O . LYS A 1 217 ? 4.485 12.933 -11.132 1 91.61 217 LYS A O 1
ATOM 1805 N N . ILE A 1 218 ? 4.195 15.128 -11.12 1 93.86 218 ILE A N 1
ATOM 1806 C CA . ILE A 1 218 ? 5.595 15.385 -10.801 1 93.86 218 ILE A CA 1
ATOM 1807 C C . ILE A 1 218 ? 5.885 14.953 -9.366 1 93.86 218 ILE A C 1
ATOM 1809 O O . ILE A 1 218 ? 6.866 14.25 -9.109 1 93.86 218 ILE A O 1
ATOM 1813 N N . LEU A 1 219 ? 5.04 15.354 -8.415 1 92.65 219 LEU A N 1
ATOM 1814 C CA . LEU A 1 219 ? 5.241 15.03 -7.007 1 92.65 219 LEU A CA 1
ATOM 1815 C C . LEU A 1 219 ? 5.177 13.524 -6.781 1 92.65 219 LEU A C 1
ATOM 1817 O O . LEU A 1 219 ? 5.952 12.976 -5.993 1 92.65 219 LEU A O 1
ATOM 1821 N N . GLU A 1 220 ? 4.292 12.898 -7.452 1 89.36 220 GLU A N 1
ATOM 1822 C CA . GLU A 1 220 ? 4.147 11.45 -7.346 1 89.36 220 GLU A CA 1
ATOM 1823 C C . GLU A 1 220 ? 5.319 10.728 -8.006 1 89.36 220 GLU A C 1
ATOM 1825 O O . GLU A 1 220 ? 5.833 9.745 -7.467 1 89.36 220 GLU A O 1
ATOM 1830 N N . GLY A 1 221 ? 5.622 11.207 -9.213 1 88.87 221 GLY A N 1
ATOM 1831 C CA . GLY A 1 221 ? 6.745 10.604 -9.913 1 88.87 221 GLY A CA 1
ATOM 1832 C C . GLY A 1 221 ? 8.029 10.62 -9.106 1 88.87 221 GLY A C 1
ATOM 1833 O O . GLY A 1 221 ? 8.82 9.677 -9.169 1 88.87 221 GLY A O 1
ATOM 1834 N N . LEU A 1 222 ? 8.175 11.677 -8.322 1 91.49 222 LEU A N 1
ATOM 1835 C CA . LEU A 1 222 ? 9.373 11.829 -7.504 1 91.49 222 LEU A CA 1
ATOM 1836 C C . LEU A 1 222 ? 9.139 11.301 -6.093 1 91.49 222 LEU A C 1
ATOM 1838 O O . LEU A 1 222 ? 10.066 11.251 -5.282 1 91.49 222 LEU A O 1
ATOM 1842 N N . GLU A 1 223 ? 7.9 10.875 -5.779 1 89.97 223 GLU A N 1
ATOM 1843 C CA . GLU A 1 223 ? 7.499 10.356 -4.475 1 89.97 223 GLU A CA 1
ATOM 1844 C C . GLU A 1 223 ? 7.984 11.262 -3.347 1 89.97 223 GLU A C 1
ATOM 1846 O O . GLU A 1 223 ? 8.681 10.81 -2.437 1 89.97 223 GLU A O 1
ATOM 1851 N N . LEU A 1 224 ? 7.417 12.447 -3.351 1 92.01 224 LEU A N 1
ATOM 1852 C CA . LEU A 1 224 ? 7.98 13.477 -2.485 1 92.01 224 LEU A CA 1
ATOM 1853 C C . LEU A 1 224 ? 7.163 13.619 -1.206 1 92.01 224 LEU A C 1
ATOM 1855 O O . LEU A 1 224 ? 7.561 14.336 -0.286 1 92.01 224 LEU A O 1
ATOM 1859 N N . GLY A 1 225 ? 6.029 13.023 -1.175 1 90.16 225 GLY A N 1
ATOM 1860 C CA . GLY A 1 225 ? 5.233 13.176 0.032 1 90.16 225 GLY A CA 1
ATOM 1861 C C . GLY A 1 225 ? 3.77 12.83 -0.17 1 90.16 225 GLY A C 1
ATOM 1862 O O . GLY A 1 225 ? 3.425 12.075 -1.082 1 90.16 225 GLY A O 1
ATOM 1863 N N . PHE A 1 226 ? 2.946 13.376 0.76 1 87.96 226 PHE A N 1
ATOM 1864 C CA . PHE A 1 226 ? 1.516 13.095 0.764 1 87.96 226 PHE A CA 1
ATOM 1865 C C . PHE A 1 226 ? 0.711 14.378 0.591 1 87.96 226 PHE A C 1
ATOM 1867 O O . PHE A 1 226 ? 1.022 15.4 1.206 1 87.96 226 PHE A O 1
ATOM 1874 N N . ILE A 1 227 ? -0.239 14.243 -0.285 1 88.46 227 ILE A N 1
ATOM 1875 C CA . ILE A 1 227 ? -1.21 15.328 -0.373 1 88.46 227 ILE A CA 1
ATOM 1876 C C . ILE A 1 227 ? -2.404 15.025 0.529 1 88.46 227 ILE A C 1
ATOM 1878 O O . ILE A 1 227 ? -3.201 14.13 0.236 1 88.46 227 ILE A O 1
ATOM 1882 N N . LEU A 1 228 ? -2.556 15.735 1.625 1 86.58 228 LEU A N 1
ATOM 1883 C CA . LEU A 1 228 ? -3.622 15.456 2.582 1 86.58 228 LEU A CA 1
ATOM 1884 C C . LEU A 1 228 ? -4.67 16.563 2.567 1 86.58 228 LEU A C 1
ATOM 1886 O O . LEU A 1 228 ? -5.166 16.968 3.621 1 86.58 228 LEU A O 1
ATOM 1890 N N . GLY A 1 229 ? -4.933 17.139 1.447 1 82.54 229 GLY A N 1
ATOM 1891 C CA . GLY A 1 229 ? -5.982 18.137 1.306 1 82.54 229 GLY A CA 1
ATOM 1892 C C . GLY A 1 229 ? -5.814 19.01 0.077 1 82.54 229 GLY A C 1
ATOM 1893 O O . GLY A 1 229 ? -4.691 19.346 -0.304 1 82.54 229 GLY A O 1
ATOM 1894 N N . GLU A 1 230 ? -6.83 19.226 -0.529 1 79.63 230 GLU A N 1
ATOM 1895 C CA . GLU A 1 230 ? -6.896 20.16 -1.649 1 79.63 230 GLU A CA 1
ATOM 1896 C C . GLU A 1 230 ? -8.165 21.007 -1.587 1 79.63 230 GLU A C 1
ATOM 1898 O O . GLU A 1 230 ? -9.226 20.516 -1.196 1 79.63 230 GLU A O 1
ATOM 1903 N N . SER A 1 231 ? -7.944 22.282 -1.83 1 80.85 231 SER A N 1
ATOM 1904 C CA . SER A 1 231 ? -9.118 23.143 -1.738 1 80.85 231 SER A CA 1
ATOM 1905 C C . SER A 1 231 ? -8.989 24.355 -2.654 1 80.85 231 SER A C 1
ATOM 1907 O O . SER A 1 231 ? -7.878 24.783 -2.974 1 80.85 231 SER A O 1
ATOM 1909 N N . TRP A 1 232 ? -10.13 24.777 -3.043 1 78.11 232 TRP A N 1
ATOM 1910 C CA . TRP A 1 232 ? -10.214 26.086 -3.682 1 78.11 232 TRP A CA 1
ATOM 1911 C C . TRP A 1 232 ? -10.261 27.198 -2.64 1 78.11 232 TRP A C 1
ATOM 1913 O O . TRP A 1 232 ? -10.926 27.064 -1.609 1 78.11 232 TRP A O 1
ATOM 1923 N N . THR A 1 233 ? -9.424 28.08 -2.824 1 75.34 233 THR A N 1
ATOM 1924 C CA . THR A 1 233 ? -9.483 29.239 -1.94 1 75.34 233 THR A CA 1
ATOM 1925 C C . THR A 1 233 ? -9.315 30.533 -2.731 1 75.34 233 THR A C 1
ATOM 1927 O O . THR A 1 233 ? -9.113 30.501 -3.947 1 75.34 233 THR A O 1
ATOM 1930 N N . LYS A 1 234 ? -9.725 31.652 -2.127 1 71.47 234 LYS A N 1
ATOM 1931 C CA . LYS A 1 234 ? -9.523 32.973 -2.715 1 71.47 234 LYS A CA 1
ATOM 1932 C C . LYS A 1 234 ? -8.295 33.657 -2.122 1 71.47 234 LYS A C 1
ATOM 1934 O O . LYS A 1 234 ? -7.986 33.476 -0.943 1 71.47 234 LYS A O 1
ATOM 1939 N N . ASP A 1 235 ? -7.556 34.119 -2.982 1 70.32 235 ASP A N 1
ATOM 1940 C CA . ASP A 1 235 ? -6.411 34.916 -2.554 1 70.32 235 ASP A CA 1
ATOM 1941 C C . ASP A 1 235 ? -6.505 36.343 -3.089 1 70.32 235 ASP A C 1
ATOM 1943 O O . ASP A 1 235 ? -7.243 36.608 -4.04 1 70.32 235 ASP A O 1
ATOM 1947 N N . TYR A 1 236 ? -5.959 37.208 -2.332 1 62.94 236 TYR A N 1
ATOM 1948 C CA . TYR A 1 236 ? -5.941 38.615 -2.716 1 62.94 236 TYR A CA 1
ATOM 1949 C C . TYR A 1 236 ? -4.519 39.086 -3 1 62.94 236 TYR A C 1
ATOM 1951 O O . TYR A 1 236 ? -3.895 39.738 -2.16 1 62.94 236 TYR A O 1
ATOM 1959 N N . PRO A 1 237 ? -4.034 38.633 -4.158 1 52.58 237 PRO A N 1
ATOM 1960 C CA . PRO A 1 237 ? -2.657 39.027 -4.464 1 52.58 237 PRO A CA 1
ATOM 1961 C C . PRO A 1 237 ? -2.454 40.54 -4.427 1 52.58 237 PRO A C 1
ATOM 1963 O O . PRO A 1 237 ? -1.375 41.013 -4.061 1 52.58 237 PRO A O 1
ATOM 1966 N N . ARG A 1 238 ? -3.402 41.315 -4.872 1 56.41 238 ARG A N 1
ATOM 1967 C CA . ARG A 1 238 ? -3.455 42.772 -4.796 1 56.41 238 ARG A CA 1
ATOM 1968 C C . ARG A 1 238 ? -4.716 43.237 -4.077 1 56.41 238 ARG A C 1
ATOM 1970 O O . ARG A 1 238 ? -5.714 42.515 -4.032 1 56.41 238 ARG A O 1
ATOM 1977 N N . LEU A 1 239 ? -4.557 44.29 -3.453 1 55.2 239 LEU A N 1
ATOM 1978 C CA . LEU A 1 239 ? -5.677 44.902 -2.746 1 55.2 239 LEU A CA 1
ATOM 1979 C C . LEU A 1 239 ? -6.921 44.939 -3.627 1 55.2 239 LEU A C 1
ATOM 1981 O O . LEU A 1 239 ? -6.856 45.363 -4.783 1 55.2 239 LEU A O 1
ATOM 1985 N N . PHE A 1 240 ? -8.038 44.322 -3.165 1 56.11 240 PHE A N 1
ATOM 1986 C CA . PHE A 1 240 ? -9.38 44.325 -3.734 1 56.11 240 PHE A CA 1
ATOM 1987 C C . PHE A 1 240 ? -9.473 43.355 -4.906 1 56.11 240 PHE A C 1
ATOM 1989 O O . PHE A 1 240 ? -10.433 43.396 -5.678 1 56.11 240 PHE A O 1
ATOM 1996 N N . MET A 1 241 ? -8.465 42.675 -5.353 1 54.36 241 MET A N 1
ATOM 1997 C CA . MET A 1 241 ? -8.551 41.705 -6.441 1 54.36 241 MET A CA 1
ATOM 1998 C C . MET A 1 241 ? -8.581 40.28 -5.9 1 54.36 241 MET A C 1
ATOM 2000 O O . MET A 1 241 ? -7.558 39.761 -5.45 1 54.36 241 MET A O 1
ATOM 2004 N N . ALA A 1 242 ? -9.725 39.724 -5.824 1 65.24 242 ALA A N 1
ATOM 2005 C CA . ALA A 1 242 ? -9.869 38.334 -5.397 1 65.24 242 ALA A CA 1
ATOM 2006 C C . ALA A 1 242 ? -9.634 37.375 -6.561 1 65.24 242 ALA A C 1
ATOM 2008 O O . ALA A 1 242 ? -10.207 37.547 -7.64 1 65.24 242 ALA A O 1
ATOM 2009 N N . VAL A 1 243 ? -8.591 36.635 -6.445 1 69.61 243 VAL A N 1
ATOM 2010 C CA . VAL A 1 243 ? -8.352 35.633 -7.478 1 69.61 243 VAL A CA 1
ATOM 2011 C C . VAL A 1 243 ? -8.542 34.234 -6.895 1 69.61 243 VAL A C 1
ATOM 2013 O O . VAL A 1 243 ? -8.248 33.999 -5.721 1 69.61 243 VAL A O 1
ATOM 2016 N N . GLY A 1 244 ? -9.18 33.414 -7.655 1 74.18 244 GLY A N 1
ATOM 2017 C CA . GLY A 1 244 ? -9.302 32.018 -7.266 1 74.18 244 GLY A CA 1
ATOM 2018 C C . GLY A 1 244 ? -7.985 31.267 -7.315 1 74.18 244 GLY A C 1
ATOM 2019 O O . GLY A 1 244 ? -7.17 31.492 -8.212 1 74.18 244 GLY A O 1
ATOM 2020 N N . VAL A 1 245 ? -7.646 30.628 -6.196 1 81.17 245 VAL A N 1
ATOM 2021 C CA . VAL A 1 245 ? -6.41 29.856 -6.122 1 81.17 245 VAL A CA 1
ATOM 2022 C C . VAL A 1 245 ? -6.721 28.425 -5.687 1 81.17 245 VAL A C 1
ATOM 2024 O O . VAL A 1 245 ? -7.652 28.193 -4.913 1 81.17 245 VAL A O 1
ATOM 2027 N N . TYR A 1 246 ? -5.993 27.551 -6.305 1 85.3 246 TYR A N 1
ATOM 2028 C CA . TYR A 1 246 ? -6.079 26.155 -5.89 1 85.3 246 TYR A CA 1
ATOM 2029 C C . TYR A 1 246 ? -4.959 25.805 -4.917 1 85.3 246 TYR A C 1
ATOM 2031 O O . TYR A 1 246 ? -3.778 25.965 -5.236 1 85.3 246 TYR A O 1
ATOM 2039 N N . ARG A 1 247 ? -5.299 25.404 -3.748 1 89.53 247 ARG A N 1
ATOM 2040 C CA . ARG A 1 247 ? -4.356 25.136 -2.667 1 89.53 247 ARG A CA 1
ATOM 2041 C C . ARG A 1 247 ? -4.163 23.636 -2.468 1 89.53 247 ARG A C 1
ATOM 2043 O O . ARG A 1 247 ? -5.133 22.875 -2.469 1 89.53 247 ARG A O 1
ATOM 2050 N N . VAL A 1 248 ? -2.884 23.25 -2.251 1 90.68 248 VAL A N 1
ATOM 2051 C CA . VAL A 1 248 ? -2.525 21.859 -1.995 1 90.68 248 VAL A CA 1
ATOM 2052 C C . VAL A 1 248 ? -1.784 21.753 -0.664 1 90.68 248 VAL A C 1
ATOM 2054 O O . VAL A 1 248 ? -0.748 22.394 -0.471 1 90.68 248 VAL A O 1
ATOM 2057 N N . ARG A 1 249 ? -2.315 21.025 0.283 1 90.95 249 ARG A N 1
ATOM 2058 C CA . ARG A 1 249 ? -1.622 20.718 1.53 1 90.95 249 ARG A CA 1
ATOM 2059 C C . ARG A 1 249 ? -0.741 19.483 1.378 1 90.95 249 ARG A C 1
ATOM 2061 O O . ARG A 1 249 ? -1.246 18.366 1.245 1 90.95 249 ARG A O 1
ATOM 2068 N N . PHE A 1 250 ? 0.511 19.749 1.438 1 92.28 250 PHE A N 1
ATOM 2069 C CA . PHE A 1 250 ? 1.494 18.73 1.088 1 92.28 250 PHE A CA 1
ATOM 2070 C C . PHE A 1 250 ? 2.408 18.431 2.27 1 92.28 250 PHE A C 1
ATOM 2072 O O . PHE A 1 250 ? 2.893 19.35 2.935 1 92.28 250 PHE A O 1
ATOM 2079 N N . PHE A 1 251 ? 2.56 17.139 2.587 1 90.02 251 PHE A N 1
ATOM 2080 C CA . PHE A 1 251 ? 3.427 16.68 3.666 1 90.02 251 PHE A CA 1
ATOM 2081 C C . PHE A 1 251 ? 4.618 15.907 3.112 1 90.02 251 PHE A C 1
ATOM 2083 O O . PHE A 1 251 ? 4.449 14.999 2.295 1 90.02 251 PHE A O 1
ATOM 2090 N N . THR A 1 252 ? 5.809 16.277 3.56 1 91.79 252 THR A N 1
ATOM 2091 C CA . THR A 1 252 ? 7.007 15.703 2.957 1 91.79 252 THR A CA 1
ATOM 2092 C C . THR A 1 252 ? 8.14 15.623 3.976 1 91.79 252 THR A C 1
ATOM 2094 O O . THR A 1 252 ? 8.118 16.32 4.993 1 91.79 252 THR A O 1
ATOM 2097 N N . PHE A 1 253 ? 9.07 14.759 3.677 1 87.36 253 PHE A N 1
ATOM 2098 C CA . PHE A 1 253 ? 10.296 14.677 4.462 1 87.36 253 PHE A CA 1
ATOM 2099 C C . PHE A 1 253 ? 11.377 15.576 3.874 1 87.36 253 PHE A C 1
ATOM 2101 O O . PHE A 1 253 ? 12.406 15.815 4.509 1 87.36 253 PHE A O 1
ATOM 2108 N N . TYR A 1 254 ? 11.105 16.086 2.767 1 91.59 254 TYR A N 1
ATOM 2109 C CA . TYR A 1 254 ? 12.101 16.902 2.082 1 91.59 254 TYR A CA 1
ATOM 2110 C C . TYR A 1 254 ? 12.043 18.348 2.559 1 91.59 254 TYR A C 1
ATOM 2112 O O . TYR A 1 254 ? 10.966 18.863 2.869 1 91.59 254 TYR A O 1
ATOM 2120 N N . ASN A 1 255 ? 13.151 18.915 2.55 1 94.15 255 ASN A N 1
ATOM 2121 C CA . ASN A 1 255 ? 13.233 20.332 2.885 1 94.15 255 ASN A CA 1
ATOM 2122 C C . ASN A 1 255 ? 12.358 21.177 1.964 1 94.15 255 ASN A C 1
ATOM 2124 O O . ASN A 1 255 ? 12.368 20.989 0.746 1 94.15 255 ASN A O 1
ATOM 2128 N N . PRO A 1 256 ? 11.637 22.068 2.559 1 96.24 256 PRO A N 1
ATOM 2129 C CA . PRO A 1 256 ? 10.76 22.918 1.751 1 96.24 256 PRO A CA 1
ATOM 2130 C C . PRO A 1 256 ? 11.499 23.608 0.606 1 96.24 256 PRO A C 1
ATOM 2132 O O . PRO A 1 256 ? 10.918 23.838 -0.458 1 96.24 256 PRO A O 1
ATOM 2135 N N . LYS A 1 257 ? 12.744 23.955 0.781 1 96.15 257 LYS A N 1
ATOM 2136 C CA . LYS A 1 257 ? 13.525 24.578 -0.283 1 96.15 257 LYS A CA 1
ATOM 2137 C C . LYS A 1 257 ? 13.669 23.642 -1.48 1 96.15 257 LYS A C 1
ATOM 2139 O O . LYS A 1 257 ? 13.668 24.089 -2.628 1 96.15 257 LYS A O 1
ATOM 2144 N N . TYR A 1 258 ? 13.838 22.443 -1.161 1 95.92 258 TYR A N 1
ATOM 2145 C CA . TYR A 1 258 ? 13.92 21.465 -2.24 1 95.92 258 TYR A CA 1
ATOM 2146 C C . TYR A 1 258 ? 12.612 21.401 -3.018 1 95.92 258 TYR A C 1
ATOM 2148 O O . TYR A 1 258 ? 12.618 21.313 -4.249 1 95.92 258 TYR A O 1
ATOM 2156 N N . ILE A 1 259 ? 11.503 21.391 -2.337 1 96.22 259 ILE A N 1
ATOM 2157 C CA . ILE A 1 259 ? 10.2 21.382 -2.993 1 96.22 259 ILE A CA 1
ATOM 2158 C C . ILE A 1 259 ? 10.036 22.647 -3.832 1 96.22 259 ILE A C 1
ATOM 2160 O O . ILE A 1 259 ? 9.457 22.606 -4.921 1 96.22 259 ILE A O 1
ATOM 2164 N N . LYS A 1 260 ? 10.49 23.74 -3.324 1 97.42 260 LYS A N 1
ATOM 2165 C CA . LYS A 1 260 ? 10.414 24.987 -4.08 1 97.42 260 LYS A CA 1
ATOM 2166 C C . LYS A 1 260 ? 11.17 24.877 -5.401 1 97.42 260 LYS A C 1
ATOM 2168 O O . LYS A 1 260 ? 10.733 25.415 -6.419 1 97.42 260 LYS A O 1
ATOM 2173 N N . LYS A 1 261 ? 12.305 24.261 -5.346 1 96.43 261 LYS A N 1
ATOM 2174 C CA . LYS A 1 261 ? 13.056 24.026 -6.576 1 96.43 261 LYS A CA 1
ATOM 2175 C C . LYS A 1 261 ? 12.211 23.273 -7.6 1 96.43 261 LYS A C 1
ATOM 2177 O O . LYS A 1 261 ? 12.21 23.615 -8.784 1 96.43 261 LYS A O 1
ATOM 2182 N N . ILE A 1 262 ? 11.523 22.297 -7.122 1 96.62 262 ILE A N 1
ATOM 2183 C CA . ILE A 1 262 ? 10.665 21.495 -7.988 1 96.62 262 ILE A CA 1
ATOM 2184 C C . ILE A 1 262 ? 9.566 22.374 -8.582 1 96.62 262 ILE A C 1
ATOM 2186 O O . ILE A 1 262 ? 9.27 22.286 -9.776 1 96.62 262 ILE A O 1
ATOM 2190 N N . LEU A 1 263 ? 9.008 23.199 -7.76 1 97.4 263 LEU A N 1
ATOM 2191 C CA . LEU A 1 263 ? 7.914 24.059 -8.198 1 97.4 263 LEU A CA 1
ATOM 2192 C C . LEU A 1 263 ? 8.396 25.062 -9.241 1 97.4 263 LEU A C 1
ATOM 2194 O O . LEU A 1 263 ? 7.733 25.271 -10.26 1 97.4 263 LEU A O 1
ATOM 2198 N N . VAL A 1 264 ? 9.522 25.669 -8.971 1 96.35 264 VAL A N 1
ATOM 2199 C CA . VAL A 1 264 ? 10.078 26.648 -9.9 1 96.35 264 VAL A CA 1
ATOM 2200 C C . VAL A 1 264 ? 10.361 25.982 -11.244 1 96.35 264 VAL A C 1
ATOM 2202 O O . VAL A 1 264 ? 10.068 26.55 -12.299 1 96.35 264 VAL A O 1
ATOM 2205 N N . GLY A 1 265 ? 10.865 24.823 -11.205 1 95.79 265 GLY A N 1
ATOM 2206 C CA . GLY A 1 265 ? 11.1 24.083 -12.435 1 95.79 265 GLY A CA 1
ATOM 2207 C C . GLY A 1 265 ? 9.824 23.743 -13.18 1 95.79 265 GLY A C 1
ATOM 2208 O O . GLY A 1 265 ? 9.828 23.625 -14.407 1 95.79 265 GLY A O 1
ATOM 2209 N N . SER A 1 266 ? 8.759 23.639 -12.445 1 96.15 266 SER A N 1
ATOM 2210 C CA . SER A 1 266 ? 7.483 23.235 -13.028 1 96.15 266 SER A CA 1
ATOM 2211 C C . SER A 1 266 ? 6.698 24.443 -13.53 1 96.15 266 SER A C 1
ATOM 2213 O O . SER A 1 266 ? 5.652 24.29 -14.163 1 96.15 266 SER A O 1
ATOM 2215 N N . GLU A 1 267 ? 7.154 25.587 -13.258 1 96.56 267 GLU A N 1
ATOM 2216 C CA . GLU A 1 267 ? 6.45 26.789 -13.695 1 96.56 267 GLU A CA 1
ATOM 2217 C C . GLU A 1 267 ? 6.681 27.056 -15.179 1 96.56 267 GLU A C 1
ATOM 2219 O O . GLU A 1 267 ? 5.888 27.748 -15.822 1 96.56 267 GLU A O 1
ATOM 2224 N N . PHE A 1 268 ? 7.808 26.461 -15.701 1 93.15 268 PHE A N 1
ATOM 2225 C CA . PHE A 1 268 ? 8.252 26.835 -17.039 1 93.15 268 PHE A CA 1
ATOM 2226 C C . PHE A 1 268 ? 8.193 25.64 -17.983 1 93.15 268 PHE A C 1
ATOM 2228 O O . PHE A 1 268 ? 8.352 24.495 -17.554 1 93.15 268 PHE A O 1
ATOM 2235 N N . LEU A 1 269 ? 8.056 25.923 -19.232 1 93.89 269 LEU A N 1
ATOM 2236 C CA . LEU A 1 269 ? 8.149 24.931 -20.298 1 93.89 269 LEU A CA 1
ATOM 2237 C C . LEU A 1 269 ? 9.586 24.798 -20.793 1 93.89 269 LEU A C 1
ATOM 2239 O O . LEU A 1 269 ? 10.481 25.493 -20.306 1 93.89 269 LEU A O 1
ATOM 2243 N N . GLU A 1 270 ? 9.684 23.853 -21.726 1 89.59 270 GLU A N 1
ATOM 2244 C CA . GLU A 1 270 ? 11.016 23.603 -22.269 1 89.59 270 GLU A CA 1
ATOM 2245 C C . GLU A 1 270 ? 11.558 24.833 -22.991 1 89.59 270 GLU A C 1
ATOM 2247 O O . GLU A 1 270 ? 12.763 25.094 -22.964 1 89.59 270 GLU A O 1
ATOM 2252 N N . ASP A 1 271 ? 10.72 25.643 -23.59 1 89.28 271 ASP A N 1
ATOM 2253 C CA . ASP A 1 271 ? 11.141 26.809 -24.361 1 89.28 271 ASP A CA 1
ATOM 2254 C C . ASP A 1 271 ? 11.329 28.026 -23.459 1 89.28 271 ASP A C 1
ATOM 2256 O O . ASP A 1 271 ? 11.636 29.119 -23.938 1 89.28 271 ASP A O 1
ATOM 2260 N N . GLY A 1 272 ? 11.034 27.906 -22.165 1 88.42 272 GLY A N 1
ATOM 2261 C CA . GLY A 1 272 ? 11.269 28.986 -21.219 1 88.42 272 GLY A CA 1
ATOM 2262 C C . GLY A 1 272 ? 10.014 29.771 -20.886 1 88.42 272 GLY A C 1
ATOM 2263 O O . GLY A 1 272 ? 10.045 30.675 -20.048 1 88.42 272 GLY A O 1
ATOM 2264 N N . MET A 1 273 ? 8.958 29.428 -21.497 1 91.12 273 MET A N 1
ATOM 2265 C CA . MET A 1 273 ? 7.701 30.122 -21.232 1 91.12 273 MET A CA 1
ATOM 2266 C C . MET A 1 273 ? 7.154 29.752 -19.858 1 91.12 273 MET A C 1
ATOM 2268 O O . MET A 1 273 ? 7.079 28.572 -19.511 1 91.12 273 MET A O 1
ATOM 2272 N N . ARG A 1 274 ? 6.791 30.736 -19.114 1 93.05 274 ARG A N 1
ATOM 2273 C CA . ARG A 1 274 ? 6.149 30.492 -17.826 1 93.05 274 ARG A CA 1
ATOM 2274 C C . ARG A 1 274 ? 4.648 30.284 -17.994 1 93.05 274 ARG A C 1
ATOM 2276 O O . ARG A 1 274 ? 3.962 31.119 -18.587 1 93.05 274 ARG A O 1
ATOM 2283 N N . ILE A 1 275 ? 4.113 29.262 -17.409 1 92.98 275 ILE A N 1
ATOM 2284 C CA . ILE A 1 275 ? 2.72 28.952 -17.709 1 92.98 275 ILE A CA 1
ATOM 2285 C C . ILE A 1 275 ? 1.907 28.927 -16.417 1 92.98 275 ILE A C 1
ATOM 2287 O O . ILE A 1 275 ? 0.675 28.863 -16.451 1 92.98 275 ILE A O 1
ATOM 2291 N N . VAL A 1 276 ? 2.574 28.988 -15.324 1 93.88 276 VAL A N 1
ATOM 2292 C CA . VAL A 1 276 ? 1.878 28.93 -14.042 1 93.88 276 VAL A CA 1
ATOM 2293 C C . VAL A 1 276 ? 2.756 29.536 -12.95 1 93.88 276 VAL A C 1
ATOM 2295 O O . VAL A 1 276 ? 3.966 29.695 -13.133 1 93.88 276 VAL A O 1
ATOM 2298 N N . ASP A 1 277 ? 2.158 29.966 -11.871 1 92.12 277 ASP A N 1
ATOM 2299 C CA . ASP A 1 277 ? 2.874 30.426 -10.686 1 92.12 277 ASP A CA 1
ATOM 2300 C C . ASP A 1 277 ? 2.523 29.576 -9.467 1 92.12 277 ASP A C 1
ATOM 2302 O O . ASP A 1 277 ? 1.349 29.435 -9.119 1 92.12 277 ASP A O 1
ATOM 2306 N N . TYR A 1 278 ? 3.537 28.964 -8.938 1 94.96 278 TYR A N 1
ATOM 2307 C CA . TYR A 1 278 ? 3.371 28.175 -7.722 1 94.96 278 TYR A CA 1
ATOM 2308 C C . TYR A 1 278 ? 3.983 28.888 -6.522 1 94.96 278 TYR A C 1
ATOM 2310 O O . TYR A 1 278 ? 5.193 29.121 -6.481 1 94.96 278 TYR A O 1
ATOM 2318 N N . ASP A 1 279 ? 3.21 29.206 -5.532 1 94.05 279 ASP A N 1
ATOM 2319 C CA . ASP A 1 279 ? 3.72 29.72 -4.265 1 94.05 279 ASP A CA 1
ATOM 2320 C C . ASP A 1 279 ? 3.792 28.616 -3.213 1 94.05 279 ASP A C 1
ATOM 2322 O O . ASP A 1 279 ? 2.931 27.735 -3.17 1 94.05 279 ASP A O 1
ATOM 2326 N N . LEU A 1 280 ? 4.798 28.686 -2.537 1 97 280 LEU A N 1
ATOM 2327 C CA . LEU A 1 280 ? 5.007 27.698 -1.484 1 97 280 LEU A CA 1
ATOM 2328 C C . LEU A 1 280 ? 5.083 28.368 -0.117 1 97 280 LEU A C 1
ATOM 2330 O O . LEU A 1 280 ? 5.804 29.353 0.058 1 97 280 LEU A O 1
ATOM 2334 N N . TYR A 1 281 ? 4.332 27.874 0.774 1 95.5 281 TYR A N 1
ATOM 2335 C CA . TY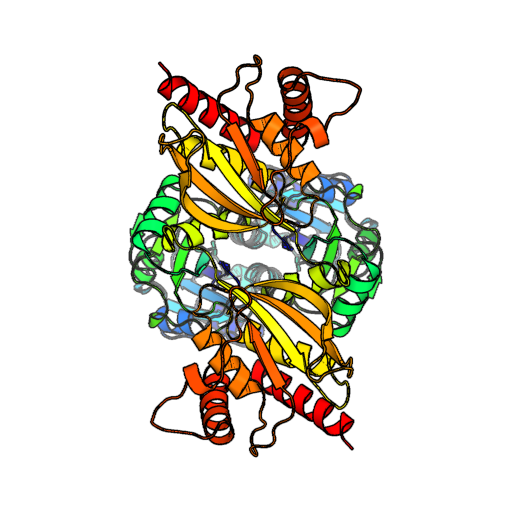R A 1 281 ? 4.337 28.395 2.136 1 95.5 281 TYR A CA 1
ATOM 2336 C C . TYR A 1 281 ? 4.725 27.31 3.133 1 95.5 281 TYR A C 1
ATOM 2338 O O . TYR A 1 281 ? 4.245 26.177 3.045 1 95.5 281 TYR A O 1
ATOM 2346 N N . TYR A 1 282 ? 5.617 27.604 4.02 1 94.57 282 TYR A N 1
ATOM 2347 C CA . TYR A 1 282 ? 5.996 26.778 5.161 1 94.57 282 TYR A CA 1
ATOM 2348 C C . TYR A 1 282 ? 5.828 27.543 6.468 1 94.57 282 TYR A C 1
ATOM 2350 O O . TYR A 1 282 ? 6.425 28.606 6.654 1 94.57 282 TYR A O 1
ATOM 2358 N N . ASN A 1 283 ? 5.001 26.972 7.413 1 88.89 283 ASN A N 1
ATOM 2359 C CA . ASN A 1 283 ? 4.686 27.655 8.663 1 88.89 283 ASN A CA 1
ATOM 2360 C C . ASN A 1 283 ? 4.202 29.081 8.416 1 88.89 283 ASN A C 1
ATOM 2362 O O . ASN A 1 283 ? 4.715 30.028 9.014 1 88.89 283 ASN A O 1
ATOM 2366 N N . ARG A 1 284 ? 3.357 29.283 7.369 1 86.87 284 ARG A N 1
ATOM 2367 C CA . ARG A 1 284 ? 2.672 30.522 7.016 1 86.87 284 ARG A CA 1
ATOM 2368 C C . ARG A 1 284 ? 3.645 31.538 6.427 1 86.87 284 ARG A C 1
ATOM 2370 O O . ARG A 1 284 ? 3.298 32.707 6.249 1 86.87 284 ARG A O 1
ATOM 2377 N N . LYS A 1 285 ? 4.807 31.119 6.218 1 93.49 285 LYS A N 1
ATOM 2378 C CA . LYS A 1 285 ? 5.788 31.984 5.568 1 93.49 285 LYS A CA 1
ATOM 2379 C C . LYS A 1 285 ? 6.055 31.533 4.135 1 93.49 285 LYS A C 1
ATOM 2381 O O . LYS A 1 285 ? 6.261 30.344 3.881 1 93.49 285 LYS A O 1
ATOM 2386 N N . LYS A 1 286 ? 6.057 32.457 3.308 1 93.61 286 LYS A N 1
ATOM 2387 C CA . LYS A 1 286 ? 6.312 32.162 1.901 1 93.61 286 LYS A CA 1
ATOM 2388 C C . LYS A 1 286 ? 7.794 31.894 1.655 1 93.61 286 LYS A C 1
ATOM 2390 O O . LYS A 1 286 ? 8.653 32.632 2.142 1 93.61 286 LYS A O 1
ATOM 2395 N N . ILE A 1 287 ? 8.081 30.828 0.955 1 95.68 287 ILE A N 1
ATOM 2396 C CA . ILE A 1 287 ? 9.442 30.545 0.512 1 95.68 287 ILE A CA 1
ATOM 2397 C C . ILE A 1 287 ? 9.666 31.137 -0.877 1 95.68 287 ILE A C 1
ATOM 2399 O O . ILE A 1 287 ? 8.994 30.755 -1.838 1 95.68 287 ILE A O 1
ATOM 2403 N N . ASN A 1 288 ? 10.596 32.019 -0.974 1 93.51 288 ASN A N 1
ATOM 2404 C CA . ASN A 1 288 ? 10.84 32.726 -2.227 1 93.51 288 ASN A CA 1
ATOM 2405 C C . ASN A 1 288 ? 11.835 31.977 -3.108 1 93.51 288 ASN A C 1
ATOM 2407 O O . ASN A 1 288 ? 12.651 31.2 -2.609 1 93.51 288 ASN A O 1
ATOM 2411 N N . TRP A 1 289 ? 11.722 32.223 -4.378 1 92.24 289 TRP A N 1
ATOM 2412 C CA . TRP A 1 289 ? 12.642 31.574 -5.305 1 92.24 289 TRP A CA 1
ATOM 2413 C C . TRP A 1 289 ? 14.076 32.03 -5.059 1 92.24 289 TRP A C 1
ATOM 2415 O O . TRP A 1 289 ? 15.025 31.294 -5.338 1 92.24 289 TRP A O 1
ATOM 2425 N N . THR A 1 290 ? 14.247 33.148 -4.492 1 91.64 290 THR A N 1
ATOM 2426 C CA . THR A 1 290 ? 15.574 33.673 -4.194 1 91.64 290 THR A CA 1
ATOM 2427 C C . THR A 1 290 ? 16.269 32.819 -3.137 1 91.64 290 THR A C 1
ATOM 2429 O O . THR A 1 290 ? 17.498 32.827 -3.034 1 91.64 290 THR A O 1
ATOM 2432 N N . ASP A 1 291 ? 15.512 32.115 -2.324 1 91.14 291 ASP A N 1
ATOM 2433 C CA . ASP A 1 291 ? 16.059 31.282 -1.258 1 91.14 291 ASP A CA 1
ATOM 2434 C C . ASP A 1 291 ? 16.733 30.035 -1.825 1 91.14 291 ASP A C 1
ATOM 2436 O O . ASP A 1 291 ? 17.474 29.348 -1.12 1 91.14 291 ASP A O 1
ATOM 2440 N N . ILE A 1 292 ? 16.472 29.766 -3.138 1 90.3 292 ILE A N 1
ATOM 2441 C CA . ILE A 1 292 ? 16.987 28.52 -3.697 1 90.3 292 ILE A CA 1
ATOM 2442 C C . ILE A 1 292 ? 17.967 28.827 -4.827 1 90.3 292 ILE A C 1
ATOM 2444 O O . ILE A 1 292 ? 18.242 27.969 -5.669 1 90.3 292 ILE A O 1
ATOM 2448 N N . VAL A 1 293 ? 18.371 30.016 -4.914 1 88.82 293 VAL A N 1
ATOM 2449 C CA . VAL A 1 293 ? 19.297 30.431 -5.963 1 88.82 293 VAL A CA 1
ATOM 2450 C C . VAL A 1 293 ? 20.599 29.643 -5.845 1 88.82 293 VAL A C 1
ATOM 2452 O O . VAL A 1 293 ? 21.143 29.491 -4.749 1 88.82 293 VAL A O 1
ATOM 2455 N N . GLU A 1 294 ? 20.911 29.042 -6.932 1 84.11 294 GLU A N 1
ATOM 2456 C CA . GLU A 1 294 ? 22.162 28.295 -7.015 1 84.11 294 GLU A CA 1
ATOM 2457 C C . GLU A 1 294 ? 23.048 28.824 -8.139 1 84.11 294 GLU A C 1
ATOM 2459 O O . GLU A 1 294 ? 22.548 29.356 -9.132 1 84.11 294 GLU A O 1
ATOM 2464 N N . ASP A 1 295 ? 24.326 28.659 -8.053 1 78.17 295 ASP A N 1
ATOM 2465 C CA . ASP A 1 295 ? 25.343 28.901 -9.071 1 78.17 295 ASP A CA 1
ATOM 2466 C C . ASP A 1 295 ? 25.277 30.339 -9.583 1 78.17 295 ASP A C 1
ATOM 2468 O O . ASP A 1 295 ? 25.559 30.6 -10.754 1 78.17 295 ASP A O 1
ATOM 2472 N N . ASN A 1 296 ? 24.683 31.247 -8.895 1 81.04 296 ASN A N 1
ATOM 2473 C CA . ASN A 1 296 ? 24.648 32.667 -9.229 1 81.04 296 ASN A CA 1
ATOM 2474 C C . ASN A 1 296 ? 23.664 32.953 -10.36 1 81.04 296 ASN A C 1
ATOM 2476 O O . ASN A 1 296 ? 23.887 33.856 -11.169 1 81.04 296 ASN A O 1
ATOM 2480 N N . LEU A 1 297 ? 22.862 32.011 -10.562 1 83.23 297 LEU A N 1
ATOM 2481 C CA . LEU A 1 297 ? 21.78 32.298 -11.498 1 83.23 297 LEU A CA 1
ATOM 2482 C C . LEU A 1 297 ? 20.739 33.213 -10.861 1 83.23 297 LEU A C 1
ATOM 2484 O O . LEU A 1 297 ? 19.96 32.777 -10.01 1 83.23 297 LEU A O 1
ATOM 2488 N N . ARG A 1 298 ? 20.694 34.388 -11.332 1 80.34 298 ARG A N 1
ATOM 2489 C CA . ARG A 1 298 ? 19.879 35.378 -10.635 1 80.34 298 ARG A CA 1
ATOM 2490 C C . ARG A 1 298 ? 18.574 35.636 -11.38 1 80.34 298 ARG A C 1
ATOM 2492 O O . ARG A 1 298 ? 17.948 36.684 -11.204 1 80.34 298 ARG A O 1
ATOM 2499 N N . SER A 1 299 ? 18.319 34.746 -12.3 1 89.82 299 SER A N 1
ATOM 2500 C CA . SER A 1 299 ? 17.039 34.848 -12.995 1 89.82 299 SER A CA 1
ATOM 2501 C C . SER A 1 299 ? 16.166 33.627 -12.727 1 89.82 299 SER A C 1
ATOM 2503 O O . SER A 1 299 ? 16.634 32.49 -12.818 1 89.82 299 SER A O 1
ATOM 2505 N N . LYS A 1 300 ? 14.999 33.919 -12.412 1 90.8 300 LYS A N 1
ATOM 2506 C CA . LYS A 1 300 ? 14.053 32.843 -12.13 1 90.8 300 LYS A CA 1
ATOM 2507 C C . LYS A 1 300 ? 13.883 31.929 -13.34 1 90.8 300 LYS A C 1
ATOM 2509 O O . LYS A 1 300 ? 13.725 30.716 -13.191 1 90.8 300 LYS A O 1
ATOM 2514 N N . ASN A 1 301 ? 13.916 32.58 -14.484 1 91.07 301 ASN A N 1
ATOM 2515 C CA . ASN A 1 301 ? 13.755 31.819 -15.719 1 91.07 301 ASN A CA 1
ATOM 2516 C C . ASN A 1 301 ? 14.891 30.819 -15.913 1 91.07 301 ASN A C 1
ATOM 2518 O O . ASN A 1 301 ? 14.653 29.665 -16.274 1 91.07 301 ASN A O 1
ATOM 2522 N N . LEU A 1 302 ? 16.08 31.263 -15.679 1 90.52 302 LEU A N 1
ATOM 2523 C CA . LEU A 1 302 ? 17.241 30.393 -15.83 1 90.52 302 LEU A CA 1
ATOM 2524 C C . LEU A 1 302 ? 17.221 29.275 -14.793 1 90.52 302 LEU A C 1
ATOM 2526 O O . LEU A 1 302 ? 17.569 28.132 -15.1 1 90.52 302 LEU A O 1
ATOM 2530 N N . LEU A 1 303 ? 16.819 29.636 -13.634 1 92.4 303 LEU A N 1
ATOM 2531 C CA . LEU A 1 303 ? 16.691 28.635 -12.581 1 92.4 303 LEU A CA 1
ATOM 2532 C C . LEU A 1 303 ? 15.63 27.6 -12.941 1 92.4 303 LEU A C 1
ATOM 2534 O O . LEU A 1 303 ? 15.819 26.404 -12.707 1 92.4 303 LEU A O 1
ATOM 2538 N N . GLY A 1 304 ? 14.555 28.09 -13.456 1 93.26 304 GLY A N 1
ATOM 2539 C CA . GLY A 1 304 ? 13.48 27.205 -13.875 1 93.26 304 GLY A CA 1
ATOM 2540 C C . GLY A 1 304 ? 13.912 26.195 -14.921 1 93.26 304 GLY A C 1
ATOM 2541 O O . GLY A 1 304 ? 13.545 25.02 -14.846 1 93.26 304 GLY A O 1
ATOM 2542 N N . GLU A 1 305 ? 14.649 26.674 -15.842 1 92.68 305 GLU A N 1
ATOM 2543 C CA . GLU A 1 305 ? 15.151 25.794 -16.894 1 92.68 305 GLU A CA 1
ATOM 2544 C C . GLU A 1 305 ? 16.075 24.723 -16.323 1 92.68 305 GLU A C 1
ATOM 2546 O O . GLU A 1 305 ? 15.985 23.553 -16.699 1 92.68 305 GLU A O 1
ATOM 2551 N N . LYS A 1 306 ? 16.925 25.163 -15.527 1 93.63 306 LYS A N 1
ATOM 2552 C CA . LYS A 1 306 ? 17.864 24.233 -14.906 1 93.63 306 LYS A CA 1
ATOM 2553 C C . LYS A 1 306 ? 17.129 23.174 -14.089 1 93.63 306 LYS A C 1
ATOM 2555 O O . LYS A 1 306 ? 17.384 21.978 -14.242 1 93.63 306 LYS A O 1
ATOM 2560 N N . TYR A 1 307 ? 16.254 23.622 -13.274 1 95.06 307 TYR A N 1
ATOM 2561 C CA . TYR A 1 307 ? 15.553 22.702 -12.385 1 95.06 307 TYR A CA 1
ATOM 2562 C C . TYR A 1 307 ? 14.629 21.781 -13.173 1 95.06 307 TYR A C 1
ATOM 2564 O O . TYR A 1 307 ? 14.434 20.621 -12.801 1 95.06 307 TYR A O 1
ATOM 2572 N N . ARG A 1 308 ? 14.019 22.277 -14.209 1 96.14 308 ARG A N 1
ATOM 2573 C CA . ARG A 1 308 ? 13.19 21.431 -15.062 1 96.14 308 ARG A CA 1
ATOM 2574 C C . ARG A 1 308 ? 13.989 20.249 -15.602 1 96.14 308 ARG A C 1
ATOM 2576 O O . ARG A 1 308 ? 13.519 19.11 -15.571 1 96.14 308 ARG A O 1
ATOM 2583 N N . LYS A 1 309 ? 15.145 20.542 -16.033 1 94.88 309 LYS A N 1
ATOM 2584 C CA . LYS A 1 309 ? 16.008 19.484 -16.549 1 94.88 309 LYS A CA 1
ATOM 2585 C C . LYS A 1 309 ? 16.327 18.457 -15.467 1 94.88 309 LYS A C 1
ATOM 2587 O O . LYS A 1 309 ? 16.329 17.252 -15.728 1 94.88 309 LYS A O 1
ATOM 2592 N N . GLU A 1 310 ? 16.581 18.969 -14.333 1 94.18 310 GLU A N 1
ATOM 2593 C CA . GLU A 1 310 ? 16.89 18.086 -13.212 1 94.18 310 GLU A CA 1
ATOM 2594 C C . GLU A 1 310 ? 15.697 17.202 -12.861 1 94.18 310 GLU A C 1
ATOM 2596 O O . GLU A 1 310 ? 15.861 16.011 -12.586 1 94.18 310 GLU A O 1
ATOM 2601 N N . ILE A 1 311 ? 14.568 17.759 -12.838 1 94.89 311 ILE A N 1
ATOM 2602 C CA . ILE A 1 311 ? 13.346 17.034 -12.506 1 94.89 311 ILE A CA 1
ATOM 2603 C C . ILE A 1 311 ? 13.099 15.939 -13.541 1 94.89 311 ILE A C 1
ATOM 2605 O O . ILE A 1 311 ? 12.861 14.782 -13.185 1 94.89 311 ILE A O 1
ATOM 2609 N N . PHE A 1 312 ? 13.155 16.302 -14.79 1 94.82 312 PHE A N 1
ATOM 2610 C CA . PHE A 1 312 ? 12.827 15.385 -15.874 1 94.82 312 PHE A CA 1
ATOM 2611 C C . PHE A 1 312 ? 13.844 14.252 -15.952 1 94.82 312 PHE A C 1
ATOM 2613 O O . PHE A 1 312 ? 13.514 13.142 -16.375 1 94.82 312 PHE A O 1
ATOM 2620 N N . SER A 1 313 ? 15.03 14.57 -15.485 1 93.06 313 SER A N 1
ATOM 2621 C CA . SER A 1 313 ? 16.058 13.534 -15.491 1 93.06 313 SER A CA 1
ATOM 2622 C C . SER A 1 313 ? 15.761 12.453 -14.457 1 93.06 313 SER A C 1
ATOM 2624 O O . SER A 1 313 ? 16.294 11.345 -14.538 1 93.06 313 SER A O 1
ATOM 2626 N N . LYS A 1 314 ? 14.924 12.76 -13.515 1 91.26 314 LYS A N 1
ATOM 2627 C CA . LYS A 1 314 ? 14.629 11.828 -12.43 1 91.26 314 LYS A CA 1
ATOM 2628 C C . LYS A 1 314 ? 13.312 11.098 -12.676 1 91.26 314 LYS A C 1
ATOM 2630 O O . LYS A 1 314 ? 12.911 10.245 -11.881 1 91.26 314 LYS A O 1
ATOM 2635 N N . LEU A 1 315 ? 12.603 11.426 -13.718 1 91.57 315 LEU A N 1
ATOM 2636 C CA . LEU A 1 315 ? 11.306 10.833 -14.022 1 91.57 315 LEU A CA 1
ATOM 2637 C C . LEU A 1 315 ? 11.437 9.761 -15.099 1 91.57 315 LEU A C 1
ATOM 2639 O O . LEU A 1 315 ? 12.363 9.802 -15.913 1 91.57 315 LEU A O 1
ATOM 2643 N N . GLU A 1 316 ? 10.559 8.866 -15.06 1 85.62 316 GLU A N 1
ATOM 2644 C CA . GLU A 1 316 ? 10.498 7.844 -16.1 1 85.62 316 GLU A CA 1
ATOM 2645 C C . GLU A 1 316 ? 9.881 8.396 -17.382 1 85.62 316 GLU A C 1
ATOM 2647 O O . GLU A 1 316 ? 9.116 9.362 -17.342 1 85.62 316 GLU A O 1
ATOM 2652 N N . GLU A 1 317 ? 10.109 7.74 -18.459 1 89.11 317 GLU A N 1
ATOM 2653 C CA . GLU A 1 317 ? 9.658 8.203 -19.768 1 89.11 317 GLU A CA 1
ATOM 2654 C C . GLU A 1 317 ? 8.137 8.321 -19.818 1 89.11 317 GLU A C 1
ATOM 2656 O O . GLU A 1 317 ? 7.603 9.289 -20.363 1 89.11 317 GLU A O 1
ATOM 2661 N N . LYS A 1 318 ? 7.545 7.366 -19.317 1 85.27 318 LYS A N 1
ATOM 2662 C CA . LYS A 1 318 ? 6.085 7.387 -19.335 1 85.27 318 LYS A CA 1
ATOM 2663 C C . LYS A 1 318 ? 5.544 8.598 -18.58 1 85.27 318 LYS A C 1
ATOM 2665 O O . LYS A 1 318 ? 4.576 9.225 -19.014 1 85.27 318 LYS A O 1
ATOM 2670 N N . GLU A 1 319 ? 6.122 8.888 -17.48 1 88.1 319 GLU A N 1
ATOM 2671 C CA . GLU A 1 319 ? 5.701 10.034 -16.679 1 88.1 319 GLU A CA 1
ATOM 2672 C C . GLU A 1 319 ? 5.957 11.346 -17.415 1 88.1 319 GLU A C 1
ATOM 2674 O O . GLU A 1 319 ? 5.124 12.254 -17.384 1 88.1 319 GLU A O 1
ATOM 2679 N N . ILE A 1 320 ? 7.085 11.387 -18.049 1 94.67 320 ILE A N 1
ATOM 2680 C CA . ILE A 1 320 ? 7.444 12.577 -18.812 1 94.67 320 ILE A CA 1
ATOM 2681 C C . ILE A 1 320 ? 6.41 12.817 -19.91 1 94.67 320 ILE A C 1
ATOM 2683 O O . ILE A 1 320 ? 5.95 13.945 -20.102 1 94.67 320 ILE A O 1
ATOM 2687 N N . ASN A 1 321 ? 6.069 11.776 -20.537 1 94.37 321 ASN A N 1
ATOM 2688 C CA . ASN A 1 321 ? 5.091 11.888 -21.614 1 94.37 321 ASN A CA 1
ATOM 2689 C C . ASN A 1 321 ? 3.742 12.38 -21.097 1 94.37 321 ASN A C 1
ATOM 2691 O O . ASN A 1 321 ? 3.078 13.185 -21.752 1 94.37 321 ASN A O 1
ATOM 2695 N N . GLU A 1 322 ? 3.367 11.896 -20.012 1 92.31 322 GLU A N 1
ATOM 2696 C CA . GLU A 1 322 ? 2.109 12.339 -19.419 1 92.31 322 GLU A CA 1
ATOM 2697 C C . GLU A 1 322 ? 2.156 13.824 -19.071 1 92.31 322 GLU A C 1
ATOM 2699 O O . GLU A 1 322 ? 1.177 14.546 -19.272 1 92.31 322 GLU A O 1
ATOM 2704 N N . ILE A 1 323 ? 3.279 14.226 -18.545 1 95.59 323 ILE A N 1
ATOM 2705 C CA . ILE A 1 323 ? 3.453 15.626 -18.175 1 95.59 323 ILE A CA 1
ATOM 2706 C C . ILE A 1 323 ? 3.42 16.499 -19.428 1 95.59 323 ILE A C 1
ATOM 2708 O O . ILE A 1 323 ? 2.755 17.537 -19.451 1 95.59 323 ILE A O 1
ATOM 2712 N N . LEU A 1 324 ? 4.068 16.064 -20.435 1 96.34 324 LEU A N 1
ATOM 2713 C CA . LEU A 1 324 ? 4.121 16.82 -21.682 1 96.34 324 LEU A CA 1
ATOM 2714 C C . LEU A 1 324 ? 2.737 16.921 -22.316 1 96.34 324 LEU A C 1
ATOM 2716 O O . LEU A 1 324 ? 2.388 17.952 -22.894 1 96.34 324 LEU A O 1
ATOM 2720 N N . ASN A 1 325 ? 2.007 15.88 -22.229 1 95.55 325 ASN A N 1
ATOM 2721 C CA . ASN A 1 325 ? 0.638 15.917 -22.734 1 95.55 325 ASN A CA 1
ATOM 2722 C C . ASN A 1 325 ? -0.205 16.95 -21.993 1 95.55 325 ASN A C 1
ATOM 2724 O O . ASN A 1 325 ? -1.007 17.658 -22.605 1 95.55 325 ASN A O 1
ATOM 2728 N N . LEU A 1 326 ? -0.068 16.958 -20.745 1 95.1 326 LEU A N 1
ATOM 2729 C CA . LEU A 1 326 ? -0.786 17.951 -19.953 1 95.1 326 LEU A CA 1
ATOM 2730 C C . LEU A 1 326 ? -0.349 19.363 -20.326 1 95.1 326 LEU A C 1
ATOM 2732 O O . LEU A 1 326 ? -1.171 20.282 -20.366 1 95.1 326 LEU A O 1
ATOM 2736 N N . GLU A 1 327 ? 0.93 19.505 -20.581 1 95.9 327 GLU A N 1
ATOM 2737 C CA . GLU A 1 327 ? 1.434 20.814 -20.985 1 95.9 327 GLU A CA 1
ATOM 2738 C C . GLU A 1 327 ? 0.82 21.258 -22.31 1 95.9 327 GLU A C 1
ATOM 2740 O O . GLU A 1 327 ? 0.497 22.434 -22.488 1 95.9 327 GLU A O 1
ATOM 2745 N N . CYS A 1 328 ? 0.647 20.315 -23.169 1 95.42 328 CYS A N 1
ATOM 2746 C CA . CYS A 1 328 ? -0.004 20.621 -24.438 1 95.42 328 CYS A CA 1
ATOM 2747 C C . CYS A 1 328 ? -1.44 21.082 -24.217 1 95.42 328 CYS A C 1
ATOM 2749 O O . CYS A 1 328 ? -1.896 22.034 -24.853 1 95.42 328 CYS A O 1
ATOM 2751 N N . GLU A 1 329 ? -2.108 20.417 -23.38 1 95 329 GLU A N 1
ATOM 2752 C CA . GLU A 1 329 ? -3.484 20.795 -23.072 1 95 329 GLU A CA 1
ATOM 2753 C C . GLU A 1 329 ? -3.547 22.183 -22.441 1 95 329 GLU A C 1
ATOM 2755 O O . GLU A 1 329 ? -4.474 22.95 -22.709 1 95 329 GLU A O 1
ATOM 2760 N N . ILE A 1 330 ? -2.621 22.453 -21.61 1 94.87 330 ILE A N 1
ATOM 2761 C CA . ILE A 1 330 ? -2.578 23.751 -20.944 1 94.87 330 ILE A CA 1
ATOM 2762 C C . ILE A 1 330 ? -2.359 24.854 -21.977 1 94.87 330 ILE A C 1
ATOM 2764 O O . ILE A 1 330 ? -3.012 25.899 -21.926 1 94.87 330 ILE A O 1
ATOM 2768 N N . ILE A 1 331 ? -1.474 24.627 -22.901 1 94.13 331 ILE A N 1
ATOM 2769 C CA . ILE A 1 331 ? -1.159 25.613 -23.93 1 94.13 331 ILE A CA 1
ATOM 2770 C C . ILE A 1 331 ? -2.402 25.897 -24.77 1 94.13 331 ILE A C 1
ATOM 2772 O O . ILE A 1 331 ? -2.644 27.04 -25.165 1 94.13 331 ILE A O 1
ATOM 2776 N N . LYS A 1 332 ? -3.205 24.914 -24.954 1 93.32 332 LYS A N 1
ATOM 2777 C CA . LYS A 1 332 ? -4.421 25.062 -25.747 1 93.32 332 LYS A CA 1
ATOM 2778 C C . LYS A 1 332 ? -5.424 25.977 -25.05 1 93.32 332 LYS A C 1
ATOM 2780 O O . LYS A 1 332 ? -6.28 26.579 -25.702 1 93.32 332 LYS A O 1
ATOM 2785 N N . THR A 1 333 ? -5.349 25.954 -23.772 1 90.48 333 THR A N 1
ATOM 2786 C CA . THR A 1 333 ? -6.289 26.791 -23.034 1 90.48 333 THR A CA 1
ATOM 2787 C C . THR A 1 333 ? -5.901 28.263 -23.141 1 90.48 333 THR A C 1
ATOM 2789 O O . THR A 1 333 ? -6.689 29.145 -22.794 1 90.48 333 THR A O 1
ATOM 2792 N N . ARG A 1 334 ? -4.816 28.635 -23.512 1 84.38 334 ARG A N 1
ATOM 2793 C CA . ARG A 1 334 ? -4.301 29.998 -23.578 1 84.38 334 ARG A CA 1
ATOM 2794 C C . ARG A 1 334 ? -4.546 30.611 -24.953 1 84.38 334 ARG A C 1
ATOM 2796 O O . ARG A 1 334 ? -4.366 31.815 -25.143 1 84.38 334 ARG A O 1
ATOM 2803 N N . ASP A 1 335 ? -4.848 29.831 -26.003 1 71.92 335 ASP A N 1
ATOM 2804 C CA . ASP A 1 335 ? -5.196 30.326 -27.332 1 71.92 335 ASP A CA 1
ATOM 2805 C C . ASP A 1 335 ? -6.699 30.57 -27.451 1 71.92 335 ASP A C 1
ATOM 2807 O O . ASP A 1 335 ? -7.499 29.862 -26.835 1 71.92 335 ASP A O 1
ATOM 2811 N N . MET B 1 1 ? -1.773 2.35 10.83 1 61.16 1 MET B N 1
ATOM 2812 C CA . MET B 1 1 ? -1.764 3.27 9.696 1 61.16 1 MET B CA 1
ATOM 2813 C C . MET B 1 1 ? -2.919 2.973 8.745 1 61.16 1 MET B C 1
ATOM 2815 O O . MET B 1 1 ? -3.498 1.886 8.786 1 61.16 1 MET B O 1
ATOM 2819 N N . PHE B 1 2 ? -3.331 4.076 8.245 1 70.32 2 PHE B N 1
ATOM 2820 C CA . PHE B 1 2 ? -4.47 4.193 7.342 1 70.32 2 PHE B CA 1
ATOM 2821 C C . PHE B 1 2 ? -4.157 3.56 5.991 1 70.32 2 PHE B C 1
ATOM 2823 O O . PHE B 1 2 ? -3.246 4.003 5.288 1 70.32 2 PHE B O 1
ATOM 2830 N N . SER B 1 3 ? -4.715 2.378 5.837 1 79.99 3 SER B N 1
ATOM 2831 C CA . SER B 1 3 ? -4.584 1.732 4.535 1 79.99 3 SER B CA 1
ATOM 2832 C C . SER B 1 3 ? -5.666 2.208 3.571 1 79.99 3 SER B C 1
ATOM 2834 O O . SER B 1 3 ? -6.836 2.309 3.944 1 79.99 3 SER B O 1
ATOM 2836 N N . ILE B 1 4 ? -5.172 2.492 2.367 1 87.57 4 ILE B N 1
ATOM 2837 C CA . ILE B 1 4 ? -6.125 3.016 1.395 1 87.57 4 ILE B CA 1
ATOM 2838 C C . ILE B 1 4 ? -6.546 1.907 0.434 1 87.57 4 ILE B C 1
ATOM 2840 O O . ILE B 1 4 ? -7.661 1.922 -0.092 1 87.57 4 ILE B O 1
ATOM 2844 N N . ILE B 1 5 ? -5.643 0.95 0.275 1 90.38 5 ILE B N 1
ATOM 2845 C CA . ILE B 1 5 ? -5.983 -0.151 -0.619 1 90.38 5 ILE B CA 1
ATOM 2846 C C . ILE B 1 5 ? -5.595 -1.479 0.026 1 90.38 5 ILE B C 1
ATOM 2848 O O . ILE B 1 5 ? -4.671 -1.534 0.84 1 90.38 5 ILE B O 1
ATOM 2852 N N . ARG B 1 6 ? -6.368 -2.449 -0.314 1 90.21 6 ARG B N 1
ATOM 2853 C CA . ARG B 1 6 ? -6.148 -3.815 0.15 1 90.21 6 ARG B CA 1
ATOM 2854 C C . ARG B 1 6 ? -6.466 -4.824 -0.948 1 90.21 6 ARG B C 1
ATOM 2856 O O . ARG B 1 6 ? -7.377 -4.61 -1.75 1 90.21 6 ARG B O 1
ATOM 2863 N N . ARG B 1 7 ? -5.685 -5.846 -0.923 1 90.33 7 ARG B N 1
ATOM 2864 C CA . ARG B 1 7 ? -5.986 -6.927 -1.856 1 90.33 7 ARG B CA 1
ATOM 2865 C C . ARG B 1 7 ? -7.18 -7.747 -1.378 1 90.33 7 ARG B C 1
ATOM 2867 O O . ARG B 1 7 ? -7.424 -7.853 -0.174 1 90.33 7 ARG B O 1
ATOM 2874 N N . GLY B 1 8 ? -7.946 -8.263 -2.283 1 89.66 8 GLY B N 1
ATOM 2875 C CA . GLY B 1 8 ? -8.985 -9.233 -1.977 1 89.66 8 GLY B CA 1
ATOM 2876 C C . GLY B 1 8 ? -8.533 -10.67 -2.161 1 89.66 8 GLY B C 1
ATOM 2877 O O . GLY B 1 8 ? -7.366 -10.925 -2.463 1 89.66 8 GLY B O 1
ATOM 2878 N N . PRO B 1 9 ? -9.436 -11.511 -1.792 1 89.14 9 PRO B N 1
ATOM 2879 C CA . PRO B 1 9 ? -9.108 -12.919 -2.033 1 89.14 9 PRO B CA 1
ATOM 2880 C C . PRO B 1 9 ? -8.807 -13.212 -3.501 1 89.14 9 PRO B C 1
ATOM 2882 O O . PRO B 1 9 ? -9.324 -12.529 -4.389 1 89.14 9 PRO B O 1
ATOM 2885 N N . LYS B 1 10 ? -7.94 -14.153 -3.684 1 91.14 10 LYS B N 1
ATOM 2886 C CA . LYS B 1 10 ? -7.626 -14.58 -5.044 1 91.14 10 LYS B CA 1
ATOM 2887 C C . LYS B 1 10 ? -8.541 -15.717 -5.489 1 91.14 10 LYS B C 1
ATOM 2889 O O . LYS B 1 10 ? -9.177 -16.37 -4.659 1 91.14 10 LYS B O 1
ATOM 2894 N N . SER B 1 11 ? -8.659 -15.833 -6.779 1 91.17 11 SER B N 1
ATOM 2895 C CA . SER B 1 11 ? -9.542 -16.87 -7.302 1 91.17 11 SER B CA 1
ATOM 2896 C C . SER B 1 11 ? -8.843 -17.704 -8.371 1 91.17 11 SER B C 1
ATOM 2898 O O . SER B 1 11 ? -8.157 -17.161 -9.239 1 91.17 11 SER B O 1
ATOM 2900 N N . LEU B 1 12 ? -9.014 -18.927 -8.258 1 93.8 12 LEU B N 1
ATOM 2901 C CA . LEU B 1 12 ? -8.465 -19.906 -9.19 1 93.8 12 LEU B CA 1
ATOM 2902 C C . LEU B 1 12 ? -9.567 -20.797 -9.754 1 93.8 12 LEU B C 1
ATOM 2904 O O . LEU B 1 12 ? -10.342 -21.387 -8.997 1 93.8 12 LEU B O 1
ATOM 2908 N N . ILE B 1 13 ? -9.689 -20.877 -11.055 1 94.03 13 ILE B N 1
ATOM 2909 C CA . ILE B 1 13 ? -10.65 -21.745 -11.727 1 94.03 13 ILE B CA 1
ATOM 2910 C C . ILE B 1 13 ? -9.932 -22.968 -12.294 1 94.03 13 ILE B C 1
ATOM 2912 O O . ILE B 1 13 ? -8.956 -22.834 -13.036 1 94.03 13 ILE B O 1
ATOM 2916 N N . ILE B 1 14 ? -10.464 -24.107 -11.963 1 95.84 14 ILE B N 1
ATOM 2917 C CA . ILE B 1 14 ? -9.827 -25.347 -12.393 1 95.84 14 ILE B CA 1
ATOM 2918 C C . ILE B 1 14 ? -10.851 -26.235 -13.097 1 95.84 14 ILE B C 1
ATOM 2920 O O . ILE B 1 14 ? -11.939 -26.477 -12.569 1 95.84 14 ILE B O 1
ATOM 2924 N N . GLU B 1 15 ? -10.47 -26.602 -14.23 1 96.67 15 GLU B N 1
ATOM 2925 C CA . GLU B 1 15 ? -11.257 -27.565 -14.995 1 96.67 15 GLU B CA 1
ATOM 2926 C C . GLU B 1 15 ? -10.776 -28.992 -14.749 1 96.67 15 GLU B C 1
ATOM 2928 O O . GLU B 1 15 ? -9.574 -29.264 -14.795 1 96.67 15 GLU B O 1
ATOM 2933 N N . SER B 1 16 ? -11.638 -29.849 -14.482 1 95.3 16 SER B N 1
ATOM 2934 C CA . SER B 1 16 ? -11.282 -31.25 -14.283 1 95.3 16 SER B CA 1
ATOM 2935 C C . SER B 1 16 ? -12.439 -32.172 -14.652 1 95.3 16 SER B C 1
ATOM 2937 O O . SER B 1 16 ? -13.605 -31.825 -14.451 1 95.3 16 SER B O 1
ATOM 2939 N N . LYS B 1 17 ? -12.064 -33.344 -15.121 1 92.07 17 LYS B N 1
ATOM 2940 C CA . LYS B 1 17 ? -13.062 -34.382 -15.364 1 92.07 17 LYS B CA 1
ATOM 2941 C C . LYS B 1 17 ? -13.28 -35.238 -14.12 1 92.07 17 LYS B C 1
ATOM 2943 O O . LYS B 1 17 ? -14.264 -35.976 -14.032 1 92.07 17 LYS B O 1
ATOM 2948 N N . ASN B 1 18 ? -12.414 -35.166 -13.236 1 93.93 18 ASN B N 1
ATOM 2949 C CA . ASN B 1 18 ? -12.483 -35.893 -11.973 1 93.93 18 ASN B CA 1
A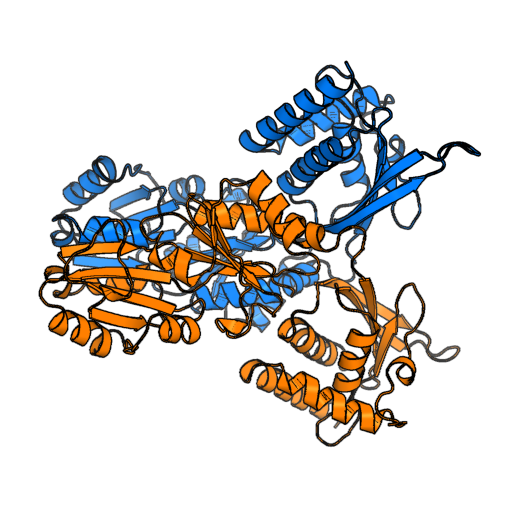TOM 2950 C C . ASN B 1 18 ? -12.57 -34.942 -10.783 1 93.93 18 ASN B C 1
ATOM 2952 O O . ASN B 1 18 ? -11.694 -34.944 -9.916 1 93.93 18 ASN B O 1
ATOM 2956 N N . ILE B 1 19 ? -13.612 -34.315 -10.652 1 93.53 19 ILE B N 1
ATOM 2957 C CA . ILE B 1 19 ? -13.802 -33.237 -9.688 1 93.53 19 ILE B CA 1
ATOM 2958 C C . ILE B 1 19 ? -13.73 -33.797 -8.269 1 93.53 19 ILE B C 1
ATOM 2960 O O . ILE B 1 19 ? -13.134 -33.181 -7.381 1 93.53 19 ILE B O 1
ATOM 2964 N N . ASP B 1 20 ? -14.297 -34.924 -8.042 1 93.51 20 ASP B N 1
ATOM 2965 C CA . ASP B 1 20 ? -14.315 -35.513 -6.707 1 93.51 20 ASP B CA 1
ATOM 2966 C C . ASP B 1 20 ? -12.901 -35.842 -6.233 1 93.51 20 ASP B C 1
ATOM 2968 O O . ASP B 1 20 ? -12.556 -35.597 -5.075 1 93.51 20 ASP B O 1
ATOM 2972 N N . LYS B 1 21 ? -12.187 -36.376 -7.15 1 94.99 21 LYS B N 1
ATOM 2973 C CA . LYS B 1 21 ? -10.801 -36.699 -6.821 1 94.99 21 LYS B CA 1
ATOM 2974 C C . LYS B 1 21 ? -10.006 -35.438 -6.494 1 94.99 21 LYS B C 1
ATOM 2976 O O . LYS B 1 21 ? -9.225 -35.42 -5.54 1 94.99 21 LYS B O 1
ATOM 2981 N N . LEU B 1 22 ? -10.201 -34.475 -7.262 1 94.8 22 LEU B N 1
ATOM 2982 C CA . LEU B 1 22 ? -9.507 -33.21 -7.052 1 94.8 22 LEU B CA 1
ATOM 2983 C C . LEU B 1 22 ? -9.933 -32.568 -5.736 1 94.8 22 LEU B C 1
ATOM 2985 O O . LEU B 1 22 ? -9.098 -32.038 -4.999 1 94.8 22 LEU B O 1
ATOM 2989 N N . LYS B 1 23 ? -11.183 -32.574 -5.514 1 94.57 23 LYS B N 1
ATOM 2990 C CA . LYS B 1 23 ? -11.727 -32.035 -4.27 1 94.57 23 LYS B CA 1
ATOM 2991 C C . LYS B 1 23 ? -11.113 -32.728 -3.057 1 94.57 23 LYS B C 1
ATOM 2993 O O . LYS B 1 23 ? -10.728 -32.069 -2.088 1 94.57 23 LYS B O 1
ATOM 2998 N N . GLU B 1 24 ? -11.029 -33.964 -3.115 1 95.04 24 GLU B N 1
ATOM 2999 C CA . GLU B 1 24 ? -10.456 -34.736 -2.017 1 95.04 24 GLU B CA 1
ATOM 3000 C C . GLU B 1 24 ? -8.993 -34.367 -1.787 1 95.04 24 GLU B C 1
ATOM 3002 O O . GLU B 1 24 ? -8.542 -34.281 -0.643 1 95.04 24 GLU B O 1
ATOM 3007 N N . TYR B 1 25 ? -8.341 -34.197 -2.843 1 95.88 25 TYR B N 1
ATOM 3008 C CA . TYR B 1 25 ? -6.942 -33.801 -2.732 1 95.88 25 TYR B CA 1
ATOM 3009 C C . TYR B 1 25 ? -6.81 -32.453 -2.034 1 95.88 25 TYR B C 1
ATOM 3011 O O . TYR B 1 25 ? -6.003 -32.3 -1.114 1 95.88 25 TYR B O 1
ATOM 3019 N N . PHE B 1 26 ? -7.592 -31.466 -2.435 1 96.22 26 PHE B N 1
ATOM 3020 C CA . PHE B 1 26 ? -7.502 -30.127 -1.865 1 96.22 26 PHE B CA 1
ATOM 3021 C C . PHE B 1 26 ? -7.893 -30.137 -0.393 1 96.22 26 PHE B C 1
ATOM 3023 O O . PHE B 1 26 ? -7.265 -29.464 0.427 1 96.22 26 PHE B O 1
ATOM 3030 N N . VAL B 1 27 ? -8.872 -30.865 -0.06 1 95.52 27 VAL B N 1
ATOM 3031 C CA . VAL B 1 27 ? -9.375 -30.901 1.31 1 95.52 27 VAL B CA 1
ATOM 3032 C C . VAL B 1 27 ? -8.391 -31.653 2.202 1 95.52 27 VAL B C 1
ATOM 3034 O O . VAL B 1 27 ? -8.03 -31.175 3.28 1 95.52 27 VAL B O 1
ATOM 3037 N N . ASN B 1 28 ? -7.884 -32.756 1.739 1 95.19 28 ASN B N 1
ATOM 3038 C CA . ASN B 1 28 ? -7.076 -33.63 2.582 1 95.19 28 ASN B CA 1
ATOM 3039 C C . ASN B 1 28 ? -5.614 -33.192 2.606 1 95.19 28 ASN B C 1
ATOM 3041 O O . ASN B 1 28 ? -4.963 -33.246 3.651 1 95.19 28 ASN B O 1
ATOM 3045 N N . GLU B 1 29 ? -5.151 -32.801 1.464 1 94.13 29 GLU B N 1
ATOM 3046 C CA . GLU B 1 29 ? -3.722 -32.516 1.367 1 94.13 29 GLU B CA 1
ATOM 3047 C C . GLU B 1 29 ? -3.44 -31.033 1.588 1 94.13 29 GLU B C 1
ATOM 3049 O O . GLU B 1 29 ? -2.368 -30.665 2.073 1 94.13 29 GLU B O 1
ATOM 3054 N N . LEU B 1 30 ? -4.355 -30.191 1.19 1 94.89 30 LEU B N 1
ATOM 3055 C CA . LEU B 1 30 ? -4.076 -28.761 1.26 1 94.89 30 LEU B CA 1
ATOM 3056 C C . LEU B 1 30 ? -4.985 -28.078 2.276 1 94.89 30 LEU B C 1
ATOM 3058 O O . LEU B 1 30 ? -5.011 -26.849 2.365 1 94.89 30 LEU B O 1
ATOM 3062 N N . LYS B 1 31 ? -5.859 -28.762 2.989 1 94.21 31 LYS B N 1
ATOM 3063 C CA . LYS B 1 31 ? -6.707 -28.272 4.071 1 94.21 31 LYS B CA 1
ATOM 3064 C C . LYS B 1 31 ? -7.711 -27.242 3.56 1 94.21 31 LYS B C 1
ATOM 3066 O O . LYS B 1 31 ? -7.913 -26.2 4.188 1 94.21 31 LYS B O 1
ATOM 3071 N N . ALA B 1 32 ? -8.194 -27.521 2.446 1 94.34 32 ALA B N 1
ATOM 3072 C CA . ALA B 1 32 ? -9.226 -26.659 1.876 1 94.34 32 ALA B CA 1
ATOM 3073 C C . ALA B 1 32 ? -10.553 -26.834 2.609 1 94.34 32 ALA B C 1
ATOM 3075 O O . ALA B 1 32 ? -10.85 -27.918 3.117 1 94.34 32 ALA B O 1
ATOM 3076 N N . ILE B 1 33 ? -11.296 -25.803 2.696 1 92.2 33 ILE B N 1
ATOM 3077 C CA . ILE B 1 33 ? -12.632 -25.829 3.282 1 92.2 33 ILE B CA 1
ATOM 3078 C C . ILE B 1 33 ? -13.681 -25.688 2.181 1 92.2 33 ILE B C 1
ATOM 3080 O O . ILE B 1 33 ? -13.579 -24.804 1.328 1 92.2 33 ILE B O 1
ATOM 3084 N N . LYS B 1 34 ? -14.59 -26.556 2.25 1 88.42 34 LYS B N 1
ATOM 3085 C CA . LYS B 1 34 ? -15.659 -26.5 1.258 1 88.42 34 LYS B CA 1
ATOM 3086 C C . LYS B 1 34 ? -16.683 -25.426 1.612 1 88.42 34 LYS B C 1
ATOM 3088 O O . LYS B 1 34 ? -17.04 -25.262 2.781 1 88.42 34 LYS B O 1
ATOM 3093 N N . GLU B 1 35 ? -16.968 -24.711 0.551 1 7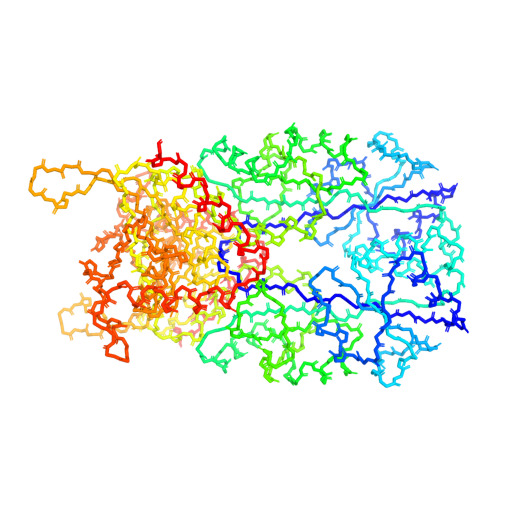8.98 35 GLU B N 1
ATOM 3094 C CA . GLU B 1 35 ? -17.984 -23.683 0.759 1 78.98 35 GLU B CA 1
ATOM 3095 C C . GLU B 1 35 ? -19.168 -23.879 -0.183 1 78.98 35 GLU B C 1
ATOM 3097 O O . GLU B 1 35 ? -19.012 -24.421 -1.28 1 78.98 35 GLU B O 1
ATOM 3102 N N . ALA B 1 36 ? -20.222 -23.395 0.328 1 69.5 36 ALA B N 1
ATOM 3103 C CA . ALA B 1 36 ? -21.492 -23.654 -0.347 1 69.5 36 ALA B CA 1
ATOM 3104 C C . ALA B 1 36 ? -21.738 -22.64 -1.461 1 69.5 36 ALA B C 1
ATOM 3106 O O . ALA B 1 36 ? -22.362 -22.961 -2.475 1 69.5 36 ALA B O 1
ATOM 3107 N N . SER B 1 37 ? -21.342 -21.406 -1.213 1 76.65 37 SER B N 1
ATOM 3108 C CA . SER B 1 37 ? -21.686 -20.379 -2.192 1 76.65 37 SER B CA 1
ATOM 3109 C C . SER B 1 37 ? -20.552 -19.373 -2.359 1 76.65 37 SER B C 1
ATOM 3111 O O . SER B 1 37 ? -19.655 -19.295 -1.517 1 76.65 37 SER B O 1
ATOM 3113 N N . LEU B 1 38 ? -20.578 -18.745 -3.501 1 76.48 38 LEU B N 1
ATOM 3114 C CA . LEU B 1 38 ? -19.616 -17.681 -3.768 1 76.48 38 LEU B CA 1
ATOM 3115 C C . LEU B 1 38 ? -19.671 -16.613 -2.68 1 76.48 38 LEU B C 1
ATOM 3117 O O . LEU B 1 38 ? -18.633 -16.105 -2.251 1 76.48 38 LEU B O 1
ATOM 3121 N N . THR B 1 39 ? -20.866 -16.314 -2.261 1 76.21 39 THR B N 1
ATOM 3122 C CA . THR B 1 39 ? -21.077 -15.28 -1.255 1 76.21 39 THR B CA 1
ATOM 3123 C C . THR B 1 39 ? -20.409 -15.663 0.063 1 76.21 39 THR B C 1
ATOM 3125 O O . THR B 1 39 ? -19.716 -14.847 0.674 1 76.21 39 THR B O 1
ATOM 3128 N N . THR B 1 40 ? -20.606 -16.839 0.392 1 79.24 40 THR B N 1
ATOM 3129 C CA . THR B 1 40 ? -20.033 -17.297 1.652 1 79.24 40 THR B CA 1
ATOM 3130 C C . THR B 1 40 ? -18.514 -17.401 1.55 1 79.24 40 THR B C 1
ATOM 3132 O O . THR B 1 40 ? -17.8 -17.101 2.508 1 79.24 40 THR B O 1
ATOM 3135 N N . ALA B 1 41 ? -18.074 -17.863 0.413 1 81.55 41 ALA B N 1
ATOM 3136 C CA . ALA B 1 41 ? -16.635 -17.968 0.19 1 81.55 41 ALA B CA 1
ATOM 3137 C C . ALA B 1 41 ? -15.961 -16.603 0.301 1 81.55 41 ALA B C 1
ATOM 3139 O O . ALA B 1 41 ? -14.908 -16.472 0.929 1 81.55 41 ALA B O 1
ATOM 3140 N N . PHE B 1 42 ? -16.624 -15.645 -0.228 1 77.61 42 PHE B N 1
ATOM 3141 C CA . PHE B 1 42 ? -16.098 -14.285 -0.224 1 77.61 42 PHE B CA 1
ATOM 3142 C C . PHE B 1 42 ? -16.055 -13.725 1.193 1 77.61 42 PHE B C 1
ATOM 3144 O O . PHE B 1 42 ? -15.125 -13 1.552 1 77.61 42 PHE B O 1
ATOM 3151 N N . GLN B 1 43 ? -16.948 -14.014 1.932 1 76.92 43 GLN B N 1
ATOM 3152 C CA . GLN B 1 43 ? -17.057 -13.506 3.295 1 76.92 43 GLN B CA 1
ATOM 3153 C C . GLN B 1 43 ? -16.004 -14.135 4.203 1 76.92 43 GLN B C 1
ATOM 3155 O O . GLN B 1 43 ? -15.477 -13.475 5.101 1 76.92 43 GLN B O 1
ATOM 3160 N N . GLU B 1 44 ? -15.721 -15.303 3.851 1 80.25 44 GLU B N 1
ATOM 3161 C CA . GLU B 1 44 ? -14.801 -16.04 4.712 1 80.25 44 GLU B CA 1
ATOM 3162 C C . GLU B 1 44 ? -13.356 -15.865 4.255 1 80.25 44 GLU B C 1
ATOM 3164 O O . GLU B 1 44 ? -12.425 -16.031 5.046 1 80.25 44 GLU B O 1
ATOM 3169 N N . ALA B 1 45 ? -13.245 -15.585 3.02 1 83.16 45 ALA B N 1
ATOM 3170 C CA . ALA B 1 45 ? -11.905 -15.513 2.444 1 83.16 45 ALA B CA 1
ATOM 3171 C C . ALA B 1 45 ? -11.311 -14.116 2.609 1 83.16 45 ALA B C 1
ATOM 3173 O O . ALA B 1 45 ? -11.87 -13.135 2.113 1 83.16 45 ALA B O 1
ATOM 3174 N N . GLY B 1 46 ? -10.296 -14.059 3.359 1 82.24 46 GLY B N 1
ATOM 3175 C CA . GLY B 1 46 ? -9.565 -12.81 3.5 1 82.24 46 GLY B CA 1
ATOM 3176 C C . GLY B 1 46 ? -8.489 -12.626 2.446 1 82.24 46 GLY B C 1
ATOM 3177 O O . GLY B 1 46 ? -8.491 -13.313 1.422 1 82.24 46 GLY B O 1
ATOM 3178 N N . GLU B 1 47 ? -7.618 -11.735 2.604 1 84.83 47 GLU B N 1
ATOM 3179 C CA . GLU B 1 47 ? -6.566 -11.381 1.655 1 84.83 47 GLU B CA 1
ATOM 3180 C C . GLU B 1 47 ? -5.599 -12.543 1.444 1 84.83 47 GLU B C 1
ATOM 3182 O O . GLU B 1 47 ? -4.973 -12.653 0.388 1 84.83 47 GLU B O 1
ATOM 3187 N N . GLU B 1 48 ? -5.529 -13.433 2.335 1 87 48 GLU B N 1
ATOM 3188 C CA . GLU B 1 48 ? -4.545 -14.51 2.3 1 87 48 GLU B CA 1
ATOM 3189 C C . GLU B 1 48 ? -5.158 -15.801 1.764 1 87 48 GLU B C 1
ATOM 3191 O O . GLU B 1 48 ? -4.523 -16.857 1.799 1 87 48 GLU B O 1
ATOM 3196 N N . TYR B 1 49 ? -6.328 -15.677 1.304 1 90.09 49 TYR B N 1
ATOM 3197 C CA . TYR B 1 49 ? -7.033 -16.879 0.872 1 90.09 49 TYR B CA 1
ATOM 3198 C C . TYR B 1 49 ? -7.154 -16.924 -0.646 1 90.09 49 TYR B C 1
ATOM 3200 O O . TYR B 1 49 ? -7.074 -15.889 -1.312 1 90.09 49 TYR B O 1
ATOM 3208 N N . THR B 1 50 ? -7.284 -18.076 -1.086 1 94.02 50 THR B N 1
ATOM 3209 C CA . THR B 1 50 ? -7.624 -18.345 -2.479 1 94.02 50 THR B CA 1
ATOM 3210 C C . THR B 1 50 ? -8.934 -19.123 -2.575 1 94.02 50 THR B C 1
ATOM 3212 O O . THR B 1 50 ? -9.115 -20.13 -1.887 1 94.02 50 THR B O 1
ATOM 3215 N N . ILE B 1 51 ? -9.797 -18.622 -3.34 1 92.43 51 ILE B N 1
ATOM 3216 C CA . ILE B 1 51 ? -11.029 -19.342 -3.642 1 92.43 51 ILE B CA 1
ATOM 3217 C C . ILE B 1 51 ? -10.84 -20.184 -4.901 1 92.43 51 ILE B C 1
ATOM 3219 O O . ILE B 1 51 ? -10.489 -19.659 -5.96 1 92.43 51 ILE B O 1
ATOM 3223 N N . ILE B 1 52 ? -11.076 -21.436 -4.808 1 94.34 52 ILE B N 1
ATOM 3224 C CA . ILE B 1 52 ? -10.92 -22.346 -5.937 1 94.34 52 ILE B CA 1
ATOM 3225 C C . ILE B 1 52 ? -12.294 -22.757 -6.462 1 94.34 52 ILE B C 1
ATOM 3227 O O . ILE B 1 52 ? -13.116 -23.294 -5.715 1 94.34 52 ILE B O 1
ATOM 3231 N N . PHE B 1 53 ? -12.474 -22.543 -7.725 1 92.3 53 PHE B N 1
ATOM 3232 C CA . PHE B 1 53 ? -13.693 -22.966 -8.404 1 92.3 53 PHE B CA 1
ATOM 3233 C C . PHE B 1 53 ? -13.429 -24.183 -9.283 1 92.3 53 PHE B C 1
ATOM 3235 O O . PHE B 1 53 ? -12.651 -24.11 -10.236 1 92.3 53 PHE B O 1
ATOM 3242 N N . LEU B 1 54 ? -14.093 -25.246 -8.952 1 94.22 54 LEU B N 1
ATOM 3243 C CA . LEU B 1 54 ? -13.974 -26.452 -9.763 1 94.22 54 LEU B CA 1
ATOM 3244 C C . LEU B 1 54 ? -15.119 -26.549 -10.765 1 94.22 54 LEU B C 1
ATOM 3246 O O . LEU B 1 54 ? -16.29 -26.524 -10.38 1 94.22 54 LEU B O 1
ATOM 3250 N N . VAL B 1 55 ? -14.727 -26.645 -11.993 1 93.44 55 VAL B N 1
ATOM 3251 C CA . VAL B 1 55 ? -15.732 -26.689 -13.05 1 93.44 55 VAL B CA 1
ATOM 3252 C C . VAL B 1 55 ? -15.438 -27.852 -13.995 1 93.44 55 VAL B C 1
ATOM 3254 O O . VAL B 1 55 ? -14.305 -28.334 -14.062 1 93.44 55 VAL B O 1
ATOM 3257 N N . GLU B 1 56 ? -16.431 -28.326 -14.706 1 92.38 56 GLU B N 1
ATOM 3258 C CA . GLU B 1 56 ? -16.25 -29.393 -15.686 1 92.38 56 GLU B CA 1
ATOM 3259 C C . GLU B 1 56 ? -15.633 -28.86 -16.976 1 92.38 56 GLU B C 1
ATOM 3261 O O . GLU B 1 56 ? -14.853 -29.554 -17.631 1 92.38 56 GLU B O 1
ATOM 3266 N N . LYS B 1 57 ? -16.065 -27.648 -17.237 1 90.84 57 LYS B N 1
ATOM 3267 C CA . LYS B 1 57 ? -15.561 -26.998 -18.444 1 90.84 57 LYS B CA 1
ATOM 3268 C C . LYS B 1 57 ? -15.376 -25.499 -18.224 1 90.84 57 LYS B C 1
ATOM 3270 O O . LYS B 1 57 ? -16.305 -24.809 -17.799 1 90.84 57 LYS B O 1
ATOM 3275 N N . VAL B 1 58 ? -14.16 -25.074 -18.516 1 86.84 58 VAL B N 1
ATOM 3276 C CA . VAL B 1 58 ? -13.886 -23.648 -18.378 1 86.84 58 VAL B CA 1
ATOM 3277 C C . VAL B 1 58 ? -14.316 -22.913 -19.645 1 86.84 58 VAL B C 1
ATOM 3279 O O . VAL B 1 58 ? -13.99 -23.337 -20.757 1 86.84 58 VAL B O 1
ATOM 3282 N N . LYS B 1 59 ? -15.126 -21.936 -19.413 1 87.24 59 LYS B N 1
ATOM 3283 C CA . LYS B 1 59 ? -15.533 -21.015 -20.47 1 87.24 59 LYS B CA 1
ATOM 3284 C C . LYS B 1 59 ? -14.893 -19.643 -20.279 1 87.24 59 LYS B C 1
ATOM 3286 O O . LYS B 1 59 ? -14.158 -19.423 -19.314 1 87.24 59 LYS B O 1
ATOM 3291 N N . GLU B 1 60 ? -14.993 -18.807 -21.277 1 84.62 60 GLU B N 1
ATOM 3292 C CA . GLU B 1 60 ? -14.471 -17.451 -21.132 1 84.62 60 GLU B CA 1
ATOM 3293 C C . GLU B 1 60 ? -15.013 -16.782 -19.872 1 84.62 60 GLU B C 1
ATOM 3295 O O . GLU B 1 60 ? -14.248 -16.225 -19.082 1 84.62 60 GLU B O 1
ATOM 3300 N N . VAL B 1 61 ? -16.322 -16.866 -19.822 1 86.84 61 VAL B N 1
ATOM 3301 C CA . VAL B 1 61 ? -16.981 -16.403 -18.606 1 86.84 61 VAL B CA 1
ATOM 3302 C C . VAL B 1 61 ? -17.636 -17.582 -17.89 1 86.84 61 VAL B C 1
ATOM 3304 O O . VAL B 1 61 ? -18.431 -18.314 -18.486 1 86.84 61 VAL B O 1
ATOM 3307 N N . VAL B 1 62 ? -17.186 -17.828 -16.663 1 83.46 62 VAL B N 1
ATOM 3308 C CA . VAL B 1 62 ? -17.74 -18.912 -15.858 1 83.46 62 VAL B CA 1
ATOM 3309 C C . VAL B 1 62 ? -18.659 -18.339 -14.782 1 83.46 62 VAL B C 1
ATOM 3311 O O . VAL B 1 62 ? -18.206 -17.615 -13.891 1 83.46 62 VAL B O 1
ATOM 3314 N N . LYS B 1 63 ? -19.856 -18.653 -14.875 1 83.15 63 LYS B N 1
ATOM 3315 C CA . LYS B 1 63 ? -20.807 -18.207 -13.861 1 83.15 63 LYS B CA 1
ATOM 3316 C C . LYS B 1 63 ? -20.706 -19.061 -12.6 1 83.15 63 LYS B C 1
ATOM 3318 O O . LYS B 1 63 ? -20.335 -20.234 -12.667 1 83.15 63 LYS B O 1
ATOM 3323 N N . CYS B 1 64 ? -21.051 -18.407 -11.533 1 79.3 64 CYS B N 1
ATOM 3324 C CA . CYS B 1 64 ? -20.989 -19.1 -10.252 1 79.3 64 CYS B CA 1
ATOM 3325 C C . CYS B 1 64 ? -21.869 -20.344 -10.262 1 79.3 64 CYS B C 1
ATOM 3327 O O . CYS B 1 64 ? -21.543 -21.346 -9.622 1 79.3 64 CYS B O 1
ATOM 3329 N N . SER B 1 65 ? -22.962 -20.249 -10.94 1 79.72 65 SER B N 1
ATOM 3330 C CA . SER B 1 65 ? -23.911 -21.356 -11.004 1 79.72 65 SER B CA 1
ATOM 3331 C C . SER B 1 65 ? -23.311 -22.558 -11.726 1 79.72 65 SER B C 1
ATOM 3333 O O . SER B 1 65 ? -23.784 -23.685 -11.565 1 79.72 65 SER B O 1
ATOM 3335 N N . GLU B 1 66 ? -22.284 -22.349 -12.416 1 81.8 66 GLU B N 1
ATOM 3336 C CA . GLU B 1 66 ? -21.664 -23.413 -13.199 1 81.8 66 GLU B CA 1
ATOM 3337 C C . GLU B 1 66 ? -20.576 -24.124 -12.4 1 81.8 66 GLU B C 1
ATOM 3339 O O . GLU B 1 66 ? -20.051 -25.152 -12.834 1 81.8 66 GLU B O 1
ATOM 3344 N N . CYS B 1 67 ? -20.247 -23.604 -11.305 1 85.11 67 CYS B N 1
ATOM 3345 C CA . CYS B 1 67 ? -19.227 -24.206 -10.454 1 85.11 67 CYS B CA 1
ATOM 3346 C C . CYS B 1 67 ? -19.79 -25.394 -9.684 1 85.11 67 CYS B C 1
ATOM 3348 O O . CYS B 1 67 ? -20.861 -25.297 -9.081 1 85.11 67 CYS B O 1
ATOM 3350 N N . ILE B 1 68 ? -19.201 -26.449 -9.764 1 87.39 68 ILE B N 1
ATOM 3351 C CA . ILE B 1 68 ? -19.649 -27.667 -9.099 1 87.39 68 ILE B CA 1
ATOM 3352 C C . ILE B 1 68 ? -19.287 -27.609 -7.616 1 87.39 68 ILE B C 1
ATOM 3354 O O . ILE B 1 68 ? -20.103 -27.952 -6.758 1 87.39 68 ILE B O 1
ATOM 3358 N N . ASP B 1 69 ? -18.029 -27.178 -7.416 1 90.61 69 ASP B N 1
ATOM 3359 C CA . ASP B 1 69 ? -17.562 -27.033 -6.04 1 90.61 69 ASP B CA 1
ATOM 3360 C C . ASP B 1 69 ? -16.756 -25.748 -5.866 1 90.61 69 ASP B C 1
ATOM 3362 O O . ASP B 1 69 ? -16.105 -25.285 -6.805 1 90.61 69 ASP B O 1
ATOM 3366 N N . THR B 1 70 ? -16.887 -25.205 -4.758 1 91.74 70 THR B N 1
ATOM 3367 C CA . THR B 1 70 ? -16.112 -24.035 -4.359 1 91.74 70 THR B CA 1
ATOM 3368 C C . THR B 1 70 ? -15.343 -24.31 -3.07 1 91.74 70 THR B C 1
ATOM 3370 O O . THR B 1 70 ? -15.932 -24.701 -2.06 1 91.74 70 THR B O 1
ATOM 3373 N N . LEU B 1 71 ? -14.062 -24.129 -3.176 1 94.19 71 LEU B N 1
ATOM 3374 C CA . LEU B 1 71 ? -13.202 -24.386 -2.026 1 94.19 71 LEU B CA 1
ATOM 3375 C C . LEU B 1 71 ? -12.431 -23.131 -1.632 1 94.19 71 LEU B C 1
ATOM 3377 O O . LEU B 1 71 ? -12.166 -22.27 -2.474 1 94.19 71 LEU B O 1
ATOM 3381 N N . ILE B 1 72 ? -12.093 -22.992 -0.384 1 94.44 72 ILE B N 1
ATOM 3382 C CA . ILE B 1 72 ? -11.264 -21.897 0.11 1 94.44 72 ILE B CA 1
ATOM 3383 C C . ILE B 1 72 ? -10.017 -22.46 0.788 1 94.44 72 ILE B C 1
ATOM 3385 O O . ILE B 1 72 ? -10.101 -23.417 1.561 1 94.44 72 ILE B O 1
ATOM 3389 N N . ILE B 1 73 ? -8.92 -21.936 0.388 1 94.68 73 ILE B N 1
ATOM 3390 C CA . ILE B 1 73 ? -7.645 -22.353 0.963 1 94.68 73 ILE B CA 1
ATOM 3391 C C . ILE B 1 73 ? -6.877 -21.13 1.456 1 94.68 73 ILE B C 1
ATOM 3393 O O . ILE B 1 73 ? -6.798 -20.115 0.759 1 94.68 73 ILE B O 1
ATOM 3397 N N . LYS B 1 74 ? -6.356 -21.176 2.684 1 91.05 74 LYS B N 1
ATOM 3398 C CA . LYS B 1 74 ? -5.549 -20.086 3.223 1 91.05 74 LYS B CA 1
ATOM 3399 C C . LYS B 1 74 ? -4.118 -20.149 2.698 1 91.05 74 LYS B C 1
ATOM 3401 O O . LYS B 1 74 ? -3.179 -20.371 3.466 1 91.05 74 LYS B O 1
ATOM 3406 N N . GLU B 1 75 ? -4.047 -19.984 1.419 1 92.21 75 GLU B N 1
ATOM 3407 C CA . GLU B 1 75 ? -2.766 -20.011 0.72 1 92.21 75 GLU B CA 1
ATOM 3408 C C . GLU B 1 75 ? -2.839 -19.243 -0.597 1 92.21 75 GLU B C 1
ATOM 3410 O O . GLU B 1 75 ? -3.916 -19.101 -1.18 1 92.21 75 GLU B O 1
ATOM 3415 N N . ASP B 1 76 ? -1.695 -18.755 -1.031 1 91.91 76 ASP B N 1
ATOM 3416 C CA . ASP B 1 76 ? -1.645 -18.051 -2.309 1 91.91 76 ASP B CA 1
ATOM 3417 C C . ASP B 1 76 ? -1.743 -19.029 -3.478 1 91.91 76 ASP B C 1
ATOM 3419 O O . ASP B 1 76 ? -1.287 -20.17 -3.38 1 91.91 76 ASP B O 1
ATOM 3423 N N . PRO B 1 77 ? -2.298 -18.576 -4.539 1 94.53 77 PRO B N 1
ATOM 3424 C CA . PRO B 1 77 ? -2.498 -19.479 -5.674 1 94.53 77 PRO B CA 1
ATOM 3425 C C . PRO B 1 77 ? -1.187 -20.051 -6.211 1 94.53 77 PRO B C 1
ATOM 3427 O O . PRO B 1 77 ? -1.155 -21.188 -6.689 1 94.53 77 PRO B O 1
ATOM 3430 N N . ASP B 1 78 ? -0.133 -19.243 -6.211 1 94.24 78 ASP B N 1
ATOM 3431 C CA . ASP B 1 78 ? 1.137 -19.736 -6.735 1 94.24 78 ASP B CA 1
ATOM 3432 C C . ASP B 1 78 ? 1.662 -20.899 -5.896 1 94.24 78 ASP B C 1
ATOM 3434 O O . ASP B 1 78 ? 2.197 -21.869 -6.437 1 94.24 78 ASP B O 1
ATOM 3438 N N . ILE B 1 79 ? 1.493 -20.826 -4.635 1 93.81 79 ILE B N 1
ATOM 3439 C CA . ILE B 1 79 ? 1.91 -21.916 -3.76 1 93.81 79 ILE B CA 1
ATOM 3440 C C . ILE B 1 79 ? 1.029 -23.139 -4.004 1 93.81 79 ILE B C 1
ATOM 3442 O O . ILE B 1 79 ? 1.528 -24.265 -4.086 1 93.81 79 ILE B O 1
ATOM 3446 N N . ILE B 1 80 ? -0.239 -22.951 -4.104 1 96.13 80 ILE B N 1
ATOM 3447 C CA . ILE B 1 80 ? -1.189 -24.028 -4.361 1 96.13 80 ILE B CA 1
ATOM 3448 C C . ILE B 1 80 ? -0.829 -24.733 -5.667 1 96.13 80 ILE B C 1
ATOM 3450 O O . ILE B 1 80 ? -0.785 -25.964 -5.724 1 96.13 80 ILE B O 1
ATOM 3454 N N . LEU B 1 81 ? -0.577 -23.965 -6.646 1 97.06 81 LEU B N 1
ATOM 3455 C CA . LEU B 1 81 ? -0.287 -24.502 -7.971 1 97.06 81 LEU B CA 1
ATOM 3456 C C . LEU B 1 81 ? 1.035 -25.263 -7.972 1 97.06 81 LEU B C 1
ATOM 3458 O O . LEU B 1 81 ? 1.173 -26.274 -8.663 1 97.06 81 LEU B O 1
ATOM 3462 N N . CYS B 1 82 ? 1.983 -24.796 -7.249 1 96.15 82 CYS B N 1
ATOM 3463 C CA . CYS B 1 82 ? 3.228 -25.542 -7.106 1 96.15 82 CYS B CA 1
ATOM 3464 C C . CYS B 1 82 ? 2.978 -26.902 -6.465 1 96.15 82 CYS B C 1
ATOM 3466 O O . CYS B 1 82 ? 3.514 -27.914 -6.919 1 96.15 82 CYS B O 1
ATOM 3468 N N . LYS B 1 83 ? 2.2 -26.938 -5.426 1 95.77 83 LYS B N 1
ATOM 3469 C CA . LYS B 1 83 ? 1.887 -28.193 -4.749 1 95.77 83 LYS B CA 1
ATOM 3470 C C . LYS B 1 83 ? 1.175 -29.162 -5.688 1 95.77 83 LYS B C 1
ATOM 3472 O O . LYS B 1 83 ? 1.447 -30.364 -5.672 1 95.77 83 LYS B O 1
ATOM 3477 N N . VAL B 1 84 ? 0.285 -28.628 -6.457 1 96.53 84 VAL B N 1
ATOM 3478 C CA . VAL B 1 84 ? -0.448 -29.431 -7.431 1 96.53 84 VAL B CA 1
ATOM 3479 C C . VAL B 1 84 ? 0.519 -29.988 -8.474 1 96.53 84 VAL B C 1
ATOM 3481 O O . VAL B 1 84 ? 0.462 -31.172 -8.812 1 96.53 84 VAL B O 1
ATOM 3484 N N . LEU B 1 85 ? 1.353 -29.13 -8.962 1 95.8 85 LEU B N 1
ATOM 3485 C CA . LEU B 1 85 ? 2.312 -29.506 -9.995 1 95.8 85 LEU B CA 1
ATOM 3486 C C . LEU B 1 85 ? 3.274 -30.573 -9.482 1 95.8 85 LEU B C 1
ATOM 3488 O O . LEU B 1 85 ? 3.775 -31.388 -10.26 1 95.8 85 LEU B O 1
ATOM 3492 N N . ASN B 1 86 ? 3.562 -30.539 -8.206 1 95.95 86 ASN B N 1
ATOM 3493 C CA . ASN B 1 86 ? 4.504 -31.469 -7.592 1 95.95 86 ASN B CA 1
ATOM 3494 C C . ASN B 1 86 ? 3.85 -32.816 -7.298 1 95.95 86 ASN B C 1
ATOM 3496 O O . ASN B 1 86 ? 4.518 -33.752 -6.854 1 95.95 86 ASN B O 1
ATOM 3500 N N . ASN B 1 87 ? 2.569 -32.909 -7.497 1 94.46 87 ASN B N 1
ATOM 3501 C CA . ASN B 1 87 ? 1.797 -34.104 -7.175 1 94.46 87 ASN B CA 1
ATOM 3502 C C . ASN B 1 87 ? 1.154 -34.708 -8.421 1 94.46 87 ASN B C 1
ATOM 3504 O O . ASN B 1 87 ? 0.935 -34.009 -9.412 1 94.46 87 ASN B O 1
ATOM 3508 N N . LYS B 1 88 ? 0.76 -35.938 -8.404 1 93.24 88 LYS B N 1
ATOM 3509 C CA . LYS B 1 88 ? 0.173 -36.654 -9.534 1 93.24 88 LYS B CA 1
ATOM 3510 C C . LYS B 1 88 ? -1.203 -36.094 -9.883 1 93.24 88 LYS B C 1
ATOM 3512 O O . LYS B 1 88 ? -1.693 -36.288 -10.998 1 93.24 88 LYS B O 1
ATOM 3517 N N . ILE B 1 89 ? -1.744 -35.375 -9 1 94.55 89 ILE B N 1
ATOM 3518 C CA . ILE B 1 89 ? -3.086 -34.834 -9.185 1 94.55 89 ILE B CA 1
ATOM 3519 C C . ILE B 1 89 ? -3.095 -33.873 -10.372 1 94.55 89 ILE B C 1
ATOM 3521 O O . ILE B 1 89 ? -4.158 -33.543 -10.903 1 94.55 89 ILE B O 1
ATOM 3525 N N . LYS B 1 90 ? -1.899 -33.4 -10.768 1 94.48 90 LYS B N 1
ATOM 3526 C CA . LYS B 1 90 ? -1.794 -32.48 -11.897 1 94.48 90 LYS B CA 1
ATOM 3527 C C . LYS B 1 90 ? -2.408 -33.084 -13.157 1 94.48 90 LYS B C 1
ATOM 3529 O O . LYS B 1 90 ? -2.884 -32.357 -14.031 1 94.48 90 LYS B O 1
ATOM 3534 N N . GLU B 1 91 ? -2.46 -34.389 -13.222 1 93.69 91 GLU B N 1
ATOM 3535 C CA . GLU B 1 91 ? -2.989 -35.075 -14.397 1 93.69 91 GLU B CA 1
ATOM 3536 C C . GLU B 1 91 ? -4.504 -34.919 -14.491 1 93.69 91 GLU B C 1
ATOM 3538 O O . GLU B 1 91 ? -5.08 -35.045 -15.574 1 93.69 91 GLU B O 1
ATOM 3543 N N . ASP B 1 92 ? -5.113 -34.626 -13.387 1 94.72 92 ASP B N 1
ATOM 3544 C CA . ASP B 1 92 ? -6.568 -34.509 -13.344 1 94.72 92 ASP B CA 1
ATOM 3545 C C . ASP B 1 92 ? -7.016 -33.096 -13.708 1 94.72 92 ASP B C 1
ATOM 3547 O O . ASP B 1 92 ? -8.214 -32.831 -13.83 1 94.72 92 ASP B O 1
ATOM 3551 N N . ILE B 1 93 ? -6.076 -32.248 -13.867 1 95.63 93 ILE B N 1
ATOM 3552 C CA . ILE B 1 93 ? -6.39 -30.873 -14.237 1 95.63 93 ILE B CA 1
ATOM 3553 C C . ILE B 1 93 ? -6.203 -30.688 -15.741 1 95.63 93 ILE B C 1
ATOM 3555 O O . ILE B 1 93 ? -5.097 -30.852 -16.261 1 95.63 93 ILE B O 1
ATOM 3559 N N . THR B 1 94 ? -7.25 -30.37 -16.389 1 94.99 94 THR B N 1
ATOM 3560 C CA . THR B 1 94 ? -7.19 -30.213 -17.838 1 94.99 94 THR B CA 1
ATOM 3561 C C . THR B 1 94 ? -6.96 -28.752 -18.215 1 94.99 94 THR B C 1
ATOM 3563 O O . THR B 1 94 ? -6.425 -28.459 -19.287 1 94.99 94 THR B O 1
ATOM 3566 N N . PHE B 1 95 ? -7.455 -27.884 -17.367 1 95.93 95 PHE B N 1
ATOM 3567 C CA . PHE B 1 95 ? -7.28 -26.458 -17.614 1 95.93 95 PHE B CA 1
ATOM 3568 C C . PHE B 1 95 ? -7.401 -25.665 -16.318 1 95.93 95 PHE B C 1
ATOM 3570 O O . PHE B 1 95 ? -8.157 -26.043 -15.421 1 95.93 95 PHE B O 1
ATOM 3577 N N . SER B 1 96 ? -6.615 -24.672 -16.214 1 95.58 96 SER B N 1
ATOM 3578 C CA . SER B 1 96 ? -6.691 -23.795 -15.05 1 95.58 96 SER B CA 1
ATOM 3579 C C . SER B 1 96 ? -6.42 -22.344 -15.432 1 95.58 96 SER B C 1
ATOM 3581 O O . SER B 1 96 ? -5.697 -22.074 -16.393 1 95.58 96 SER B O 1
ATOM 3583 N N . ARG B 1 97 ? -6.987 -21.404 -14.724 1 94.81 97 ARG B N 1
ATOM 3584 C CA . ARG B 1 97 ? -6.711 -19.984 -14.918 1 94.81 97 ARG B CA 1
ATOM 3585 C C . ARG B 1 97 ? -7.049 -19.184 -13.665 1 94.81 97 ARG B C 1
ATOM 3587 O O . ARG B 1 97 ? -7.838 -19.633 -12.83 1 94.81 97 ARG B O 1
ATOM 3594 N N . ILE B 1 98 ? -6.395 -18.034 -13.577 1 92.33 98 ILE B N 1
ATOM 3595 C CA . ILE B 1 98 ? -6.68 -17.105 -12.489 1 92.33 98 ILE B CA 1
ATOM 3596 C C . ILE B 1 98 ? -7.864 -16.218 -12.865 1 92.33 98 ILE B C 1
ATOM 3598 O O . ILE B 1 98 ? -7.976 -15.772 -14.009 1 92.33 98 ILE B O 1
ATOM 3602 N N . ALA B 1 99 ? -8.81 -16.087 -11.962 1 89.04 99 ALA B N 1
ATOM 3603 C CA . ALA B 1 99 ? -9.908 -15.141 -12.141 1 89.04 99 ALA B CA 1
ATOM 3604 C C . ALA B 1 99 ? -9.481 -13.726 -11.763 1 89.04 99 ALA B C 1
ATOM 3606 O O . ALA B 1 99 ? -8.422 -13.53 -11.162 1 89.04 99 ALA B O 1
ATOM 3607 N N . PRO B 1 100 ? -10.275 -12.768 -12.189 1 86.88 100 PRO B N 1
ATOM 3608 C CA . PRO B 1 100 ? -9.898 -11.387 -11.879 1 86.88 100 PRO B CA 1
ATOM 3609 C C . PRO B 1 100 ? -9.631 -11.168 -10.391 1 86.88 100 PRO B C 1
ATOM 3611 O O . PRO B 1 100 ? -10.34 -11.718 -9.545 1 86.88 100 PRO B O 1
ATOM 3614 N N . ARG B 1 101 ? -8.634 -10.449 -10.137 1 90.73 101 ARG B N 1
ATOM 3615 C CA . ARG B 1 101 ? -8.282 -10.102 -8.764 1 90.73 101 ARG B CA 1
ATOM 3616 C C . ARG B 1 101 ? -9.087 -8.901 -8.28 1 90.73 101 ARG B C 1
ATOM 3618 O O . ARG B 1 101 ? -9.616 -8.135 -9.088 1 90.73 101 ARG B O 1
ATOM 3625 N N . ILE B 1 102 ? -9.244 -8.881 -7.035 1 92.87 102 ILE B N 1
ATOM 3626 C CA . ILE B 1 102 ? -10.041 -7.824 -6.423 1 92.87 102 ILE B CA 1
ATOM 3627 C C . ILE B 1 102 ? -9.138 -6.904 -5.606 1 92.87 102 ILE B C 1
ATOM 3629 O O . ILE B 1 102 ? -8.245 -7.371 -4.894 1 92.87 102 ILE B O 1
ATOM 3633 N N . ILE B 1 103 ? -9.33 -5.643 -5.749 1 94.37 103 ILE B N 1
ATOM 3634 C CA . ILE B 1 103 ? -8.711 -4.627 -4.904 1 94.37 103 ILE B CA 1
ATOM 3635 C C . ILE B 1 103 ? -9.79 -3.863 -4.14 1 94.37 103 ILE B C 1
ATOM 3637 O O . ILE B 1 103 ? -10.774 -3.41 -4.731 1 94.37 103 ILE B O 1
ATOM 3641 N N . PHE B 1 104 ? -9.638 -3.785 -2.892 1 93.67 104 PHE B N 1
ATOM 3642 C CA . PHE B 1 104 ? -10.52 -2.958 -2.076 1 93.67 104 PHE B CA 1
ATOM 3643 C C . PHE B 1 104 ? -9.905 -1.584 -1.836 1 93.67 104 PHE B C 1
ATOM 3645 O O . PHE B 1 104 ? -8.724 -1.477 -1.501 1 93.67 104 PHE B O 1
ATOM 3652 N N . MET B 1 105 ? -10.663 -0.63 -2.017 1 94.27 105 MET B N 1
ATOM 3653 C CA . MET B 1 105 ? -10.206 0.734 -1.768 1 94.27 105 MET B CA 1
ATOM 3654 C C . MET B 1 105 ? -11.081 1.419 -0.724 1 94.27 105 MET B C 1
ATOM 3656 O O . MET B 1 105 ? -12.309 1.374 -0.81 1 94.27 105 MET B O 1
ATOM 3660 N N . ARG B 1 106 ? -10.442 1.999 0.201 1 92.47 106 ARG B N 1
ATOM 3661 C CA . ARG B 1 106 ? -11.132 2.79 1.215 1 92.47 106 ARG B CA 1
ATOM 3662 C C . ARG B 1 106 ? -11.613 4.118 0.64 1 92.47 106 ARG B C 1
ATOM 3664 O O . ARG B 1 106 ? -10.9 4.761 -0.133 1 92.47 106 ARG B O 1
ATOM 3671 N N . ILE B 1 107 ? -12.796 4.486 0.99 1 91.44 107 ILE B N 1
ATOM 3672 C CA . ILE B 1 107 ? -13.324 5.747 0.482 1 91.44 107 ILE B CA 1
ATOM 3673 C C . ILE B 1 107 ? -13.925 6.555 1.63 1 91.44 107 ILE B C 1
ATOM 3675 O O . ILE B 1 107 ? -14.281 5.997 2.671 1 91.44 107 ILE B O 1
ATOM 3679 N N . PHE B 1 108 ? -13.973 7.82 1.45 1 88.01 108 PHE B N 1
ATOM 3680 C CA . PHE B 1 108 ? -14.584 8.774 2.368 1 88.01 108 PHE B CA 1
ATOM 3681 C C . PHE B 1 108 ? -15.288 9.888 1.602 1 88.01 108 PHE B C 1
ATOM 3683 O O . PHE B 1 108 ? -14.764 10.391 0.606 1 88.01 108 PHE B O 1
ATOM 3690 N N . GLY B 1 109 ? -16.438 10.215 2.043 1 88.38 109 GLY B N 1
ATOM 3691 C CA . GLY B 1 109 ? -17.128 11.326 1.406 1 88.38 109 GLY B CA 1
ATOM 3692 C C . GLY B 1 109 ? -17.974 10.902 0.22 1 88.38 109 GLY B C 1
ATOM 3693 O O . GLY B 1 109 ? -18.701 9.909 0.292 1 88.38 109 GLY B O 1
ATOM 3694 N N . ASP B 1 110 ? -17.847 11.636 -0.874 1 91.49 110 ASP B N 1
ATOM 3695 C CA . ASP B 1 110 ? -18.703 11.455 -2.043 1 91.49 110 ASP B CA 1
ATOM 3696 C C . ASP B 1 110 ? -18.139 10.385 -2.976 1 91.49 110 ASP B C 1
ATOM 3698 O O . ASP B 1 110 ? -17.238 10.659 -3.771 1 91.49 110 ASP B O 1
ATOM 3702 N N . ILE B 1 111 ? -18.754 9.302 -3.053 1 91.16 111 ILE B N 1
ATOM 3703 C CA . ILE B 1 111 ? -18.274 8.167 -3.833 1 91.16 111 ILE B CA 1
ATOM 3704 C C . ILE B 1 111 ? -18.397 8.475 -5.323 1 91.16 111 ILE B C 1
ATOM 3706 O O . ILE B 1 111 ? -17.561 8.047 -6.123 1 91.16 111 ILE B O 1
ATOM 3710 N N . ASP B 1 112 ? -19.382 9.216 -5.671 1 92.71 112 ASP B N 1
ATOM 3711 C CA . ASP B 1 112 ? -19.581 9.513 -7.086 1 92.71 112 ASP B CA 1
ATOM 3712 C C . ASP B 1 112 ? -18.406 10.306 -7.652 1 92.71 112 ASP B C 1
ATOM 3714 O O . ASP B 1 112 ? -17.979 10.071 -8.784 1 92.71 112 ASP B O 1
ATOM 3718 N N . LYS B 1 113 ? -17.931 11.158 -6.861 1 91.3 113 LYS B N 1
ATOM 3719 C CA . LYS B 1 113 ? -16.772 11.93 -7.297 1 91.3 113 LYS B CA 1
ATOM 3720 C C . LYS B 1 113 ? -15.54 11.041 -7.439 1 91.3 113 LYS B C 1
ATOM 3722 O O . LYS B 1 113 ? -14.724 11.24 -8.341 1 91.3 113 LYS B O 1
ATOM 3727 N N . ILE B 1 114 ? -15.423 10.117 -6.524 1 91.33 114 ILE B N 1
ATOM 3728 C CA . ILE B 1 114 ? -14.309 9.176 -6.571 1 91.33 114 ILE B CA 1
ATOM 3729 C C . ILE B 1 114 ? -14.409 8.321 -7.832 1 91.33 114 ILE B C 1
ATOM 3731 O O . ILE B 1 114 ? -13.422 8.148 -8.552 1 91.33 114 ILE B O 1
ATOM 3735 N N . LEU B 1 115 ? -15.603 7.846 -8.128 1 94.16 115 LEU B N 1
ATOM 3736 C CA . LEU B 1 115 ? -15.833 7.009 -9.301 1 94.16 115 LEU B CA 1
ATOM 3737 C C . LEU B 1 115 ? -15.507 7.769 -10.583 1 94.16 115 LEU B C 1
ATOM 3739 O O . LEU B 1 115 ? -14.889 7.217 -11.497 1 94.16 115 LEU B O 1
ATOM 3743 N N . VAL B 1 116 ? -15.899 8.986 -10.597 1 92.33 116 VAL B N 1
ATOM 3744 C CA . VAL B 1 116 ? -15.64 9.819 -11.767 1 92.33 116 VAL B CA 1
ATOM 3745 C C . VAL B 1 116 ? -14.134 9.98 -11.964 1 92.33 116 VAL B C 1
ATOM 3747 O O . VAL B 1 116 ? -13.631 9.85 -13.082 1 92.33 116 VAL B O 1
ATOM 3750 N N . LYS B 1 117 ? -13.45 10.208 -10.908 1 89.01 117 LYS B N 1
ATOM 3751 C CA . LYS B 1 117 ? -12.007 10.413 -10.989 1 89.01 117 LYS B CA 1
ATOM 3752 C C . LYS B 1 117 ? -11.295 9.141 -11.441 1 89.01 117 LYS B C 1
ATOM 3754 O O . LYS B 1 117 ? -10.344 9.2 -12.223 1 89.01 117 LYS B O 1
ATOM 3759 N N . VAL B 1 118 ? -11.71 7.99 -10.939 1 92.02 118 VAL B N 1
ATOM 3760 C CA . VAL B 1 118 ? -11.109 6.717 -11.325 1 92.02 118 VAL B CA 1
ATOM 3761 C C . VAL B 1 118 ? -11.403 6.431 -12.795 1 92.02 118 VAL B C 1
ATOM 3763 O O . VAL B 1 118 ? -10.523 5.984 -13.535 1 92.02 118 VAL B O 1
ATOM 3766 N N . LYS B 1 119 ? -12.549 6.747 -13.234 1 92.91 119 LYS B N 1
ATOM 3767 C CA . LYS B 1 119 ? -12.974 6.473 -14.604 1 92.91 119 LYS B CA 1
ATOM 3768 C C . LYS B 1 119 ? -12.269 7.398 -15.593 1 92.91 119 LYS B C 1
ATOM 3770 O O . LYS B 1 119 ? -12.178 7.089 -16.783 1 92.91 119 LYS B O 1
ATOM 3775 N N . GLU B 1 120 ? -11.815 8.512 -15.074 1 87.77 120 GLU B N 1
ATOM 3776 C CA . GLU B 1 120 ? -10.985 9.379 -15.905 1 87.77 120 GLU B CA 1
ATOM 3777 C C . GLU B 1 120 ? -9.654 8.713 -16.242 1 87.77 120 GLU B C 1
ATOM 3779 O O . GLU B 1 120 ? -9.093 8.944 -17.315 1 87.77 120 GLU B O 1
ATOM 3784 N N . ASP B 1 121 ? -9.241 7.919 -15.334 1 87.31 121 ASP B N 1
ATOM 3785 C CA . ASP B 1 121 ? -7.915 7.33 -15.494 1 87.31 121 ASP B CA 1
ATOM 3786 C C . ASP B 1 121 ? -8.005 5.936 -16.111 1 87.31 121 ASP B C 1
ATOM 3788 O O . ASP B 1 121 ? -7.041 5.452 -16.709 1 87.31 121 ASP B O 1
ATOM 3792 N N . TYR B 1 122 ? -9.157 5.319 -15.878 1 90.65 122 TYR B N 1
ATOM 3793 C CA . TYR B 1 122 ? -9.295 3.941 -16.336 1 90.65 122 TYR B CA 1
ATOM 3794 C C . TYR B 1 122 ? -10.603 3.746 -17.094 1 90.65 122 TYR B C 1
ATOM 3796 O O . TYR B 1 122 ? -11.631 4.319 -16.727 1 90.65 122 TYR B O 1
ATOM 3804 N N . LYS B 1 123 ? -10.492 3 -18.146 1 90.21 123 LYS B N 1
ATOM 3805 C CA . LYS B 1 123 ? -11.731 2.492 -18.728 1 90.21 123 LYS B CA 1
ATOM 3806 C C . LYS B 1 123 ? -12.35 1.411 -17.846 1 90.21 123 LYS B C 1
ATOM 3808 O O . LYS B 1 123 ? -11.801 0.314 -17.722 1 90.21 123 LYS B O 1
ATOM 3813 N N . ALA B 1 124 ? -13.445 1.774 -17.302 1 94.01 124 ALA B N 1
ATOM 3814 C CA . ALA B 1 124 ? -14 0.855 -16.312 1 94.01 124 ALA B CA 1
ATOM 3815 C C . ALA B 1 124 ? -15.501 0.672 -16.514 1 94.01 124 ALA B C 1
ATOM 3817 O O . ALA B 1 124 ? -16.178 1.565 -17.03 1 94.01 124 ALA B O 1
ATOM 3818 N N . VAL B 1 125 ? -15.969 -0.43 -16.209 1 94.37 125 VAL B N 1
ATOM 3819 C CA . VAL B 1 125 ? -17.39 -0.763 -16.202 1 94.37 125 VAL B CA 1
ATOM 3820 C C . VAL B 1 125 ? -17.905 -0.801 -14.765 1 94.37 125 VAL B C 1
ATOM 3822 O O . VAL B 1 125 ? -17.325 -1.473 -13.909 1 94.37 125 VAL B O 1
ATOM 3825 N N . GLU B 1 126 ? -18.991 -0.116 -14.586 1 94.84 126 GLU B N 1
ATOM 3826 C CA . GLU B 1 126 ? -19.564 -0.021 -13.247 1 94.84 126 GLU B CA 1
ATOM 3827 C C . GLU B 1 126 ? -20.592 -1.122 -13.006 1 94.84 126 GLU B C 1
ATOM 3829 O O . GLU B 1 126 ? -21.333 -1.496 -13.918 1 94.84 126 GLU B O 1
ATOM 3834 N N . GLY B 1 127 ? -20.652 -1.667 -11.735 1 93.29 127 GLY B N 1
ATOM 3835 C CA . GLY B 1 127 ? -21.636 -2.669 -11.357 1 93.29 127 GLY B CA 1
ATOM 3836 C C . GLY B 1 127 ? -21.447 -3.188 -9.944 1 93.29 127 GLY B C 1
ATOM 3837 O O . GLY B 1 127 ? -20.534 -2.758 -9.236 1 93.29 127 GLY B O 1
ATOM 3838 N N . ASN B 1 128 ? -22.391 -3.984 -9.562 1 92.13 128 ASN B N 1
ATOM 3839 C CA . ASN B 1 128 ? -22.244 -4.689 -8.293 1 92.13 128 ASN B CA 1
ATOM 3840 C C . ASN B 1 128 ? -21.099 -5.697 -8.341 1 92.13 128 ASN B C 1
ATOM 3842 O O . ASN B 1 128 ? -20.881 -6.346 -9.366 1 92.13 128 ASN B O 1
ATOM 3846 N N . ILE B 1 129 ? -20.43 -5.874 -7.225 1 89.98 129 ILE B N 1
ATOM 3847 C CA . ILE B 1 129 ? -19.215 -6.68 -7.199 1 89.98 129 ILE B CA 1
ATOM 3848 C C . ILE B 1 129 ? -19.535 -8.11 -7.629 1 89.98 129 ILE B C 1
ATOM 3850 O O . ILE B 1 129 ? -18.783 -8.719 -8.394 1 89.98 129 ILE B O 1
ATOM 3854 N N . ILE B 1 130 ? -20.634 -8.686 -7.16 1 85.21 130 ILE B N 1
ATOM 3855 C CA . ILE B 1 130 ? -20.993 -10.065 -7.476 1 85.21 130 ILE B CA 1
ATOM 3856 C C . ILE B 1 130 ? -21.321 -10.185 -8.963 1 85.21 130 ILE B C 1
ATOM 3858 O O . ILE B 1 130 ? -20.924 -11.153 -9.616 1 85.21 130 ILE B O 1
ATOM 3862 N N . ASP B 1 131 ? -22.025 -9.197 -9.466 1 87.96 131 ASP B N 1
ATOM 3863 C CA . ASP B 1 131 ? -22.36 -9.181 -10.886 1 87.96 131 ASP B CA 1
ATOM 3864 C C . ASP B 1 131 ? -21.102 -9.084 -11.746 1 87.96 131 ASP B C 1
ATOM 3866 O O . ASP B 1 131 ? -21.003 -9.736 -12.787 1 87.96 131 ASP B O 1
ATOM 3870 N N . LEU B 1 132 ? -20.209 -8.278 -11.319 1 89.67 132 LEU B N 1
ATOM 3871 C CA . LEU B 1 132 ? -18.965 -8.102 -12.061 1 89.67 132 LEU B CA 1
ATOM 3872 C C . LEU B 1 132 ? -18.138 -9.383 -12.044 1 89.67 132 LEU B C 1
ATOM 3874 O O . LEU B 1 132 ? -17.581 -9.781 -13.071 1 89.67 132 LEU B O 1
ATOM 3878 N N . LEU B 1 133 ? -18.08 -10.025 -10.911 1 85.18 133 LEU B N 1
ATOM 3879 C CA . LEU B 1 133 ? -17.333 -11.271 -10.783 1 85.18 133 LEU B CA 1
ATOM 3880 C C . LEU B 1 133 ? -17.958 -12.37 -11.636 1 85.18 133 LEU B C 1
ATOM 3882 O O . LEU B 1 133 ? -17.247 -13.208 -12.196 1 85.18 133 LEU B O 1
ATOM 3886 N N . ASP B 1 134 ? -19.232 -12.327 -11.707 1 84.02 134 ASP B N 1
ATOM 3887 C CA . ASP B 1 134 ? -19.975 -13.353 -12.431 1 84.02 134 ASP B CA 1
ATOM 3888 C C . ASP B 1 134 ? -19.889 -13.133 -13.939 1 84.02 134 ASP B C 1
ATOM 3890 O O . ASP B 1 134 ? -19.982 -14.085 -14.717 1 84.02 134 ASP B O 1
ATOM 3894 N N . ASN B 1 135 ? -19.64 -11.921 -14.289 1 86.69 135 ASN B N 1
ATOM 3895 C CA . ASN B 1 135 ? -19.754 -11.613 -15.711 1 86.69 135 ASN B CA 1
ATOM 3896 C C . ASN B 1 135 ? -18.396 -11.28 -16.323 1 86.69 135 ASN B C 1
ATOM 3898 O O . ASN B 1 135 ? -18.236 -11.312 -17.544 1 86.69 135 ASN B O 1
ATOM 3902 N N . TYR B 1 136 ? -17.459 -10.893 -15.488 1 82.44 136 TYR B N 1
ATOM 3903 C CA . TYR B 1 136 ? -16.143 -10.508 -15.986 1 82.44 136 TYR B CA 1
ATOM 3904 C C . TYR B 1 136 ? -15.043 -11.297 -15.285 1 82.44 136 TYR B C 1
ATOM 3906 O O . TYR B 1 136 ? -14.282 -10.74 -14.49 1 82.44 136 TYR B O 1
ATOM 3914 N N . ASN B 1 137 ? -14.869 -12.507 -15.552 1 75.27 137 ASN B N 1
ATOM 3915 C CA . ASN B 1 137 ? -13.892 -13.293 -14.805 1 75.27 137 ASN B CA 1
ATOM 3916 C C . ASN B 1 137 ? -12.834 -13.894 -15.725 1 75.27 137 ASN B C 1
ATOM 3918 O O . ASN B 1 137 ? -12.202 -14.894 -15.381 1 75.27 137 ASN B O 1
ATOM 3922 N N . ASP B 1 138 ? -12.776 -13.457 -16.842 1 77.67 138 ASP B N 1
ATOM 3923 C CA . ASP B 1 138 ? -11.758 -13.952 -17.765 1 77.67 138 ASP B CA 1
ATOM 3924 C C . ASP B 1 138 ? -10.467 -13.146 -17.642 1 77.67 138 ASP B C 1
ATOM 3926 O O . ASP B 1 138 ? -9.382 -13.653 -17.935 1 77.67 138 ASP B O 1
ATOM 3930 N N . LYS B 1 139 ? -10.62 -11.914 -17.342 1 80.57 139 LYS B N 1
ATOM 3931 C CA . LYS B 1 139 ? -9.444 -11.057 -17.226 1 80.57 139 LYS B CA 1
ATOM 3932 C C . LYS B 1 139 ? -9.768 -9.78 -16.455 1 80.57 139 LYS B C 1
ATOM 3934 O O . LYS B 1 139 ? -10.902 -9.587 -16.013 1 80.57 139 LYS B O 1
ATOM 3939 N N . GLY B 1 140 ? -8.754 -9.083 -16.156 1 88.79 140 GLY B N 1
ATOM 3940 C CA . GLY B 1 140 ? -8.944 -7.751 -15.604 1 88.79 140 GLY B CA 1
ATOM 3941 C C . GLY B 1 140 ? -8.892 -7.72 -14.088 1 88.79 140 GLY B C 1
ATOM 3942 O O . GLY B 1 140 ? -8.323 -8.618 -13.463 1 88.79 140 GLY B O 1
ATOM 3943 N N . THR B 1 141 ? -9.336 -6.622 -13.527 1 94.32 141 THR B N 1
ATOM 3944 C CA . THR B 1 141 ? -9.265 -6.339 -12.097 1 94.32 141 THR B CA 1
ATOM 3945 C C . THR B 1 141 ? -10.549 -5.671 -11.614 1 94.32 141 THR B C 1
ATOM 3947 O O . THR B 1 141 ? -11.121 -4.833 -12.314 1 94.32 141 THR B O 1
ATOM 3950 N N . ILE B 1 142 ? -11.022 -6.124 -10.532 1 95.18 142 ILE B N 1
ATOM 3951 C CA . ILE B 1 142 ? -12.192 -5.5 -9.923 1 95.18 142 ILE B CA 1
ATOM 3952 C C . ILE B 1 142 ? -11.751 -4.565 -8.799 1 95.18 142 ILE B C 1
ATOM 3954 O O . ILE B 1 142 ? -10.971 -4.956 -7.927 1 95.18 142 ILE B O 1
ATOM 3958 N N . LEU B 1 143 ? -12.182 -3.386 -8.862 1 96.38 143 LEU B N 1
ATOM 3959 C CA . LEU B 1 143 ? -11.95 -2.401 -7.812 1 96.38 143 LEU B CA 1
ATOM 3960 C C . LEU B 1 143 ? -13.22 -2.159 -7.003 1 96.38 143 LEU B C 1
ATOM 3962 O O . LEU B 1 143 ? -14.186 -1.586 -7.512 1 96.38 143 LEU B O 1
ATOM 3966 N N . ALA B 1 144 ? -13.232 -2.605 -5.803 1 95.44 144 ALA B N 1
ATOM 3967 C CA . ALA B 1 144 ? -14.379 -2.451 -4.911 1 95.44 144 ALA B CA 1
ATOM 3968 C C . ALA B 1 144 ? -14.118 -1.372 -3.864 1 95.44 144 ALA B C 1
ATOM 3970 O O . ALA B 1 144 ? -12.969 -1.126 -3.489 1 95.44 144 ALA B O 1
ATOM 3971 N N . PHE B 1 145 ? -15.164 -0.76 -3.387 1 95.84 145 PHE B N 1
ATOM 3972 C CA . PHE B 1 145 ? -15.039 0.381 -2.487 1 95.84 145 PHE B CA 1
ATOM 3973 C C . PHE B 1 145 ? -15.715 0.094 -1.152 1 95.84 145 PHE B C 1
ATOM 3975 O O . PHE B 1 145 ? -16.747 -0.579 -1.105 1 95.84 145 PHE B O 1
ATOM 3982 N N . THR B 1 146 ? -15.158 0.609 -0.094 1 94.24 146 THR B N 1
ATOM 3983 C CA . THR B 1 146 ? -15.744 0.442 1.231 1 94.24 146 THR B CA 1
ATOM 3984 C C . THR B 1 146 ? -15.4 1.628 2.128 1 94.24 146 THR B C 1
ATOM 3986 O O . THR B 1 146 ? -14.361 2.267 1.95 1 94.24 146 THR B O 1
ATOM 3989 N N . GLU B 1 147 ? -16.228 1.93 3.061 1 91.16 147 GLU B N 1
ATOM 3990 C CA . GLU B 1 147 ? -15.973 2.969 4.054 1 91.16 147 GLU B CA 1
ATOM 3991 C C . GLU B 1 147 ? -15.386 2.378 5.332 1 91.16 147 GLU B C 1
ATOM 3993 O O . GLU B 1 147 ? -14.952 3.115 6.221 1 91.16 147 GLU B O 1
ATOM 3998 N N . LYS B 1 148 ? -15.349 1.125 5.347 1 89.15 148 LYS B N 1
ATOM 3999 C CA . LYS B 1 148 ? -14.889 0.437 6.55 1 89.15 148 LYS B CA 1
ATOM 4000 C C . LYS B 1 148 ? -13.373 0.265 6.538 1 89.15 148 LYS B C 1
ATOM 4002 O O . LYS B 1 148 ? -12.751 0.266 5.474 1 89.15 148 LYS B O 1
ATOM 4007 N N . PRO B 1 149 ? -12.807 0.119 7.744 1 88.46 149 PRO B N 1
ATOM 4008 C CA . PRO B 1 149 ? -11.373 -0.172 7.808 1 88.46 149 PRO B CA 1
ATOM 4009 C C . PRO B 1 149 ? -10.992 -1.432 7.034 1 88.46 149 PRO B C 1
ATOM 4011 O O . PRO B 1 149 ? -11.726 -2.423 7.061 1 88.46 149 PRO B O 1
ATOM 4014 N N . LEU B 1 150 ? -9.856 -1.408 6.386 1 88.71 150 LEU B N 1
ATOM 4015 C CA . LEU B 1 150 ? -9.46 -2.465 5.462 1 88.71 150 LEU B CA 1
ATOM 4016 C C . LEU B 1 150 ? -8.75 -3.595 6.201 1 88.71 150 LEU B C 1
ATOM 4018 O O . LEU B 1 150 ? -8.56 -4.681 5.648 1 88.71 150 LEU B O 1
ATOM 4022 N N . ASN B 1 151 ? -8.374 -3.383 7.389 1 81.03 151 ASN B N 1
ATOM 4023 C CA . ASN B 1 151 ? -7.663 -4.415 8.136 1 81.03 151 ASN B CA 1
ATOM 4024 C C . ASN B 1 151 ? -8.63 -5.388 8.806 1 81.03 151 ASN B C 1
ATOM 4026 O O . ASN B 1 151 ? -8.203 -6.339 9.464 1 81.03 151 ASN B O 1
ATOM 4030 N N . LYS B 1 152 ? -9.842 -5.226 8.579 1 79.53 152 LYS B N 1
ATOM 4031 C CA . LYS B 1 152 ? -10.866 -6.075 9.181 1 79.53 152 LYS B CA 1
ATOM 4032 C C . LYS B 1 152 ? -11.453 -7.04 8.155 1 79.53 152 LYS B C 1
ATOM 4034 O O . LYS B 1 152 ? -11.189 -6.918 6.958 1 79.53 152 LYS B O 1
ATOM 4039 N N . ILE B 1 153 ? -12.158 -8.004 8.703 1 77.43 153 ILE B N 1
ATOM 4040 C CA . ILE B 1 153 ? -12.921 -8.887 7.828 1 77.43 153 ILE B CA 1
ATOM 4041 C C . ILE B 1 153 ? -13.966 -8.078 7.063 1 77.43 153 ILE B C 1
ATOM 4043 O O . ILE B 1 153 ? -14.617 -7.197 7.631 1 77.43 153 ILE B O 1
ATOM 4047 N N . MET B 1 154 ? -13.971 -8.328 5.809 1 81.38 154 MET B N 1
ATOM 4048 C CA . MET B 1 154 ? -14.898 -7.583 4.963 1 81.38 154 MET B CA 1
ATOM 4049 C C . MET B 1 154 ? -16.08 -8.454 4.551 1 81.38 154 MET B C 1
ATOM 4051 O O . MET B 1 154 ? -15.892 -9.542 4.002 1 81.38 154 MET B O 1
ATOM 4055 N N . TYR B 1 155 ? -17.245 -7.95 4.855 1 83.68 155 TYR B N 1
ATOM 4056 C CA . TYR B 1 155 ? -18.473 -8.601 4.413 1 83.68 155 TYR B CA 1
ATOM 4057 C C . TYR B 1 155 ? -19.04 -7.912 3.177 1 83.68 155 TYR B C 1
ATOM 4059 O O . TYR B 1 155 ? -18.663 -6.781 2.861 1 83.68 155 TYR B O 1
ATOM 4067 N N . LEU B 1 156 ? -19.872 -8.63 2.5 1 85.67 156 LEU B N 1
ATOM 4068 C CA . LEU B 1 156 ? -20.47 -8.071 1.293 1 85.67 156 LEU B CA 1
ATOM 4069 C C . LEU B 1 156 ? -21.215 -6.777 1.604 1 85.67 156 LEU B C 1
ATOM 4071 O O . LEU B 1 156 ? -21.248 -5.861 0.779 1 85.67 156 LEU B O 1
ATOM 4075 N N . GLU B 1 157 ? -21.774 -6.724 2.748 1 87.59 157 GLU B N 1
ATOM 4076 C CA . GLU B 1 157 ? -22.55 -5.554 3.152 1 87.59 157 GLU B CA 1
ATOM 4077 C C . GLU B 1 157 ? -21.646 -4.347 3.387 1 87.59 157 GLU B C 1
ATOM 4079 O O . GLU B 1 157 ? -22.116 -3.208 3.403 1 87.59 157 GLU B O 1
ATOM 4084 N N . ASP B 1 158 ? -20.408 -4.656 3.567 1 89.23 158 ASP B N 1
ATOM 4085 C CA . ASP B 1 158 ? -19.455 -3.583 3.83 1 89.23 158 ASP B CA 1
ATOM 4086 C C . ASP B 1 158 ? -18.971 -2.947 2.529 1 89.23 158 ASP B C 1
ATOM 4088 O O . ASP B 1 158 ? -18.367 -1.872 2.545 1 89.23 158 ASP B O 1
ATOM 4092 N N . ILE B 1 159 ? -19.245 -3.609 1.463 1 92.43 159 ILE B N 1
ATOM 4093 C CA . ILE B 1 159 ? -18.784 -3.154 0.156 1 92.43 159 ILE B CA 1
ATOM 4094 C C . ILE B 1 159 ? -19.842 -2.256 -0.481 1 92.43 159 ILE B C 1
ATOM 4096 O O . ILE B 1 159 ? -21.035 -2.563 -0.433 1 92.43 159 ILE B O 1
ATOM 4100 N N . HIS B 1 160 ? -19.401 -1.234 -0.999 1 94.04 160 HIS B N 1
ATOM 4101 C CA . HIS B 1 160 ? -20.319 -0.318 -1.667 1 94.04 160 HIS B CA 1
ATOM 4102 C C . HIS B 1 160 ? -21.016 -0.996 -2.842 1 94.04 160 HIS B C 1
ATOM 4104 O O . HIS B 1 160 ? -20.455 -1.901 -3.464 1 94.04 160 HIS B O 1
ATOM 4110 N N . GLU B 1 161 ? -22.137 -0.526 -3.206 1 93.34 161 GLU B N 1
ATOM 4111 C CA . GLU B 1 161 ? -22.952 -1.121 -4.26 1 93.34 161 GLU B CA 1
ATOM 4112 C C . GLU B 1 161 ? -22.282 -0.978 -5.624 1 93.34 161 GLU B C 1
ATOM 4114 O O . GLU B 1 161 ? -22.483 -1.81 -6.51 1 93.34 161 GLU B O 1
ATOM 4119 N N . LYS B 1 162 ? -21.518 0.065 -5.713 1 94.68 162 LYS B N 1
ATOM 4120 C CA . LYS B 1 162 ? -20.832 0.307 -6.979 1 94.68 162 LYS B CA 1
ATOM 4121 C C . LYS B 1 162 ? -19.376 -0.143 -6.91 1 94.68 162 LYS B C 1
ATOM 4123 O O . LYS B 1 162 ? -18.658 0.204 -5.97 1 94.68 162 LYS B O 1
ATOM 4128 N N . SER B 1 163 ? -18.988 -0.953 -7.762 1 95.61 163 SER B N 1
ATOM 4129 C CA . SER B 1 163 ? -17.611 -1.366 -8.01 1 95.61 163 SER B CA 1
ATOM 4130 C C . SER B 1 163 ? -17.23 -1.173 -9.474 1 95.61 163 SER B C 1
ATOM 4132 O O . SER B 1 163 ? -18.077 -0.828 -10.301 1 95.61 163 SER B O 1
ATOM 4134 N N . LEU B 1 164 ? -16.003 -1.284 -9.766 1 96.64 164 LEU B N 1
ATOM 4135 C CA . LEU B 1 164 ? -15.528 -1.053 -11.126 1 96.64 164 LEU B CA 1
ATOM 4136 C C . LEU B 1 164 ? -14.764 -2.265 -11.649 1 96.64 164 LEU B C 1
ATOM 4138 O O . LEU B 1 164 ? -13.937 -2.838 -10.936 1 96.64 164 LEU B O 1
ATOM 4142 N N . PHE B 1 165 ? -15.131 -2.706 -12.815 1 95.98 165 PHE B N 1
ATOM 4143 C CA . PHE B 1 165 ? -14.304 -3.653 -13.554 1 95.98 165 PHE B CA 1
ATOM 4144 C C . PHE B 1 165 ? -13.36 -2.922 -14.502 1 95.98 165 PHE B C 1
ATOM 4146 O O . PHE B 1 165 ? -13.802 -2.129 -15.336 1 95.98 165 PHE B O 1
ATOM 4153 N N . ILE B 1 166 ? -12.083 -3.081 -14.342 1 95.58 166 ILE B N 1
ATOM 4154 C CA . ILE B 1 166 ? -11.055 -2.458 -15.17 1 95.58 166 ILE B CA 1
ATOM 4155 C C . ILE B 1 166 ? -10.318 -3.528 -15.971 1 95.58 166 ILE B C 1
ATOM 4157 O O . ILE B 1 166 ? -9.787 -4.484 -15.4 1 95.58 166 ILE B O 1
ATOM 4161 N N . GLU B 1 167 ? -10.277 -3.361 -17.28 1 91.3 167 GLU B N 1
ATOM 4162 C CA . GLU B 1 167 ? -9.66 -4.366 -18.14 1 91.3 167 GLU B CA 1
ATOM 4163 C C . GLU B 1 167 ? -8.141 -4.225 -18.152 1 91.3 167 GLU B C 1
ATOM 4165 O O . GLU B 1 167 ? -7.546 -3.953 -19.196 1 91.3 167 GLU B O 1
ATOM 4170 N N . GLU B 1 168 ? -7.492 -4.046 -17.153 1 90.41 168 GLU B N 1
ATOM 4171 C CA . GLU B 1 168 ? -6.041 -3.993 -16.999 1 90.41 168 GLU B CA 1
ATOM 4172 C C . GLU B 1 168 ? -5.555 -5.025 -15.986 1 90.41 168 GLU B C 1
ATOM 4174 O O . GLU B 1 168 ? -6.318 -5.46 -15.121 1 90.41 168 GLU B O 1
ATOM 4179 N N . LYS B 1 169 ? -4.343 -5.344 -16.138 1 88.2 169 LYS B N 1
ATOM 4180 C CA . LYS B 1 169 ? -3.742 -6.333 -15.248 1 88.2 169 LYS B CA 1
ATOM 4181 C C . LYS B 1 169 ? -3.731 -5.839 -13.804 1 88.2 169 LYS B C 1
ATOM 4183 O O . LYS B 1 169 ? -3.475 -4.661 -13.548 1 88.2 169 LYS B O 1
ATOM 4188 N N . TYR B 1 170 ? -3.959 -6.756 -12.92 1 88.92 170 TYR B N 1
ATOM 4189 C CA . TYR B 1 170 ? -4.012 -6.472 -11.491 1 88.92 170 TYR B CA 1
ATOM 4190 C C . TYR B 1 170 ? -2.757 -5.738 -11.034 1 88.92 170 TYR B C 1
ATOM 4192 O O . TYR B 1 170 ? -2.841 -4.748 -10.303 1 88.92 170 TYR B O 1
ATOM 4200 N N . SER B 1 171 ? -1.621 -6.219 -11.417 1 86.51 171 SER B N 1
ATOM 4201 C CA . SER B 1 171 ? -0.35 -5.666 -10.959 1 86.51 171 SER B CA 1
ATOM 4202 C C . SER B 1 171 ? -0.196 -4.21 -11.385 1 86.51 171 SER B C 1
ATOM 4204 O O . SER B 1 171 ? 0.343 -3.392 -10.636 1 86.51 171 SER B O 1
ATOM 4206 N N . ASP B 1 172 ? -0.687 -3.91 -12.525 1 86.66 172 ASP B N 1
ATOM 4207 C CA . ASP B 1 172 ? -0.598 -2.547 -13.038 1 86.66 172 ASP B CA 1
ATOM 4208 C C . ASP B 1 172 ? -1.524 -1.608 -12.268 1 86.66 172 ASP B C 1
ATOM 4210 O O . ASP B 1 172 ? -1.13 -0.497 -11.907 1 86.66 172 ASP B O 1
ATOM 4214 N N . ILE B 1 173 ? -2.698 -2.091 -12.076 1 90.34 173 ILE B N 1
ATOM 4215 C CA . ILE B 1 173 ? -3.68 -1.277 -11.368 1 90.34 173 ILE B CA 1
ATOM 4216 C C . ILE B 1 173 ? -3.232 -1.068 -9.924 1 90.34 173 ILE B C 1
ATOM 4218 O O . ILE B 1 173 ? -3.346 0.036 -9.385 1 90.34 173 ILE B O 1
ATOM 4222 N N . PHE B 1 174 ? -2.785 -2.101 -9.344 1 88.69 174 PHE B N 1
ATOM 4223 C CA . PHE B 1 174 ? -2.352 -2.021 -7.954 1 88.69 174 PHE B CA 1
ATOM 4224 C C . PHE B 1 174 ? -1.2 -1.036 -7.801 1 88.69 174 PHE B C 1
ATOM 4226 O O . PHE B 1 174 ? -1.173 -0.245 -6.856 1 88.69 174 PHE B O 1
ATOM 4233 N N . LYS B 1 175 ? -0.249 -1.093 -8.633 1 84.56 175 LYS B N 1
ATOM 4234 C CA . LYS B 1 175 ? 0.869 -0.154 -8.637 1 84.56 175 LYS B CA 1
ATOM 4235 C C . LYS B 1 175 ? 0.379 1.284 -8.776 1 84.56 175 LYS B C 1
ATOM 4237 O O . LYS B 1 175 ? 0.816 2.169 -8.038 1 84.56 175 LYS B O 1
ATOM 4242 N N . LYS B 1 176 ? -0.483 1.509 -9.676 1 85.16 176 LYS B N 1
ATOM 4243 C CA . LYS B 1 176 ? -1.012 2.849 -9.914 1 85.16 176 LYS B CA 1
ATOM 4244 C C . LYS B 1 176 ? -1.784 3.359 -8.7 1 85.16 176 LYS B C 1
ATOM 4246 O O . LYS B 1 176 ? -1.676 4.532 -8.338 1 85.16 176 LYS B O 1
ATOM 4251 N N . LEU B 1 177 ? -2.545 2.458 -8.114 1 88.39 177 LEU B N 1
ATOM 4252 C CA . LEU B 1 177 ? -3.34 2.852 -6.956 1 88.39 177 LEU B CA 1
ATOM 4253 C C . LEU B 1 177 ? -2.444 3.145 -5.757 1 88.39 177 LEU B C 1
ATOM 4255 O O . LEU B 1 177 ? -2.762 4.007 -4.935 1 88.39 177 LEU B O 1
ATOM 4259 N N . ARG B 1 178 ? -1.43 2.405 -5.656 1 84.14 178 ARG B N 1
ATOM 4260 C CA . ARG B 1 178 ? -0.479 2.654 -4.578 1 84.14 178 ARG B CA 1
ATOM 4261 C C . ARG B 1 178 ? 0.087 4.068 -4.662 1 84.14 178 ARG B C 1
ATOM 4263 O O . ARG B 1 178 ? 0.343 4.701 -3.635 1 84.14 178 ARG B O 1
ATOM 4270 N N . ILE B 1 179 ? 0.124 4.528 -5.838 1 79.51 179 ILE B N 1
ATOM 4271 C CA . ILE B 1 179 ? 0.709 5.843 -6.077 1 79.51 179 ILE B CA 1
ATOM 4272 C C . ILE B 1 179 ? -0.376 6.914 -5.988 1 79.51 179 ILE B C 1
ATOM 4274 O O . ILE B 1 179 ? -0.162 7.975 -5.396 1 79.51 179 ILE B O 1
ATOM 4278 N N . HIS B 1 180 ? -1.612 6.532 -6.463 1 82.85 180 HIS B N 1
ATOM 4279 C CA . HIS B 1 180 ? -2.629 7.557 -6.674 1 82.85 180 HIS B CA 1
ATOM 4280 C C . HIS B 1 180 ? -3.762 7.424 -5.662 1 82.85 180 HIS B C 1
ATOM 4282 O O . HIS B 1 180 ? -4.733 8.183 -5.708 1 82.85 180 HIS B O 1
ATOM 4288 N N . ALA B 1 181 ? -3.701 6.539 -4.78 1 84 181 ALA B N 1
ATOM 4289 C CA . ALA B 1 181 ? -4.843 6.233 -3.921 1 84 181 ALA B CA 1
ATOM 4290 C C . ALA B 1 181 ? -5.328 7.481 -3.189 1 84 181 ALA B C 1
ATOM 4292 O O . ALA B 1 181 ? -6.534 7.688 -3.034 1 84 181 ALA B O 1
ATOM 4293 N N . LEU B 1 182 ? -4.394 8.27 -2.734 1 84.51 182 LEU B N 1
ATOM 4294 C CA . LEU B 1 182 ? -4.775 9.458 -1.978 1 84.51 182 LEU B CA 1
ATOM 4295 C C . LEU B 1 182 ? -5.495 10.463 -2.872 1 84.51 182 LEU B C 1
ATOM 4297 O O . LEU B 1 182 ? -6.388 11.18 -2.414 1 84.51 182 LEU B O 1
ATOM 4301 N N . LYS B 1 183 ? -5.078 10.476 -4.135 1 84.52 183 LYS B N 1
ATOM 4302 C CA . LYS B 1 183 ? -5.759 11.315 -5.116 1 84.52 183 LYS B CA 1
ATOM 4303 C C . LYS B 1 183 ? -7.245 10.976 -5.194 1 84.52 183 LYS B C 1
ATOM 4305 O O . LYS B 1 183 ? -8.093 11.871 -5.186 1 84.52 183 LYS B O 1
ATOM 4310 N N . TYR B 1 184 ? -7.507 9.754 -5.239 1 87.1 184 TYR B N 1
ATOM 4311 C CA . TYR B 1 184 ? -8.89 9.306 -5.354 1 87.1 184 TYR B CA 1
ATOM 4312 C C . TYR B 1 184 ? -9.645 9.525 -4.049 1 87.1 184 TYR B C 1
ATOM 4314 O O . TYR B 1 184 ? -10.793 9.975 -4.056 1 87.1 184 TYR B O 1
ATOM 4322 N N . LEU B 1 185 ? -8.98 9.234 -2.988 1 86.82 185 LEU B N 1
ATOM 4323 C CA . LEU B 1 185 ? -9.604 9.423 -1.683 1 86.82 185 LEU B CA 1
ATOM 4324 C C . LEU B 1 185 ? -9.963 10.888 -1.458 1 86.82 185 LEU B C 1
ATOM 4326 O O . LEU B 1 185 ? -11.055 11.196 -0.977 1 86.82 185 LEU B O 1
ATOM 4330 N N . ASN B 1 186 ? -9.084 11.738 -1.796 1 84.74 186 ASN B N 1
ATOM 4331 C CA . ASN B 1 186 ? -9.282 13.169 -1.587 1 84.74 186 ASN B CA 1
ATOM 4332 C C . ASN B 1 186 ? -10.392 13.718 -2.479 1 84.74 186 ASN B C 1
ATOM 4334 O O . ASN B 1 186 ? -11.034 14.712 -2.137 1 84.74 186 ASN B O 1
ATOM 4338 N N . ALA B 1 187 ? -10.549 13.138 -3.612 1 84 187 ALA B N 1
ATOM 4339 C CA . ALA B 1 187 ? -11.627 13.561 -4.502 1 84 187 ALA B CA 1
ATOM 4340 C C . ALA B 1 187 ? -12.981 13.471 -3.804 1 84 187 ALA B C 1
ATOM 4342 O O . ALA B 1 187 ? -13.88 14.271 -4.074 1 84 187 ALA B O 1
ATOM 4343 N N . GLY B 1 188 ? -13.082 12.495 -2.929 1 86.26 188 GLY B N 1
ATOM 4344 C CA . GLY B 1 188 ? -14.332 12.325 -2.206 1 86.26 188 GLY B CA 1
ATOM 4345 C C . GLY B 1 188 ? -14.532 13.354 -1.108 1 86.26 188 GLY B C 1
ATOM 4346 O O . GLY B 1 188 ? -15.649 13.542 -0.622 1 86.26 188 GLY B O 1
ATOM 4347 N N . LEU B 1 189 ? -13.442 13.93 -0.674 1 84.42 189 LEU B N 1
ATOM 4348 C CA . LEU B 1 189 ? -13.502 14.879 0.433 1 84.42 189 LEU B CA 1
ATOM 4349 C C . LEU B 1 189 ? -13.835 16.28 -0.069 1 84.42 189 LEU B C 1
ATOM 4351 O O . LEU B 1 189 ? -14.163 17.166 0.724 1 84.42 189 LEU B O 1
ATOM 4355 N N . ASP B 1 190 ? -13.867 16.422 -1.409 1 76.28 190 ASP B N 1
ATOM 4356 C CA . ASP B 1 190 ? -14.156 17.712 -2.028 1 76.28 190 ASP B CA 1
ATOM 4357 C C . ASP B 1 190 ? -13.198 18.79 -1.525 1 76.28 190 ASP B C 1
ATOM 4359 O O . ASP B 1 190 ? -11.979 18.647 -1.64 1 76.28 190 ASP B O 1
ATOM 4363 N N . ASN B 1 191 ? -13.666 19.885 -0.87 1 73.55 191 ASN B N 1
ATOM 4364 C CA . ASN B 1 191 ? -12.835 21.024 -0.495 1 73.55 191 ASN B CA 1
ATOM 4365 C C . ASN B 1 191 ? -12.441 20.97 0.978 1 73.55 191 ASN B C 1
ATOM 4367 O O . ASN B 1 191 ? -12.084 21.991 1.567 1 73.55 191 ASN B O 1
ATOM 4371 N N . ARG B 1 192 ? -12.426 19.774 1.463 1 78.33 192 ARG B N 1
ATOM 4372 C CA . ARG B 1 192 ? -12.096 19.667 2.881 1 78.33 192 ARG B CA 1
ATOM 4373 C C . ARG B 1 192 ? -10.685 19.121 3.075 1 78.33 192 ARG B C 1
ATOM 4375 O O . ARG B 1 192 ? -10.248 18.238 2.334 1 78.33 192 ARG B O 1
ATOM 4382 N N . ASP B 1 193 ? -10.032 19.653 4.071 1 82.33 193 ASP B N 1
ATOM 4383 C CA . ASP B 1 193 ? -8.709 19.187 4.474 1 82.33 193 ASP B CA 1
ATOM 4384 C C . ASP B 1 193 ? -8.811 18.083 5.523 1 82.33 193 ASP B C 1
ATOM 4386 O O . ASP B 1 193 ? -9.819 17.979 6.226 1 82.33 193 ASP B O 1
ATOM 4390 N N . TRP B 1 194 ? -7.818 17.253 5.557 1 87.66 194 TRP B N 1
ATOM 4391 C CA . TRP B 1 194 ? -7.679 16.363 6.705 1 87.66 194 TRP B CA 1
ATOM 4392 C C . TRP B 1 194 ? -7.489 17.159 7.991 1 87.66 194 TRP B C 1
ATOM 4394 O O . TRP B 1 194 ? -6.885 18.234 7.979 1 87.66 194 TRP B O 1
ATOM 4404 N N . TYR B 1 195 ? -8.049 16.619 9.003 1 90.33 195 TYR B N 1
ATOM 4405 C CA . TYR B 1 195 ? -7.786 17.229 10.302 1 90.33 195 TYR B CA 1
ATOM 4406 C C . TYR B 1 195 ? -6.362 16.942 10.762 1 90.33 195 TYR B C 1
ATOM 4408 O O . TYR B 1 195 ? -5.896 15.803 10.687 1 90.33 195 TYR B O 1
ATOM 4416 N N . GLU B 1 196 ? -5.723 17.935 11.06 1 91.07 196 GLU B N 1
ATOM 4417 C CA . GLU B 1 196 ? -4.45 17.78 11.758 1 91.07 196 GLU B CA 1
ATOM 4418 C C . GLU B 1 196 ? -4.623 17.953 13.265 1 91.07 196 GLU B C 1
ATOM 4420 O O . GLU B 1 196 ? -5.018 19.024 13.73 1 91.07 196 GLU B O 1
ATOM 4425 N N . ILE B 1 197 ? -4.285 16.947 13.969 1 94.22 197 ILE B N 1
ATOM 4426 C CA . ILE B 1 197 ? -4.455 17.042 15.415 1 94.22 197 ILE B CA 1
ATOM 4427 C C . ILE B 1 197 ? -3.154 16.655 16.114 1 94.22 197 ILE B C 1
ATOM 4429 O O . ILE B 1 197 ? -2.324 15.943 15.544 1 94.22 197 ILE B O 1
ATOM 4433 N N . GLU B 1 198 ? -3.007 17.206 17.235 1 93.95 198 GLU B N 1
ATOM 4434 C CA . GLU B 1 198 ? -1.869 16.883 18.09 1 93.95 198 GLU B CA 1
ATOM 4435 C C . GLU B 1 198 ? -2.317 16.152 19.352 1 93.95 198 GLU B C 1
ATOM 4437 O O . GLU B 1 198 ? -3.183 16.637 20.083 1 93.95 198 GLU B O 1
ATOM 4442 N N . ILE B 1 199 ? -1.735 15.017 19.535 1 94.72 199 ILE B N 1
ATOM 4443 C CA . ILE B 1 199 ? -2.023 14.236 20.734 1 94.72 199 ILE B CA 1
ATOM 4444 C C . ILE B 1 199 ? -0.825 14.282 21.68 1 94.72 199 ILE B C 1
ATOM 4446 O O . ILE B 1 199 ? 0.295 13.94 21.291 1 94.72 199 ILE B O 1
ATOM 4450 N N . LYS B 1 200 ? -0.994 14.687 22.865 1 92.98 200 LYS B N 1
ATOM 4451 C CA . LYS B 1 200 ? 0.052 14.71 23.883 1 92.98 200 LYS B CA 1
ATOM 4452 C C . LYS B 1 200 ? -0.185 13.634 24.94 1 92.98 200 LYS B C 1
ATOM 4454 O O . LYS B 1 200 ? -1.294 13.505 25.463 1 92.98 200 LYS B O 1
ATOM 4459 N N . ILE B 1 201 ? 0.792 12.922 25.179 1 92.96 201 ILE B N 1
ATOM 4460 C CA . ILE B 1 201 ? 0.725 11.826 26.139 1 92.96 201 ILE B CA 1
ATOM 4461 C C . ILE B 1 201 ? 1.4 12.241 27.444 1 92.96 201 ILE B C 1
ATOM 4463 O O . ILE B 1 201 ? 2.571 12.629 27.449 1 92.96 201 ILE B O 1
ATOM 4467 N N . TYR B 1 202 ? 0.67 12.144 28.549 1 90.02 202 TYR B N 1
ATOM 4468 C CA . TYR B 1 202 ? 1.185 12.451 29.879 1 90.02 202 TYR B CA 1
ATOM 4469 C C . TYR B 1 202 ? 1.181 11.212 30.765 1 90.02 202 TYR B C 1
ATOM 4471 O O . TYR B 1 202 ? 0.162 10.527 30.881 1 90.02 202 TYR B O 1
ATOM 4479 N N . ASP B 1 203 ? 2.282 11.01 31.33 1 88.44 203 ASP B N 1
ATOM 4480 C CA . ASP B 1 203 ? 2.385 9.9 32.272 1 88.44 203 ASP B CA 1
ATOM 4481 C C . ASP B 1 203 ? 3.353 10.23 33.406 1 88.44 203 ASP B C 1
ATOM 4483 O O . ASP B 1 203 ? 4.551 10.405 33.175 1 88.44 203 ASP B O 1
ATOM 4487 N N . ARG B 1 204 ? 2.879 10.138 34.598 1 83.98 204 ARG B N 1
ATOM 4488 C CA . ARG B 1 204 ? 3.682 10.471 35.77 1 83.98 204 ARG B CA 1
ATOM 4489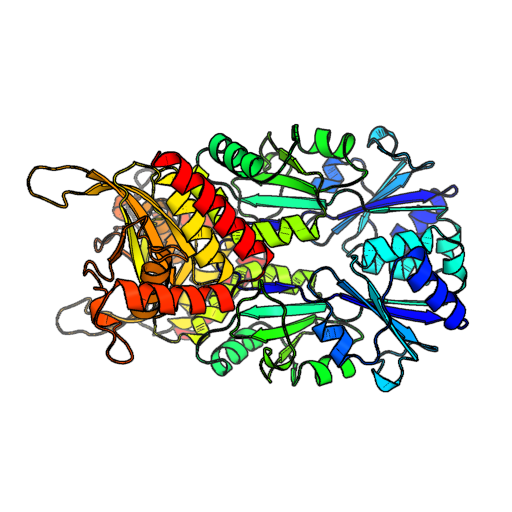 C C . ARG B 1 204 ? 4.783 9.438 35.991 1 83.98 204 ARG B C 1
ATOM 4491 O O . ARG B 1 204 ? 5.814 9.742 36.594 1 83.98 204 ARG B O 1
ATOM 4498 N N . TYR B 1 205 ? 4.622 8.277 35.51 1 86.8 205 TYR B N 1
ATOM 4499 C CA . TYR B 1 205 ? 5.575 7.2 35.757 1 86.8 205 TYR B CA 1
ATOM 4500 C C . TYR B 1 205 ? 6.569 7.077 34.609 1 86.8 205 TYR B C 1
ATOM 4502 O O . TYR B 1 205 ? 7.482 6.249 34.656 1 86.8 205 TYR B O 1
ATOM 4510 N N . GLY B 1 206 ? 6.363 7.811 33.517 1 84.87 206 GLY B N 1
ATOM 4511 C CA . GLY B 1 206 ? 7.354 7.906 32.457 1 84.87 206 GLY B CA 1
ATOM 4512 C C . GLY B 1 206 ? 7.264 6.772 31.453 1 84.87 206 GLY B C 1
ATOM 4513 O O . GLY B 1 206 ? 8.183 6.567 30.657 1 84.87 206 GLY B O 1
ATOM 4514 N N . ALA B 1 207 ? 6.216 5.977 31.473 1 89.72 207 ALA B N 1
ATOM 4515 C CA . ALA B 1 207 ? 6.06 4.864 30.54 1 89.72 207 ALA B CA 1
ATOM 4516 C C . ALA B 1 207 ? 5.523 5.346 29.196 1 89.72 207 ALA B C 1
ATOM 4518 O O . ALA B 1 207 ? 4.57 4.775 28.66 1 89.72 207 ALA B O 1
ATOM 4519 N N . TYR B 1 208 ? 6.11 6.353 28.628 1 87.09 208 TYR B N 1
ATOM 4520 C CA . TYR B 1 208 ? 5.614 7.032 27.436 1 87.09 208 TYR B CA 1
ATOM 4521 C C . TYR B 1 208 ? 5.624 6.098 26.232 1 87.09 208 TYR B C 1
ATOM 4523 O O . TYR B 1 208 ? 4.659 6.052 25.466 1 87.09 208 TYR B O 1
ATOM 4531 N N . LYS B 1 209 ? 6.656 5.381 26.175 1 85.11 209 LYS B N 1
ATOM 4532 C CA . LYS B 1 209 ? 6.798 4.485 25.032 1 85.11 209 LYS B CA 1
ATOM 4533 C C . LYS B 1 209 ? 5.669 3.459 24.994 1 85.11 209 LYS B C 1
ATOM 4535 O O . LYS B 1 209 ? 5.078 3.217 23.939 1 85.11 209 LYS B O 1
ATOM 4540 N N . LEU B 1 210 ? 5.374 2.905 26.079 1 92.29 210 LEU B N 1
ATOM 4541 C CA . LEU B 1 210 ? 4.331 1.889 26.163 1 92.29 210 LEU B CA 1
ATOM 4542 C C . LEU B 1 210 ? 2.962 2.488 25.857 1 92.29 210 LEU B C 1
ATOM 4544 O O . LEU B 1 210 ? 2.16 1.881 25.143 1 92.29 210 LEU B O 1
ATOM 4548 N N . HIS B 1 211 ? 2.717 3.7 26.401 1 93.59 211 HIS B N 1
ATOM 4549 C CA . HIS B 1 211 ? 1.45 4.373 26.137 1 93.59 211 HIS B CA 1
ATOM 4550 C C . HIS B 1 211 ? 1.304 4.715 24.658 1 93.59 211 HIS B C 1
ATOM 4552 O O . HIS B 1 211 ? 0.209 4.618 24.099 1 93.59 211 HIS B O 1
ATOM 4558 N N . TYR B 1 212 ? 2.395 5.069 24.096 1 90.23 212 TYR B N 1
ATOM 4559 C CA . TYR B 1 212 ? 2.382 5.379 22.671 1 90.23 212 TYR B CA 1
ATOM 4560 C C . TYR B 1 212 ? 2.072 4.137 21.845 1 90.23 212 TYR B C 1
ATOM 4562 O O . TYR B 1 212 ? 1.237 4.178 20.939 1 90.23 212 TYR B O 1
ATOM 4570 N N . GLU B 1 213 ? 2.736 3.099 22.114 1 90.07 213 GLU B N 1
ATOM 4571 C CA . GLU B 1 213 ? 2.512 1.853 21.387 1 90.07 213 GLU B CA 1
ATOM 4572 C C . GLU B 1 213 ? 1.063 1.392 21.515 1 90.07 213 GLU B C 1
ATOM 4574 O O . GLU B 1 213 ? 0.464 0.933 20.541 1 90.07 213 GLU B O 1
ATOM 4579 N N . ARG B 1 214 ? 0.557 1.515 22.699 1 95.19 214 ARG B N 1
ATOM 4580 C CA . ARG B 1 214 ? -0.834 1.147 22.942 1 95.19 214 ARG B CA 1
ATOM 4581 C C . ARG B 1 214 ? -1.781 2.013 22.118 1 95.19 214 ARG B C 1
ATOM 4583 O O . ARG B 1 214 ? -2.718 1.502 21.5 1 95.19 214 ARG B O 1
ATOM 4590 N N . LEU B 1 215 ? -1.537 3.311 22.133 1 93.81 215 LEU B N 1
ATOM 4591 C CA . LEU B 1 215 ? -2.351 4.242 21.359 1 93.81 215 LEU B CA 1
ATOM 4592 C C . LEU B 1 215 ? -2.254 3.938 19.867 1 93.81 215 LEU B C 1
ATOM 4594 O O . LEU B 1 215 ? -3.262 3.964 19.157 1 93.81 215 LEU B O 1
ATOM 4598 N N . LEU B 1 216 ? -1.062 3.685 19.464 1 91.22 216 LEU B N 1
ATOM 4599 C CA . LEU B 1 216 ? -0.819 3.367 18.061 1 91.22 216 LEU B CA 1
ATOM 4600 C C . LEU B 1 216 ? -1.626 2.147 17.632 1 91.22 216 LEU B C 1
ATOM 4602 O O . LEU B 1 216 ? -2.216 2.138 16.549 1 91.22 216 LEU B O 1
ATOM 4606 N N . LYS B 1 217 ? -1.632 1.15 18.427 1 91.52 217 LYS B N 1
ATOM 4607 C CA . LYS B 1 217 ? -2.379 -0.066 18.12 1 91.52 217 LYS B CA 1
ATOM 4608 C C . LYS B 1 217 ? -3.868 0.228 17.963 1 91.52 217 LYS B C 1
ATOM 4610 O O . LYS B 1 217 ? -4.534 -0.354 17.104 1 91.52 217 LYS B O 1
ATOM 4615 N N . ILE B 1 218 ? -4.333 1.088 18.775 1 93.86 218 ILE B N 1
ATOM 4616 C CA . ILE B 1 218 ? -5.749 1.44 18.736 1 93.86 218 ILE B CA 1
ATOM 4617 C C . ILE B 1 218 ? -6.046 2.242 17.471 1 93.86 218 ILE B C 1
ATOM 4619 O O . ILE B 1 218 ? -6.999 1.942 16.748 1 93.86 218 ILE B O 1
ATOM 4623 N N . LEU B 1 219 ? -5.236 3.257 17.181 1 92.58 219 LEU B N 1
ATOM 4624 C CA . LEU B 1 219 ? -5.448 4.112 16.019 1 92.58 219 LEU B CA 1
ATOM 4625 C C . LEU B 1 219 ? -5.321 3.313 14.726 1 92.58 219 LEU B C 1
ATOM 4627 O O . LEU B 1 219 ? -6.086 3.526 13.782 1 92.58 219 LEU B O 1
ATOM 4631 N N . GLU B 1 220 ? -4.396 2.438 14.704 1 89.19 220 GLU B N 1
ATOM 4632 C CA . GLU B 1 220 ? -4.188 1.588 13.535 1 89.19 220 GLU B CA 1
ATOM 4633 C C . GLU B 1 220 ? -5.316 0.571 13.385 1 89.19 220 GLU B C 1
ATOM 4635 O O . GLU B 1 220 ? -5.792 0.323 12.275 1 89.19 220 GLU B O 1
ATOM 4640 N N . GLY B 1 221 ? -5.625 -0.048 14.526 1 89.01 221 GLY B N 1
ATOM 4641 C CA . GLY B 1 221 ? -6.708 -1.018 14.494 1 89.01 221 GLY B CA 1
ATOM 4642 C C . GLY B 1 221 ? -8.006 -0.446 13.956 1 89.01 221 GLY B C 1
ATOM 4643 O O . GLY B 1 221 ? -8.753 -1.137 13.26 1 89.01 221 GLY B O 1
ATOM 4644 N N . LEU B 1 222 ? -8.212 0.825 14.251 1 91.63 222 LEU B N 1
ATOM 4645 C CA . LEU B 1 222 ? -9.429 1.498 13.81 1 91.63 222 LEU B CA 1
ATOM 4646 C C . LEU B 1 222 ? -9.195 2.238 12.498 1 91.63 222 LEU B C 1
ATOM 4648 O O . LEU B 1 222 ? -10.134 2.783 11.912 1 91.63 222 LEU B O 1
ATOM 4652 N N . GLU B 1 223 ? -7.952 2.251 12.005 1 89.95 223 GLU B N 1
ATOM 4653 C CA . GLU B 1 223 ? -7.547 2.924 10.774 1 89.95 223 GLU B CA 1
ATOM 4654 C C . GLU B 1 223 ? -8.091 4.349 10.72 1 89.95 223 GLU B C 1
ATOM 4656 O O . GLU B 1 223 ? -8.776 4.721 9.765 1 89.95 223 GLU B O 1
ATOM 4661 N N . LEU B 1 224 ? -7.583 5.138 11.637 1 91.97 224 LEU B N 1
ATOM 4662 C CA . LEU B 1 224 ? -8.204 6.442 11.844 1 91.97 224 LEU B CA 1
ATOM 4663 C C . LEU B 1 224 ? -7.413 7.539 11.141 1 91.97 224 LEU B C 1
ATOM 4665 O O . LEU B 1 224 ? -7.86 8.687 11.074 1 91.97 224 LEU B O 1
ATOM 4669 N N . GLY B 1 225 ? -6.245 7.217 10.7 1 90.08 225 GLY B N 1
ATOM 4670 C CA . GLY B 1 225 ? -5.473 8.266 10.053 1 90.08 225 GLY B CA 1
ATOM 4671 C C . GLY B 1 225 ? -3.992 7.949 9.963 1 90.08 225 GLY B C 1
ATOM 4672 O O . GLY B 1 225 ? -3.599 6.781 9.996 1 90.08 225 GLY B O 1
ATOM 4673 N N . PHE B 1 226 ? -3.222 9.048 9.794 1 87.8 226 PHE B N 1
ATOM 4674 C CA . PHE B 1 226 ? -1.78 8.93 9.612 1 87.8 226 PHE B CA 1
ATOM 4675 C C . PHE B 1 226 ? -1.032 9.657 10.723 1 87.8 226 PHE B C 1
ATOM 4677 O O . PHE B 1 226 ? -1.401 10.771 11.1 1 87.8 226 PHE B O 1
ATOM 4684 N N . ILE B 1 227 ? -0.06 8.95 11.205 1 88.33 227 ILE B N 1
ATOM 4685 C CA . ILE B 1 227 ? 0.862 9.624 12.113 1 88.33 227 ILE B CA 1
ATOM 4686 C C . ILE B 1 227 ? 2.057 10.162 11.329 1 88.33 227 ILE B C 1
ATOM 4688 O O . ILE B 1 227 ? 2.899 9.392 10.862 1 88.33 227 ILE B O 1
ATOM 4692 N N . LEU B 1 228 ? 2.155 11.461 11.152 1 86.18 228 LEU B N 1
ATOM 4693 C CA . LEU B 1 228 ? 3.225 12.051 10.354 1 86.18 228 LEU B CA 1
ATOM 4694 C C . LEU B 1 228 ? 4.207 12.811 11.239 1 86.18 228 LEU B C 1
ATOM 4696 O O . LEU B 1 228 ? 4.635 13.915 10.893 1 86.18 228 LEU B O 1
ATOM 4700 N N . GLY B 1 229 ? 4.506 12.33 12.382 1 81.96 229 GLY B N 1
ATOM 4701 C CA . GLY B 1 229 ? 5.501 12.923 13.262 1 81.96 229 GLY B CA 1
ATOM 4702 C C . GLY B 1 229 ? 5.313 12.541 14.718 1 81.96 229 GLY B C 1
ATOM 4703 O O . GLY B 1 229 ? 4.181 12.418 15.192 1 81.96 229 GLY B O 1
ATOM 4704 N N . GLU B 1 230 ? 6.324 12.252 15.305 1 78.65 230 GLU B N 1
ATOM 4705 C CA . GLU B 1 230 ? 6.362 12.009 16.744 1 78.65 230 GLU B CA 1
ATOM 4706 C C . GLU B 1 230 ? 7.604 12.633 17.375 1 78.65 230 GLU B C 1
ATOM 4708 O O . GLU B 1 230 ? 8.68 12.629 16.775 1 78.65 230 GLU B O 1
ATOM 4713 N N . SER B 1 231 ? 7.338 13.283 18.481 1 80.34 231 SER B N 1
ATOM 4714 C CA . SER B 1 231 ? 8.481 13.944 19.104 1 80.34 231 SER B CA 1
ATOM 4715 C C . SER B 1 231 ? 8.301 14.05 20.614 1 80.34 231 SER B C 1
ATOM 4717 O O . SER B 1 231 ? 7.174 14.062 21.112 1 80.34 231 SER B O 1
ATOM 4719 N N . TRP B 1 232 ? 9.416 14.065 21.218 1 77.83 232 TRP B N 1
ATOM 4720 C CA . TRP B 1 232 ? 9.439 14.446 22.627 1 77.83 232 TRP B CA 1
ATOM 4721 C C . TRP B 1 232 ? 9.405 15.963 22.781 1 77.83 232 TRP B C 1
ATOM 4723 O O . TRP B 1 232 ? 10.051 16.685 22.018 1 77.83 232 TRP B O 1
ATOM 4733 N N . THR B 1 233 ? 8.534 16.374 23.554 1 74.63 233 THR B N 1
ATOM 4734 C CA . THR B 1 233 ? 8.517 17.802 23.853 1 74.63 233 THR B CA 1
ATOM 4735 C C . THR B 1 233 ? 8.306 18.04 25.345 1 74.63 233 THR B C 1
ATOM 4737 O O . THR B 1 233 ? 8.105 17.093 26.108 1 74.63 233 THR B O 1
ATOM 4740 N N . LYS B 1 234 ? 8.675 19.243 25.805 1 71.06 234 LYS B N 1
ATOM 4741 C CA . LYS B 1 234 ? 8.428 19.65 27.185 1 71.06 234 LYS B CA 1
ATOM 4742 C C . LYS B 1 234 ? 7.145 20.47 27.295 1 71.06 234 LYS B C 1
ATOM 4744 O O . LYS B 1 234 ? 6.807 21.229 26.385 1 71.06 234 LYS B O 1
ATOM 4749 N N . ASP B 1 235 ? 6.414 20.071 28.189 1 70.02 235 ASP B N 1
ATOM 4750 C CA . ASP B 1 235 ? 5.213 20.844 28.491 1 70.02 235 ASP B CA 1
ATOM 4751 C C . ASP B 1 235 ? 5.242 21.366 29.926 1 70.02 235 ASP B C 1
ATOM 4753 O O . ASP B 1 235 ? 5.993 20.859 30.762 1 70.02 235 ASP B O 1
ATOM 4757 N N . TYR B 1 236 ? 4.632 22.473 30.073 1 62.2 236 TYR B N 1
ATOM 4758 C CA . TYR B 1 236 ? 4.55 23.092 31.391 1 62.2 236 TYR B CA 1
ATOM 4759 C C . TYR B 1 236 ? 3.113 23.113 31.896 1 62.2 236 TYR B C 1
ATOM 4761 O O . TYR B 1 236 ? 2.446 24.149 31.848 1 62.2 236 TYR B O 1
ATOM 4769 N N . PRO B 1 237 ? 2.643 21.915 32.273 1 52.34 237 PRO B N 1
ATOM 4770 C CA . PRO B 1 237 ? 1.251 21.866 32.725 1 52.34 237 PRO B CA 1
ATOM 4771 C C . PRO B 1 237 ? 0.963 22.85 33.857 1 52.34 237 PRO B C 1
ATOM 4773 O O . PRO B 1 237 ? -0.145 23.386 33.948 1 52.34 237 PRO B O 1
ATOM 4776 N N . ARG B 1 238 ? 1.901 23.043 34.773 1 55.55 238 ARG B N 1
ATOM 4777 C CA . ARG B 1 238 ? 1.871 24.033 35.844 1 55.55 238 ARG B CA 1
ATOM 4778 C C . ARG B 1 238 ? 3.089 24.949 35.777 1 55.55 238 ARG B C 1
ATOM 4780 O O . ARG B 1 238 ? 4.129 24.569 35.234 1 55.55 238 ARG B O 1
ATOM 4787 N N . LEU B 1 239 ? 2.867 26.111 36.171 1 54.29 239 LEU B N 1
ATOM 4788 C CA . LEU B 1 239 ? 3.935 27.103 36.219 1 54.29 239 LEU B CA 1
ATOM 4789 C C . LEU B 1 239 ? 5.194 26.517 36.849 1 54.29 239 LEU B C 1
ATOM 4791 O O . LEU B 1 239 ? 5.133 25.908 37.92 1 54.29 239 LEU B O 1
ATOM 4795 N N . PHE B 1 240 ? 6.338 26.527 36.112 1 55.23 240 PHE B N 1
ATOM 4796 C CA . PHE B 1 240 ? 7.692 26.174 36.521 1 55.23 240 PHE B CA 1
ATOM 4797 C C . PHE B 1 240 ? 7.878 24.662 36.533 1 55.23 240 PHE B C 1
ATOM 4799 O O . PHE B 1 240 ? 8.866 24.157 37.071 1 55.23 240 PHE B O 1
ATOM 4806 N N . MET B 1 241 ? 6.915 23.813 36.256 1 52.78 241 MET B N 1
ATOM 4807 C CA . MET B 1 241 ? 7.097 22.365 36.228 1 52.78 241 MET B CA 1
ATOM 4808 C C . MET B 1 241 ? 7.192 21.856 34.793 1 52.78 241 MET B C 1
ATOM 4810 O O . MET B 1 241 ? 6.185 21.781 34.088 1 52.78 241 MET B O 1
ATOM 4814 N N . ALA B 1 242 ? 8.368 21.646 34.339 1 64.23 242 ALA B N 1
ATOM 4815 C CA . ALA B 1 242 ? 8.581 21.079 33.01 1 64.23 242 ALA B CA 1
ATOM 4816 C C . ALA B 1 242 ? 8.425 19.562 33.029 1 64.23 242 ALA B C 1
ATOM 4818 O O . ALA B 1 242 ? 9.014 18.881 33.872 1 64.23 242 ALA B O 1
ATOM 4819 N N . VAL B 1 243 ? 7.412 19.108 32.375 1 69.09 243 VAL B N 1
ATOM 4820 C CA . VAL B 1 243 ? 7.245 17.661 32.277 1 69.09 243 VAL B CA 1
ATOM 4821 C C . VAL B 1 243 ? 7.487 17.209 30.839 1 69.09 243 VAL B C 1
ATOM 4823 O O . VAL B 1 243 ? 7.168 17.933 29.892 1 69.09 243 VAL B O 1
ATOM 4826 N N . GLY B 1 244 ? 8.204 16.146 30.714 1 73.28 244 GLY B N 1
ATOM 4827 C CA . GLY B 1 244 ? 8.38 15.541 29.403 1 73.28 244 GLY B CA 1
ATOM 4828 C C . GLY B 1 244 ? 7.102 14.941 28.847 1 73.28 244 GLY B C 1
ATOM 4829 O O . GLY B 1 244 ? 6.31 14.356 29.589 1 73.28 244 GLY B O 1
ATOM 4830 N N . VAL B 1 245 ? 6.747 15.389 27.633 1 80.4 245 VAL B N 1
ATOM 4831 C CA . VAL B 1 245 ? 5.545 14.876 26.984 1 80.4 245 VAL B CA 1
ATOM 4832 C C . VAL B 1 245 ? 5.902 14.3 25.616 1 80.4 245 VAL B C 1
ATOM 4834 O O . VAL B 1 245 ? 6.812 14.793 24.946 1 80.4 245 VAL B O 1
ATOM 4837 N N . TYR B 1 246 ? 5.226 13.227 25.344 1 84.81 246 TYR B N 1
ATOM 4838 C CA . TYR B 1 246 ? 5.365 12.642 24.015 1 84.81 246 TYR B CA 1
ATOM 4839 C C . TYR B 1 246 ? 4.246 13.11 23.094 1 84.81 246 TYR B C 1
ATOM 4841 O O . TYR B 1 246 ? 3.065 12.918 23.393 1 84.81 246 TYR B O 1
ATOM 4849 N N . ARG B 1 247 ? 4.582 13.768 22.047 1 89.27 247 ARG B N 1
ATOM 4850 C CA . ARG B 1 247 ? 3.634 14.379 21.12 1 89.27 247 ARG B CA 1
ATOM 4851 C C . ARG B 1 247 ? 3.503 13.55 19.846 1 89.27 247 ARG B C 1
ATOM 4853 O O . ARG B 1 247 ? 4.505 13.106 19.283 1 89.27 247 ARG B O 1
ATOM 4860 N N . VAL B 1 248 ? 2.237 13.409 19.389 1 90.46 248 VAL B N 1
ATOM 4861 C CA . VAL B 1 248 ? 1.936 12.684 18.159 1 90.46 248 VAL B CA 1
ATOM 4862 C C . VAL B 1 248 ? 1.169 13.591 17.2 1 90.46 248 VAL B C 1
ATOM 4864 O O . VAL B 1 248 ? 0.1 14.103 17.54 1 90.46 248 VAL B O 1
ATOM 4867 N N . ARG B 1 249 ? 1.715 13.879 16.041 1 90.75 249 ARG B N 1
ATOM 4868 C CA . ARG B 1 249 ? 1.008 14.597 14.985 1 90.75 249 ARG B CA 1
ATOM 4869 C C . ARG B 1 249 ? 0.187 13.64 14.127 1 90.75 249 ARG B C 1
ATOM 4871 O O . ARG B 1 249 ? 0.745 12.834 13.38 1 90.75 249 ARG B O 1
ATOM 4878 N N . PHE B 1 250 ? -1.075 13.792 14.266 1 92.19 250 PHE B N 1
ATOM 4879 C CA . PHE B 1 250 ? -2.005 12.826 13.693 1 92.19 250 PHE B CA 1
ATOM 4880 C C . PHE B 1 250 ? -2.924 13.494 12.679 1 92.19 250 PHE B C 1
ATOM 4882 O O . PHE B 1 250 ? -3.468 14.569 12.94 1 92.19 250 PHE B O 1
ATOM 4889 N N . PHE B 1 251 ? -3.009 12.898 11.476 1 89.77 251 PHE B N 1
ATOM 4890 C CA . PHE B 1 251 ? -3.869 13.388 10.406 1 89.77 251 PHE B CA 1
ATOM 4891 C C . PHE B 1 251 ? -5.018 12.42 10.149 1 89.77 251 PHE B C 1
ATOM 4893 O O . PHE B 1 251 ? -4.8 11.216 9.998 1 89.77 251 PHE B O 1
ATOM 4900 N N . THR B 1 252 ? -6.243 12.949 10.108 1 91.72 252 THR B N 1
ATOM 4901 C CA . THR B 1 252 ? -7.409 12.075 10.031 1 91.72 252 THR B CA 1
ATOM 4902 C C . THR B 1 252 ? -8.549 12.759 9.282 1 91.72 252 THR B C 1
ATOM 4904 O O . THR B 1 252 ? -8.566 13.985 9.153 1 91.72 252 THR B O 1
ATOM 4907 N N . PHE B 1 253 ? -9.439 11.934 8.792 1 87.09 253 PHE B N 1
ATOM 4908 C CA . PHE B 1 253 ? -10.67 12.435 8.192 1 87.09 253 PHE B CA 1
ATOM 4909 C C . PHE B 1 253 ? -11.783 12.519 9.23 1 87.09 253 PHE B C 1
ATOM 4911 O O . PHE B 1 253 ? -12.842 13.093 8.967 1 87.09 253 PHE B O 1
ATOM 4918 N N . TYR B 1 254 ? -11.512 12.023 10.354 1 91.4 254 TYR B N 1
ATOM 4919 C CA . TYR B 1 254 ? -12.536 11.983 11.392 1 91.4 254 TYR B CA 1
ATOM 4920 C C . TYR B 1 254 ? -12.553 13.28 12.192 1 91.4 254 TYR B C 1
ATOM 4922 O O . TYR B 1 254 ? -11.507 13.897 12.409 1 91.4 254 TYR B O 1
ATOM 4930 N N . ASN B 1 255 ? -13.684 13.593 12.611 1 94.09 255 ASN B N 1
ATOM 4931 C CA . ASN B 1 255 ? -13.839 14.758 13.476 1 94.09 255 ASN B CA 1
ATOM 4932 C C . ASN B 1 255 ? -12.987 14.638 14.736 1 94.09 255 ASN B C 1
ATOM 4934 O O . ASN B 1 255 ? -12.968 13.588 15.381 1 94.09 255 ASN B O 1
ATOM 4938 N N . PRO B 1 256 ? -12.305 15.695 15.044 1 96.16 256 PRO B N 1
ATOM 4939 C CA . PRO B 1 256 ? -11.452 15.665 16.234 1 96.16 256 PRO B CA 1
ATOM 4940 C C . PRO B 1 256 ? -12.2 15.211 17.485 1 96.16 256 PRO B C 1
ATOM 4942 O O . PRO B 1 256 ? -11.612 14.575 18.363 1 96.16 256 PRO B O 1
ATOM 4945 N N . LYS B 1 257 ? -13.461 15.515 17.608 1 96.09 257 LYS B N 1
ATOM 4946 C CA . LYS B 1 257 ? -14.25 15.075 18.756 1 96.09 257 LYS B CA 1
ATOM 4947 C C . LYS B 1 257 ? -14.335 13.553 18.814 1 96.09 257 LYS B C 1
ATOM 4949 O O . LYS B 1 257 ? -14.329 12.966 19.898 1 96.09 257 LYS B O 1
ATOM 4954 N N . TYR B 1 258 ? -14.465 13.01 17.687 1 95.88 258 TYR B N 1
ATOM 4955 C CA . TYR B 1 258 ? -14.488 11.553 17.636 1 95.88 258 TYR B CA 1
ATOM 4956 C C . TYR B 1 258 ? -13.165 10.97 18.119 1 95.88 258 TYR B C 1
ATOM 4958 O O . TYR B 1 258 ? -13.147 9.977 18.85 1 95.88 258 TYR B O 1
ATOM 4966 N N . ILE B 1 259 ? -12.069 11.525 17.692 1 96.17 259 ILE B N 1
ATOM 4967 C CA . ILE B 1 259 ? -10.756 11.071 18.137 1 96.17 259 ILE B CA 1
ATOM 4968 C C . ILE B 1 259 ? -10.63 11.257 19.647 1 96.17 259 ILE B C 1
ATOM 4970 O O . ILE B 1 259 ? -10.031 10.427 20.334 1 96.17 259 ILE B O 1
ATOM 4974 N N . LYS B 1 260 ? -11.14 12.333 20.144 1 97.39 260 LYS B N 1
ATOM 4975 C CA . LYS B 1 260 ? -11.104 12.568 21.585 1 97.39 260 LYS B CA 1
ATOM 4976 C C . LYS B 1 260 ? -11.831 11.459 22.34 1 97.39 260 LYS B C 1
ATOM 4978 O O . LYS B 1 260 ? -11.398 11.049 23.419 1 97.39 260 LYS B O 1
ATOM 4983 N N . LYS B 1 261 ? -12.937 11.057 21.808 1 96.45 261 LYS B N 1
ATOM 4984 C CA . LYS B 1 261 ? -13.652 9.936 22.41 1 96.45 261 LYS B CA 1
ATOM 4985 C C . LYS B 1 261 ? -12.757 8.704 22.514 1 96.45 261 LYS B C 1
ATOM 4987 O O . LYS B 1 261 ? -12.748 8.022 23.541 1 96.45 261 LYS B O 1
ATOM 4992 N N . ILE B 1 262 ? -12.038 8.461 21.474 1 96.62 262 ILE B N 1
ATOM 4993 C CA . ILE B 1 262 ? -11.13 7.32 21.44 1 96.62 262 ILE B CA 1
ATOM 4994 C C . ILE B 1 262 ? -10.059 7.481 22.518 1 96.62 262 ILE B C 1
ATOM 4996 O O . ILE B 1 262 ? -9.738 6.527 23.23 1 96.62 262 ILE B O 1
ATOM 5000 N N . LEU B 1 263 ? -9.553 8.673 22.629 1 97.41 263 LEU B N 1
ATOM 5001 C CA . LEU B 1 263 ? -8.49 8.94 23.593 1 97.41 263 LEU B CA 1
ATOM 5002 C C . LEU B 1 263 ? -8.997 8.772 25.021 1 97.41 263 LEU B C 1
ATOM 5004 O O . LEU B 1 263 ? -8.321 8.167 25.857 1 97.41 263 LEU B O 1
ATOM 5008 N N . VAL B 1 264 ? -10.162 9.317 25.282 1 96.39 264 VAL B N 1
ATOM 5009 C CA . VAL B 1 264 ? -10.742 9.216 26.616 1 96.39 264 VAL B CA 1
ATOM 5010 C C . VAL B 1 264 ? -10.965 7.748 26.973 1 96.39 264 VAL B C 1
ATOM 5012 O O . VAL B 1 264 ? -10.671 7.323 28.093 1 96.39 264 VAL B O 1
ATOM 5015 N N . GLY B 1 265 ? -11.41 7.004 26.048 1 95.81 265 GLY B N 1
ATOM 5016 C CA . GLY B 1 265 ? -11.583 5.578 26.278 1 95.81 265 GLY B CA 1
ATOM 5017 C C . GLY B 1 265 ? -10.275 4.851 26.526 1 95.81 265 GLY B C 1
ATOM 5018 O O . GLY B 1 265 ? -10.241 3.85 27.245 1 95.81 265 GLY B O 1
ATOM 5019 N N . SER B 1 266 ? -9.233 5.38 25.991 1 96.2 266 SER B N 1
ATOM 5020 C CA . SER B 1 266 ? -7.927 4.733 26.079 1 96.2 266 SER B CA 1
ATOM 5021 C C . SER B 1 266 ? -7.185 5.156 27.342 1 96.2 266 SER B C 1
ATOM 5023 O O . SER B 1 266 ? -6.116 4.624 27.648 1 96.2 266 SER B O 1
ATOM 5025 N N . GLU B 1 267 ? -7.69 6.083 28.027 1 96.54 267 GLU B N 1
ATOM 5026 C CA . GLU B 1 267 ? -7.029 6.547 29.243 1 96.54 267 GLU B CA 1
ATOM 5027 C C . GLU B 1 267 ? -7.237 5.566 30.393 1 96.54 267 GLU B C 1
ATOM 5029 O O . GLU B 1 267 ? -6.473 5.564 31.36 1 96.54 267 GLU B O 1
ATOM 5034 N N . PHE B 1 268 ? -8.317 4.726 30.232 1 93.17 268 PHE B N 1
ATOM 5035 C CA . PHE B 1 268 ? -8.751 3.925 31.371 1 93.17 268 PHE B CA 1
ATOM 5036 C C . PHE B 1 268 ? -8.61 2.438 31.071 1 93.17 268 PHE B C 1
ATOM 5038 O O . PHE B 1 268 ? -8.691 2.022 29.914 1 93.17 268 PHE B O 1
ATOM 5045 N N . LEU B 1 269 ? -8.481 1.675 32.115 1 93.9 269 LEU B N 1
ATOM 5046 C CA . LEU B 1 269 ? -8.509 0.218 32.051 1 93.9 269 LEU B CA 1
ATOM 5047 C C . LEU B 1 269 ? -9.931 -0.306 32.221 1 93.9 269 LEU B C 1
ATOM 5049 O O . LEU B 1 269 ? -10.868 0.476 32.402 1 93.9 269 LEU B O 1
ATOM 5053 N N . GLU B 1 270 ? -9.976 -1.631 32.107 1 89.77 270 GLU B N 1
ATOM 5054 C CA . GLU B 1 270 ? -11.287 -2.263 32.222 1 89.77 270 GLU B CA 1
ATOM 5055 C C . GLU B 1 270 ? -11.887 -2.039 33.607 1 89.77 270 GLU B C 1
ATOM 5057 O O . GLU B 1 270 ? -13.104 -1.9 33.746 1 89.77 270 GLU B O 1
ATOM 5062 N N . ASP B 1 271 ? -11.089 -1.945 34.634 1 89.35 271 ASP B N 1
ATOM 5063 C CA . ASP B 1 271 ? -11.565 -1.799 36.006 1 89.35 271 ASP B CA 1
ATOM 5064 C C . ASP B 1 271 ? -11.825 -0.333 36.344 1 89.35 271 ASP B C 1
ATOM 5066 O O . ASP B 1 271 ? -12.176 -0.006 37.48 1 89.35 271 ASP B O 1
ATOM 5070 N N . GLY B 1 272 ? -11.542 0.595 35.429 1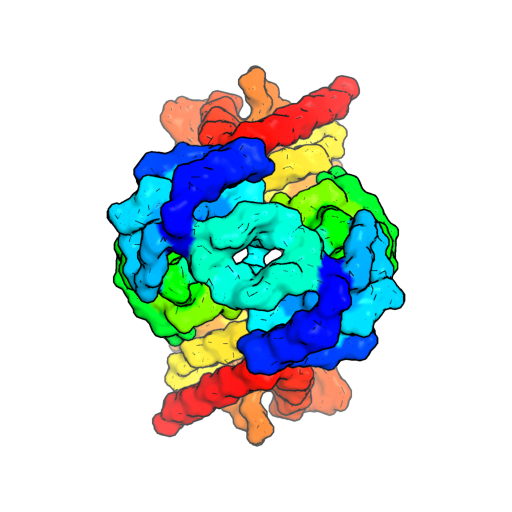 88.53 272 GLY B N 1
ATOM 5071 C CA . GLY B 1 272 ? -11.843 2.003 35.635 1 88.53 272 GLY B CA 1
ATOM 5072 C C . GLY B 1 272 ? -10.635 2.815 36.061 1 88.53 272 GLY B C 1
ATOM 5073 O O . GLY B 1 272 ? -10.725 4.034 36.22 1 88.53 272 GLY B O 1
ATOM 5074 N N . MET B 1 273 ? -9.548 2.175 36.22 1 91.08 273 MET B N 1
ATOM 5075 C CA . MET B 1 273 ? -8.331 2.878 36.617 1 91.08 273 MET B CA 1
ATOM 5076 C C . MET B 1 273 ? -7.782 3.71 35.463 1 91.08 273 MET B C 1
ATOM 5078 O O . MET B 1 273 ? -7.65 3.214 34.343 1 91.08 273 MET B O 1
ATOM 5082 N N . ARG B 1 274 ? -7.483 4.932 35.75 1 93 274 ARG B N 1
ATOM 5083 C CA . ARG B 1 274 ? -6.847 5.783 34.749 1 93 274 ARG B CA 1
ATOM 5084 C C . ARG B 1 274 ? -5.335 5.582 34.74 1 93 274 ARG B C 1
ATOM 5086 O O . ARG B 1 274 ? -4.684 5.684 35.782 1 93 274 ARG B O 1
ATOM 5093 N N . ILE B 1 275 ? -4.758 5.406 33.591 1 92.98 275 ILE B N 1
ATOM 5094 C CA . ILE B 1 275 ? -3.347 5.037 33.585 1 92.98 275 ILE B CA 1
ATOM 5095 C C . ILE B 1 275 ? -2.554 6.039 32.749 1 92.98 275 ILE B C 1
ATOM 5097 O O . ILE B 1 275 ? -1.321 6.018 32.748 1 92.98 275 ILE B O 1
ATOM 5101 N N . VAL B 1 276 ? -3.246 6.887 32.076 1 93.81 276 VAL B N 1
ATOM 5102 C CA . VAL B 1 276 ? -2.569 7.858 31.223 1 93.81 276 VAL B CA 1
ATOM 5103 C C . VAL B 1 276 ? -3.492 9.046 30.959 1 93.81 276 VAL B C 1
ATOM 5105 O O . VAL B 1 276 ? -4.703 8.958 31.171 1 93.81 276 VAL B O 1
ATOM 5108 N N . ASP B 1 277 ? -2.928 10.173 30.605 1 92.05 277 ASP B N 1
ATOM 5109 C CA . ASP B 1 277 ? -3.684 11.345 30.176 1 92.05 277 ASP B CA 1
ATOM 5110 C C . ASP B 1 277 ? -3.318 11.742 28.747 1 92.05 277 ASP B C 1
ATOM 5112 O O . ASP B 1 277 ? -2.143 11.954 28.438 1 92.05 277 ASP B O 1
ATOM 5116 N N . TYR B 1 278 ? -4.315 11.729 27.922 1 94.9 278 TYR B N 1
ATOM 5117 C CA . TYR B 1 278 ? -4.134 12.16 26.54 1 94.9 278 TYR B CA 1
ATOM 5118 C C . TYR B 1 278 ? -4.799 13.51 26.299 1 94.9 278 TYR B C 1
ATOM 5120 O O . TYR B 1 278 ? -6.018 13.642 26.434 1 94.9 278 TYR B O 1
ATOM 5128 N N . ASP B 1 279 ? -4.063 14.502 25.905 1 94.03 279 ASP B N 1
ATOM 5129 C CA . ASP B 1 279 ? -4.619 15.778 25.465 1 94.03 279 ASP B CA 1
ATOM 5130 C C . ASP B 1 279 ? -4.66 15.863 23.941 1 94.03 279 ASP B C 1
ATOM 5132 O O . ASP B 1 279 ? -3.76 15.363 23.262 1 94.03 279 ASP B O 1
ATOM 5136 N N . LEU B 1 280 ? -5.687 16.372 23.534 1 96.92 280 LEU B N 1
ATOM 5137 C CA . LEU B 1 280 ? -5.87 16.526 22.095 1 96.92 280 LEU B CA 1
ATOM 5138 C C . LEU B 1 280 ? -6 17.997 21.718 1 96.92 280 LEU B C 1
ATOM 5140 O O . LEU B 1 280 ? -6.767 18.736 22.339 1 96.92 280 LEU B O 1
ATOM 5144 N N . TYR B 1 281 ? -5.234 18.395 20.792 1 95.41 281 TYR B N 1
ATOM 5145 C CA . TYR B 1 281 ? -5.287 19.769 20.307 1 95.41 281 TYR B CA 1
ATOM 5146 C C . TYR B 1 281 ? -5.641 19.811 18.825 1 95.41 281 TYR B C 1
ATOM 5148 O O . TYR B 1 281 ? -5.111 19.03 18.032 1 95.41 281 TYR B O 1
ATOM 5156 N N . TYR B 1 282 ? -6.561 20.639 18.448 1 94.46 282 TYR B N 1
ATOM 5157 C CA . TYR B 1 282 ? -6.918 20.959 17.071 1 94.46 282 TYR B CA 1
ATOM 5158 C C . TYR B 1 282 ? -6.806 22.457 16.813 1 94.46 282 TYR B C 1
ATOM 5160 O O . TYR B 1 282 ? -7.455 23.26 17.488 1 94.46 282 TYR B O 1
ATOM 5168 N N . ASN B 1 283 ? -5.966 22.854 15.787 1 88.82 283 ASN B N 1
ATOM 5169 C CA . ASN B 1 283 ? -5.703 24.262 15.509 1 88.82 283 ASN B CA 1
ATOM 5170 C C . ASN B 1 283 ? -5.286 25.014 16.769 1 88.82 283 ASN B C 1
ATOM 5172 O O . ASN B 1 283 ? -5.854 26.059 17.091 1 88.82 283 ASN B O 1
ATOM 5176 N N . ARG B 1 284 ? -4.432 24.386 17.628 1 86.73 284 ARG B N 1
ATOM 5177 C CA . ARG B 1 284 ? -3.803 24.948 18.819 1 86.73 284 ARG B CA 1
ATOM 5178 C C . ARG B 1 284 ? -4.817 25.112 19.947 1 86.73 284 ARG B C 1
ATOM 5180 O O . ARG B 1 284 ? -4.531 25.761 20.955 1 86.73 284 ARG B O 1
ATOM 5187 N N . LYS B 1 285 ? -5.947 24.626 19.738 1 93.36 285 LYS B N 1
ATOM 5188 C CA . LYS B 1 285 ? -6.959 24.645 20.791 1 93.36 285 LYS B CA 1
ATOM 5189 C C . LYS B 1 285 ? -7.18 23.25 21.367 1 93.36 285 LYS B C 1
ATOM 5191 O O . LYS B 1 285 ? -7.329 22.28 20.62 1 93.36 285 LYS B O 1
ATOM 5196 N N . LYS B 1 286 ? -7.214 23.211 22.605 1 93.5 286 LYS B N 1
ATOM 5197 C CA . LYS B 1 286 ? -7.431 21.936 23.283 1 93.5 286 LYS B CA 1
ATOM 5198 C C . LYS B 1 286 ? -8.895 21.513 23.204 1 93.5 286 LYS B C 1
ATOM 5200 O O . LYS B 1 286 ? -9.794 22.325 23.432 1 93.5 286 LYS B O 1
ATOM 5205 N N . ILE B 1 287 ? -9.121 20.281 22.828 1 95.58 287 ILE B N 1
ATOM 5206 C CA . ILE B 1 287 ? -10.46 19.703 22.869 1 95.58 287 ILE B CA 1
ATOM 5207 C C . ILE B 1 287 ? -10.685 19.017 24.214 1 95.58 287 ILE B C 1
ATOM 5209 O O . ILE B 1 287 ? -9.98 18.066 24.559 1 95.58 287 ILE B O 1
ATOM 5213 N N . ASN B 1 288 ? -11.65 19.467 24.928 1 93.39 288 ASN B N 1
ATOM 5214 C CA . ASN B 1 288 ? -11.901 18.956 26.271 1 93.39 288 ASN B CA 1
ATOM 5215 C C . ASN B 1 288 ? -12.849 17.761 26.248 1 93.39 288 ASN B C 1
ATOM 5217 O O . ASN B 1 288 ? -13.639 17.607 25.315 1 93.39 288 ASN B O 1
ATOM 5221 N N . TRP B 1 289 ? -12.725 16.953 27.261 1 92.08 289 TRP B N 1
ATOM 5222 C CA . TRP B 1 289 ? -13.6 15.788 27.345 1 92.08 289 TRP B CA 1
ATOM 5223 C C . TRP B 1 289 ? -15.056 16.212 27.505 1 92.08 289 TRP B C 1
ATOM 5225 O O . TRP B 1 289 ? -15.969 15.485 27.106 1 92.08 289 TRP B O 1
ATOM 5235 N N . THR B 1 290 ? -15.292 17.369 27.985 1 91.48 290 THR B N 1
ATOM 5236 C CA . THR B 1 290 ? -16.646 17.882 28.163 1 91.48 290 THR B CA 1
ATOM 5237 C C . THR B 1 290 ? -17.322 18.103 26.813 1 91.48 290 THR B C 1
ATOM 5239 O O . THR B 1 290 ? -18.552 18.133 26.726 1 91.48 290 THR B O 1
ATOM 5242 N N . ASP B 1 291 ? -16.544 18.304 25.771 1 90.96 291 ASP B N 1
ATOM 5243 C CA . ASP B 1 291 ? -17.073 18.555 24.434 1 90.96 291 ASP B CA 1
ATOM 5244 C C . ASP B 1 291 ? -17.683 17.288 23.837 1 90.96 291 ASP B C 1
ATOM 5246 O O . ASP B 1 291 ? -18.407 17.351 22.842 1 90.96 291 ASP B O 1
ATOM 5250 N N . ILE B 1 292 ? -17.391 16.127 24.49 1 90.09 292 ILE B N 1
ATOM 5251 C CA . ILE B 1 292 ? -17.841 14.874 23.894 1 90.09 292 ILE B CA 1
ATOM 5252 C C . ILE B 1 292 ? -18.81 14.17 24.842 1 90.09 292 ILE B C 1
ATOM 5254 O O . ILE B 1 292 ? -19.037 12.964 24.724 1 90.09 292 ILE B O 1
ATOM 5258 N N . VAL B 1 293 ? -19.245 14.853 25.796 1 88.56 293 VAL B N 1
ATOM 5259 C CA . VAL B 1 293 ? -20.168 14.284 26.773 1 88.56 293 VAL B CA 1
ATOM 5260 C C . VAL B 1 293 ? -21.437 13.809 26.069 1 88.56 293 VAL B C 1
ATOM 5262 O O . VAL B 1 293 ? -21.99 14.52 25.227 1 88.56 293 VAL B O 1
ATOM 5265 N N . GLU B 1 294 ? -21.721 12.582 26.314 1 83.91 294 GLU B N 1
ATOM 5266 C CA . GLU B 1 294 ? -22.936 11.982 25.772 1 83.91 294 GLU B CA 1
ATOM 5267 C C . GLU B 1 294 ? -23.821 11.425 26.883 1 83.91 294 GLU B C 1
ATOM 5269 O O . GLU B 1 294 ? -23.323 11.018 27.935 1 83.91 294 GLU B O 1
ATOM 5274 N N . ASP B 1 295 ? -25.089 11.33 26.683 1 78.08 295 ASP B N 1
ATOM 5275 C CA . ASP B 1 295 ? -26.094 10.667 27.508 1 78.08 295 ASP B CA 1
ATOM 5276 C C . ASP B 1 295 ? -26.077 11.207 28.936 1 78.08 295 ASP B C 1
ATOM 5278 O O . ASP B 1 295 ? -26.339 10.468 29.888 1 78.08 295 ASP B O 1
ATOM 5282 N N . ASN B 1 296 ? -25.536 12.342 29.194 1 80.94 296 ASN B N 1
ATOM 5283 C CA . ASN B 1 296 ? -25.551 13.008 30.493 1 80.94 296 ASN B CA 1
ATOM 5284 C C . ASN B 1 296 ? -24.56 12.37 31.462 1 80.94 296 ASN B C 1
ATOM 5286 O O . ASN B 1 296 ? -24.804 12.329 32.669 1 80.94 296 ASN B O 1
ATOM 5290 N N . LEU B 1 297 ? -23.714 11.638 30.89 1 83.18 297 LEU B N 1
ATOM 5291 C CA . LEU B 1 297 ? -22.627 11.155 31.735 1 83.18 297 LEU B CA 1
ATOM 5292 C C . LEU B 1 297 ? -21.635 12.273 32.036 1 83.18 297 LEU B C 1
ATOM 5294 O O . LEU B 1 297 ? -20.857 12.669 31.165 1 83.18 297 LEU B O 1
ATOM 5298 N N . ARG B 1 298 ? -21.623 12.692 33.241 1 80.01 298 ARG B N 1
ATOM 5299 C CA . ARG B 1 298 ? -20.856 13.892 33.559 1 80.01 298 ARG B CA 1
ATOM 5300 C C . ARG B 1 298 ? -19.554 13.539 34.27 1 80.01 298 ARG B C 1
ATOM 5302 O O . ARG B 1 298 ? -18.994 14.363 34.995 1 80.01 298 ARG B O 1
ATOM 5309 N N . SER B 1 299 ? -19.249 12.266 34.169 1 89.72 299 SER B N 1
ATOM 5310 C CA . SER B 1 299 ? -17.966 11.844 34.723 1 89.72 299 SER B CA 1
ATOM 5311 C C . SER B 1 299 ? -17.047 11.297 33.636 1 89.72 299 SER B C 1
ATOM 5313 O O . SER B 1 299 ? -17.465 10.475 32.818 1 89.72 299 SER B O 1
ATOM 5315 N N . LYS B 1 300 ? -15.895 11.784 33.683 1 90.77 300 LYS B N 1
ATOM 5316 C CA . LYS B 1 300 ? -14.91 11.343 32.699 1 90.77 300 LYS B CA 1
ATOM 5317 C C . LYS B 1 300 ? -14.678 9.838 32.79 1 90.77 300 LYS B C 1
ATOM 5319 O O . LYS B 1 300 ? -14.473 9.173 31.772 1 90.77 300 LYS B O 1
ATOM 5324 N N . ASN B 1 301 ? -14.72 9.388 34.028 1 91.05 301 ASN B N 1
ATOM 5325 C CA . ASN B 1 301 ? -14.503 7.962 34.252 1 91.05 301 ASN B CA 1
ATOM 5326 C C . ASN B 1 301 ? -15.593 7.12 33.594 1 91.05 301 ASN B C 1
ATOM 5328 O O . ASN B 1 301 ? -15.299 6.109 32.954 1 91.05 301 ASN B O 1
ATOM 5332 N N . LEU B 1 302 ? -16.799 7.536 33.755 1 90.28 302 LEU B N 1
ATOM 5333 C CA . LEU B 1 302 ? -17.92 6.808 33.169 1 90.28 302 LEU B CA 1
ATOM 5334 C C . LEU B 1 302 ? -17.874 6.875 31.646 1 90.28 302 LEU B C 1
ATOM 5336 O O . LEU B 1 302 ? -18.165 5.887 30.968 1 90.28 302 LEU B O 1
ATOM 5340 N N . LEU B 1 303 ? -17.506 8.005 31.174 1 92.32 303 LEU B N 1
ATOM 5341 C CA . LEU B 1 303 ? -17.359 8.164 29.731 1 92.32 303 LEU B CA 1
ATOM 5342 C C . LEU B 1 303 ? -16.247 7.267 29.197 1 92.32 303 LEU B C 1
ATOM 5344 O O . LEU B 1 303 ? -16.388 6.666 28.129 1 92.32 303 LEU B O 1
ATOM 5348 N N . GLY B 1 304 ? -15.196 7.245 29.936 1 93.19 304 GLY B N 1
ATOM 5349 C CA . GLY B 1 304 ? -14.074 6.401 29.554 1 93.19 304 GLY B CA 1
ATOM 5350 C C . GLY B 1 304 ? -14.44 4.933 29.452 1 93.19 304 GLY B C 1
ATOM 5351 O O . GLY B 1 304 ? -14.026 4.248 28.514 1 93.19 304 GLY B O 1
ATOM 5352 N N . GLU B 1 305 ? -15.177 4.506 30.39 1 92.61 305 GLU B N 1
ATOM 5353 C CA . GLU B 1 305 ? -15.616 3.114 30.389 1 92.61 305 GLU B CA 1
ATOM 5354 C C . GLU B 1 305 ? -16.506 2.816 29.186 1 92.61 305 GLU B C 1
ATOM 5356 O O . GLU B 1 305 ? -16.357 1.778 28.538 1 92.61 305 GLU B O 1
ATOM 5361 N N . LYS B 1 306 ? -17.382 3.671 28.994 1 93.58 306 LYS B N 1
ATOM 5362 C CA . LYS B 1 306 ? -18.292 3.503 27.865 1 93.58 306 LYS B CA 1
ATOM 5363 C C . LYS B 1 306 ? -17.53 3.473 26.544 1 93.58 306 LYS B C 1
ATOM 5365 O O . LYS B 1 306 ? -17.733 2.574 25.724 1 93.58 306 LYS B O 1
ATOM 5370 N N . TYR B 1 307 ? -16.698 4.428 26.376 1 95.12 307 TYR B N 1
ATOM 5371 C CA . TYR B 1 307 ? -15.974 4.54 25.115 1 95.12 307 TYR B CA 1
ATOM 5372 C C . TYR B 1 307 ? -14.998 3.382 24.941 1 95.12 307 TYR B C 1
ATOM 5374 O O . TYR B 1 307 ? -14.762 2.924 23.821 1 95.12 307 TYR B O 1
ATOM 5382 N N . ARG B 1 308 ? -14.387 2.943 26.003 1 96.23 308 ARG B N 1
ATOM 5383 C CA . ARG B 1 308 ? -13.506 1.782 25.924 1 96.23 308 ARG B CA 1
ATOM 5384 C C . ARG B 1 308 ? -14.243 0.572 25.36 1 96.23 308 ARG B C 1
ATOM 5386 O O . ARG B 1 308 ? -13.726 -0.123 24.483 1 96.23 308 ARG B O 1
ATOM 5393 N N . LYS B 1 309 ? -15.396 0.382 25.837 1 94.84 309 LYS B N 1
ATOM 5394 C CA . LYS B 1 309 ? -16.204 -0.732 25.35 1 94.84 309 LYS B CA 1
ATOM 5395 C C . LYS B 1 309 ? -16.501 -0.587 23.861 1 94.84 309 LYS B C 1
ATOM 5397 O O . LYS B 1 309 ? -16.447 -1.566 23.113 1 94.84 309 LYS B O 1
ATOM 5402 N N . GLU B 1 310 ? -16.794 0.59 23.514 1 94.17 310 GLU B N 1
ATOM 5403 C CA . GLU B 1 310 ? -17.088 0.859 22.109 1 94.17 310 GLU B CA 1
ATOM 5404 C C . GLU B 1 310 ? -15.866 0.607 21.232 1 94.17 310 GLU B C 1
ATOM 5406 O O . GLU B 1 310 ? -15.982 0.039 20.144 1 94.17 310 GLU B O 1
ATOM 5411 N N . ILE B 1 311 ? -14.774 1.04 21.664 1 94.96 311 ILE B N 1
ATOM 5412 C CA . ILE B 1 311 ? -13.529 0.88 20.921 1 94.96 311 ILE B CA 1
ATOM 5413 C C . ILE B 1 311 ? -13.211 -0.605 20.76 1 94.96 311 ILE B C 1
ATOM 5415 O O . ILE B 1 311 ? -12.934 -1.071 19.652 1 94.96 311 ILE B O 1
ATOM 5419 N N . PHE B 1 312 ? -13.254 -1.329 21.85 1 94.91 312 PHE B N 1
ATOM 5420 C CA . PHE B 1 312 ? -12.863 -2.734 21.858 1 94.91 312 PHE B CA 1
ATOM 5421 C C . PHE B 1 312 ? -13.827 -3.569 21.023 1 94.91 312 PHE B C 1
ATOM 5423 O O . PHE B 1 312 ? -13.438 -4.59 20.452 1 94.91 312 PHE B O 1
ATOM 5430 N N . SER B 1 313 ? -15.035 -3.059 20.937 1 93.18 313 SER B N 1
ATOM 5431 C CA . SER B 1 313 ? -16.016 -3.778 20.132 1 93.18 313 SER B CA 1
ATOM 5432 C C . SER B 1 313 ? -15.694 -3.676 18.645 1 93.18 313 SER B C 1
ATOM 5434 O O . SER B 1 313 ? -16.175 -4.479 17.843 1 93.18 313 SER B O 1
ATOM 5436 N N . LYS B 1 314 ? -14.894 -2.716 18.284 1 91.32 314 LYS B N 1
ATOM 5437 C CA . LYS B 1 314 ? -14.58 -2.477 16.878 1 91.32 314 LYS B CA 1
ATOM 5438 C C . LYS B 1 314 ? -13.226 -3.076 16.508 1 91.32 314 LYS B C 1
ATOM 5440 O O . LYS B 1 314 ? -12.802 -2.997 15.353 1 91.32 314 LYS B O 1
ATOM 5445 N N . LEU B 1 315 ? -12.518 -3.635 17.451 1 91.69 315 LEU B N 1
ATOM 5446 C CA . LEU B 1 315 ? -11.19 -4.194 17.223 1 91.69 315 LEU B CA 1
ATOM 5447 C C . LEU B 1 315 ? -11.254 -5.712 17.094 1 91.69 315 LEU B C 1
ATOM 5449 O O . LEU B 1 315 ? -12.164 -6.347 17.632 1 91.69 315 LEU B O 1
ATOM 5453 N N . GLU B 1 316 ? -10.33 -6.214 16.396 1 85.63 316 GLU B N 1
ATOM 5454 C CA . GLU B 1 316 ? -10.207 -7.664 16.284 1 85.63 316 GLU B CA 1
ATOM 5455 C C . GLU B 1 316 ? -9.59 -8.264 17.544 1 85.63 316 GLU B C 1
ATOM 5457 O O . GLU B 1 316 ? -8.87 -7.581 18.275 1 85.63 316 GLU B O 1
ATOM 5462 N N . GLU B 1 317 ? -9.768 -9.519 17.739 1 88.95 317 GLU B N 1
ATOM 5463 C CA . GLU B 1 317 ? -9.314 -10.205 18.945 1 88.95 317 GLU B CA 1
ATOM 5464 C C . GLU B 1 317 ? -7.799 -10.102 19.101 1 88.95 317 GLU B C 1
ATOM 5466 O O . GLU B 1 317 ? -7.297 -9.878 20.205 1 88.95 317 GLU B O 1
ATOM 5471 N N . LYS B 1 318 ? -7.182 -10.307 18.059 1 84.95 318 LYS B N 1
ATOM 5472 C CA . LYS B 1 318 ? -5.724 -10.245 18.118 1 84.95 318 LYS B CA 1
ATOM 5473 C C . LYS B 1 318 ? -5.251 -8.867 18.574 1 84.95 318 LYS B C 1
ATOM 5475 O O . LYS B 1 318 ? -4.305 -8.757 19.356 1 84.95 318 LYS B O 1
ATOM 5480 N N . GLU B 1 319 ? -5.859 -7.865 18.07 1 88.06 319 GLU B N 1
ATOM 5481 C CA . GLU B 1 319 ? -5.503 -6.499 18.441 1 88.06 319 GLU B CA 1
ATOM 5482 C C . GLU B 1 319 ? -5.804 -6.23 19.912 1 88.06 319 GLU B C 1
ATOM 5484 O O . GLU B 1 319 ? -5.013 -5.587 20.606 1 88.06 319 GLU B O 1
ATOM 5489 N N . ILE B 1 320 ? -6.913 -6.742 20.327 1 94.68 320 ILE B N 1
ATOM 5490 C CA . ILE B 1 320 ? -7.31 -6.576 21.721 1 94.68 320 ILE B CA 1
ATOM 5491 C C . ILE B 1 320 ? -6.269 -7.219 22.634 1 94.68 320 ILE B C 1
ATOM 5493 O O . ILE B 1 320 ? -5.857 -6.622 23.632 1 94.68 320 ILE B O 1
ATOM 5497 N N . ASN B 1 321 ? -5.871 -8.347 22.24 1 94.38 321 ASN B N 1
ATOM 5498 C CA . ASN B 1 321 ? -4.88 -9.057 23.04 1 94.38 321 ASN B CA 1
ATOM 5499 C C . ASN B 1 321 ? -3.564 -8.287 23.114 1 94.38 321 ASN B C 1
ATOM 5501 O O . ASN B 1 321 ? -2.925 -8.241 24.167 1 94.38 321 ASN B O 1
ATOM 5505 N N . GLU B 1 322 ? -3.187 -7.763 22.056 1 92.2 322 GLU B N 1
ATOM 5506 C CA . GLU B 1 322 ? -1.962 -6.969 22.042 1 92.2 322 GLU B CA 1
ATOM 5507 C C . GLU B 1 322 ? -2.082 -5.751 22.952 1 92.2 322 GLU B C 1
ATOM 5509 O O . GLU B 1 322 ? -1.134 -5.4 23.658 1 92.2 322 GLU B O 1
ATOM 5514 N N . ILE B 1 323 ? -3.225 -5.128 22.897 1 95.61 323 ILE B N 1
ATOM 5515 C CA . ILE B 1 323 ? -3.469 -3.951 23.724 1 95.61 323 ILE B CA 1
ATOM 5516 C C . ILE B 1 323 ? -3.452 -4.345 25.199 1 95.61 323 ILE B C 1
ATOM 5518 O O . ILE B 1 323 ? -2.837 -3.665 26.023 1 95.61 323 ILE B O 1
ATOM 5522 N N . LEU B 1 324 ? -4.069 -5.425 25.499 1 96.35 324 LEU B N 1
ATOM 5523 C CA . LEU B 1 324 ? -4.13 -5.893 26.88 1 96.35 324 LEU B CA 1
ATOM 5524 C C . LEU B 1 324 ? -2.74 -6.25 27.395 1 96.35 324 LEU B C 1
ATOM 5526 O O . LEU B 1 324 ? -2.426 -6.013 28.563 1 96.35 324 LEU B O 1
ATOM 5530 N N . ASN B 1 325 ? -1.967 -6.828 26.559 1 95.58 325 ASN B N 1
ATOM 5531 C CA . ASN B 1 325 ? -0.593 -7.129 26.943 1 95.58 325 ASN B CA 1
ATOM 5532 C C . ASN B 1 325 ? 0.188 -5.86 27.273 1 95.58 325 ASN B C 1
ATOM 5534 O O . ASN B 1 325 ? 0.967 -5.836 28.228 1 95.58 325 ASN B O 1
ATOM 5538 N N . LEU B 1 326 ? 0.03 -4.909 26.476 1 95.06 326 LEU B N 1
ATOM 5539 C CA . LEU B 1 326 ? 0.687 -3.633 26.738 1 95.06 326 LEU B CA 1
ATOM 5540 C C . LEU B 1 326 ? 0.194 -3.027 28.048 1 95.06 326 LEU B C 1
ATOM 5542 O O . LEU B 1 326 ? 0.974 -2.427 28.792 1 95.06 326 LEU B O 1
ATOM 5546 N N . GLU B 1 327 ? -1.082 -3.185 28.287 1 95.84 327 GLU B N 1
ATOM 5547 C CA . GLU B 1 327 ? -1.638 -2.671 29.535 1 95.84 327 GLU B CA 1
ATOM 5548 C C . GLU B 1 327 ? -1.018 -3.367 30.743 1 95.84 327 GLU B C 1
ATOM 5550 O O . GLU B 1 327 ? -0.746 -2.729 31.762 1 95.84 327 GLU B O 1
ATOM 5555 N N . CYS B 1 328 ? -0.777 -4.626 30.578 1 95.44 328 CYS B N 1
ATOM 5556 C CA . CYS B 1 328 ? -0.114 -5.366 31.646 1 95.44 328 CYS B CA 1
ATOM 5557 C C . CYS B 1 328 ? 1.295 -4.836 31.883 1 95.44 328 CYS B C 1
ATOM 5559 O O . CYS B 1 328 ? 1.723 -4.688 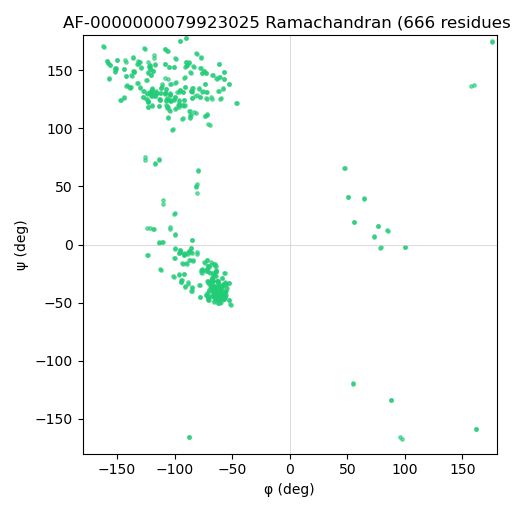33.03 1 95.44 328 CYS B O 1
ATOM 5561 N N . GLU B 1 329 ? 1.964 -4.593 30.847 1 94.96 329 GLU B N 1
ATOM 5562 C CA . GLU B 1 329 ? 3.314 -4.051 30.963 1 94.96 329 GLU B CA 1
ATOM 5563 C C . GLU B 1 329 ? 3.302 -2.672 31.616 1 94.96 329 GLU B C 1
ATOM 5565 O O . GLU B 1 329 ? 4.2 -2.339 32.393 1 94.96 329 GLU B O 1
ATOM 5570 N N . ILE B 1 330 ? 2.357 -1.91 31.27 1 94.82 330 ILE B N 1
ATOM 5571 C CA . ILE B 1 330 ? 2.241 -0.567 31.83 1 94.82 330 ILE B CA 1
ATOM 5572 C C . ILE B 1 330 ? 1.993 -0.655 33.334 1 94.82 330 ILE B C 1
ATOM 5574 O O . ILE B 1 330 ? 2.597 0.085 34.114 1 94.82 330 ILE B O 1
ATOM 5578 N N . ILE B 1 331 ? 1.124 -1.54 33.74 1 94.1 331 ILE B N 1
ATOM 5579 C CA . ILE B 1 331 ? 0.786 -1.705 35.149 1 94.1 331 ILE B CA 1
ATOM 5580 C C . ILE B 1 331 ? 2.033 -2.108 35.935 1 94.1 331 ILE B C 1
ATOM 5582 O O . ILE B 1 331 ? 2.233 -1.658 37.066 1 94.1 331 ILE B O 1
ATOM 5586 N N . LYS B 1 332 ? 2.901 -2.863 35.309 1 93.35 332 LYS B N 1
ATOM 5587 C CA . LYS B 1 332 ? 4.126 -3.319 35.959 1 93.35 332 LYS B CA 1
ATOM 5588 C C . LYS B 1 332 ? 5.071 -2.152 36.234 1 93.35 332 LYS B C 1
ATOM 5590 O O . LYS B 1 332 ? 5.912 -2.226 37.132 1 93.35 332 LYS B O 1
ATOM 5595 N N . THR B 1 333 ? 4.956 -1.183 35.389 1 90.47 333 THR B N 1
ATOM 5596 C CA . THR B 1 333 ? 5.842 -0.039 35.576 1 90.47 333 THR B CA 1
ATOM 5597 C C . THR B 1 333 ? 5.392 0.806 36.765 1 90.47 333 THR B C 1
ATOM 5599 O O . THR B 1 333 ? 6.127 1.681 37.226 1 90.47 333 THR B O 1
ATOM 5602 N N . ARG B 1 334 ? 4.302 0.7 37.28 1 84.47 334 ARG B N 1
ATOM 5603 C CA . ARG B 1 334 ? 3.729 1.502 38.356 1 84.47 334 ARG B CA 1
ATOM 5604 C C . ARG B 1 334 ? 3.972 0.851 39.713 1 84.47 334 ARG B C 1
ATOM 5606 O O . ARG B 1 334 ? 3.729 1.465 40.755 1 84.47 334 ARG B O 1
ATOM 5613 N N . ASP B 1 335 ? 4.34 -0.444 39.793 1 71.52 335 ASP B N 1
ATOM 5614 C CA . ASP B 1 335 ? 4.694 -1.127 41.034 1 71.52 335 ASP B CA 1
ATOM 5615 C C . ASP B 1 335 ? 6.186 -0.986 41.331 1 71.52 335 ASP B C 1
ATOM 5617 O O . ASP B 1 335 ? 7.007 -0.955 40.412 1 71.52 335 ASP B O 1
#

Solvent-accessible surface area (backbone atoms only — not comparable to full-atom values): 34846 Å² total; per-residue (Å²): 46,50,54,52,66,40,66,36,36,37,35,38,39,35,17,21,89,46,54,68,61,51,49,50,45,39,37,71,74,62,61,33,41,82,39,91,42,71,69,56,42,49,47,68,38,46,60,56,15,20,36,36,35,36,24,72,68,80,53,70,56,57,41,71,87,62,40,78,44,38,33,39,26,87,38,54,60,44,57,52,48,23,53,37,51,49,36,79,65,40,76,48,38,66,35,46,44,62,34,36,37,36,35,38,30,44,48,49,75,41,60,68,48,24,51,53,54,50,48,71,77,34,74,56,45,78,38,40,60,68,59,42,52,38,66,47,30,58,55,25,22,33,44,37,32,24,74,55,59,72,91,48,91,56,45,74,86,52,39,46,68,58,17,32,42,29,82,44,56,48,68,59,52,52,54,49,41,57,30,40,42,54,60,43,34,45,45,13,43,50,72,43,63,49,41,60,32,38,38,35,41,42,48,95,79,64,58,55,68,59,54,47,54,41,50,47,53,52,43,29,62,57,37,51,30,40,67,57,26,40,30,77,43,75,38,61,89,44,93,93,41,77,38,77,28,44,36,37,37,34,35,20,84,56,55,68,61,59,54,48,46,54,42,46,10,64,21,35,46,95,88,59,51,70,74,46,45,68,48,40,28,48,90,88,35,75,62,54,72,76,79,61,57,54,95,84,46,88,38,71,65,61,45,13,51,53,36,31,52,56,52,57,70,67,42,52,69,69,56,49,51,52,42,50,52,46,50,53,54,52,55,56,64,74,105,47,50,53,52,68,38,66,36,37,36,34,38,38,36,17,22,90,47,53,68,62,51,49,49,44,39,37,73,75,61,61,33,43,82,40,90,42,71,68,57,42,51,47,68,37,45,59,56,16,20,38,36,36,35,23,72,68,80,53,70,57,55,41,70,87,61,40,78,45,38,34,39,27,86,39,54,60,44,57,53,48,23,56,38,54,49,36,77,66,40,75,49,38,65,36,46,46,62,34,34,37,36,34,38,31,45,47,50,74,41,60,66,50,24,51,52,56,51,47,72,77,36,74,57,47,79,38,38,59,67,58,43,52,37,65,46,30,58,53,24,22,34,42,35,34,23,73,56,59,71,91,49,90,56,45,74,87,51,39,46,68,59,18,33,41,29,84,44,55,48,68,59,52,50,54,49,39,57,32,40,42,55,61,43,33,45,46,14,44,52,70,44,62,47,40,60,33,39,37,36,41,41,48,96,79,64,58,53,68,57,53,47,53,43,49,48,51,52,43,28,61,57,37,52,30,39,66,57,26,42,29,79,43,76,37,62,90,45,91,94,42,79,39,80,28,46,35,35,37,34,35,20,84,58,56,66,61,59,53,48,45,53,43,46,11,64,20,34,46,96,90,60,51,71,74,46,44,69,47,39,27,48,88,90,35,73,61,57,73,76,80,60,58,54,95,81,46,89,38,71,62,61,45,12,50,53,36,32,52,56,52,57,70,67,41,53,68,68,57,50,50,54,42,52,52,46,50,53,55,53,56,56,64,75,104

pLDDT: mean 88.96, std 7.66, range [52.34, 97.42]